Protein AF-A0A9N9BZE2-F1 (afdb_monomer_lite)

Radius of gyration: 28.38 Å; chains: 1; bounding box: 61×84×67 Å

InterPro domains:
  IPR032675 Leucine-rich repeat domain superfamily [G3DSA:3.80.10.10] (138-270)
  IPR036047 F-box-like domain superfamily [SSF81383] (3-42)

Organism: NCBI:txid1213867

Sequence (414 aa):
MLEDIIRIILKYLDVCDIHSVLLVNREWCRAVVPIYWKAPFSFTKKRSVTALKIYEMFLEQGNITSAQGEAQKVLPFFDYPSFIKELNYTSLLACKGTYERIKTVELILQMLTDREIRLETFIMENTGANNERAYGLWTTPCYAPIFSTLIHVEIHTPFPKSNVIKSLAKNCTRLSHLDINLHDTSDERAKESVNYLEELISAQKRLLNLRLVFPNGPGNMLIKAFQSRLESFQRLELVKWNFSGCDWSWLNNCPNLIEFAITTPPPQVSRIFGAGHETYRSKPSKNSKILTEHWHFDKGDEISSMPKFYFHSGKSLMAPHDGESPTVIKQPKVVRYISKEKLRQYQSENFLRTYSKMINRLAREEAEEAEEERRRRRRQRKRDGYDYDSDDFDFEDYFGMTEEQWYNCYDPSD

pLDDT: mean 76.99, std 19.46, range [25.5, 97.62]

Secondary structure (DSSP, 8-state):
-HHHHHHHHHTTS-HHHHHHHTTS-HHHHHHHHHHHTTSTTSS-HHHHHHHHHHHHHHHHHHT-TTS---------SS-GGGG--EEEHHHHHTTS-TTTHHHHHHHHHHHHHHTT---SEEEE---S---HHHHHGGGSGGGHHHHTT--EEEE-S--SSTHHHHHHHHH-S--SEEEEE---SSHHHHHHHHHHHHHHHHH--S-EEEEEE-TT-BHHHHHHHHHTTGGGEEEEEEES-B-TT---GGGGG-TT--EEEESS--HHHHHHH-S--EEEEEEEETTEEEEEEEEE--SSSS-----S-GGGSTT------S--PPP--------PPPPHHHHHHHHHHHHHHHHHHHHHHHHHHHHHHHHHHHHHHHHHHHHTT---------HHHHHSS-HHHHHHT--TT-

Structure (mmCIF, N/CA/C/O backbone):
data_AF-A0A9N9BZE2-F1
#
_entry.id   AF-A0A9N9BZE2-F1
#
loop_
_atom_site.group_PDB
_atom_site.id
_atom_site.type_symbol
_atom_site.label_atom_id
_atom_site.label_alt_id
_atom_site.label_comp_id
_atom_site.label_asym_id
_atom_site.label_entity_id
_atom_site.label_seq_id
_atom_site.pdbx_PDB_ins_code
_atom_site.Cartn_x
_atom_site.Cartn_y
_atom_site.Cartn_z
_atom_site.occupancy
_atom_site.B_iso_or_equiv
_atom_site.auth_seq_id
_atom_site.auth_comp_id
_atom_site.auth_asym_id
_atom_site.auth_atom_id
_atom_site.pdbx_PDB_model_num
ATOM 1 N N . MET A 1 1 ? -17.590 -24.097 19.153 1.00 62.47 1 MET A N 1
ATOM 2 C CA . MET A 1 1 ? -18.568 -24.810 18.296 1.00 62.47 1 MET A CA 1
ATOM 3 C C . MET A 1 1 ? -19.579 -23.859 17.652 1.00 62.47 1 MET A C 1
ATOM 5 O O . MET A 1 1 ? -19.521 -23.708 16.444 1.00 62.47 1 MET A O 1
ATOM 9 N N . LEU A 1 2 ? -20.468 -23.174 18.396 1.00 67.88 2 LEU A N 1
ATOM 10 C CA . LEU A 1 2 ? -21.426 -22.222 17.788 1.00 67.88 2 LEU A CA 1
ATOM 11 C C . LEU A 1 2 ? -20.736 -20.993 17.168 1.00 67.88 2 LEU A C 1
ATOM 13 O O . LEU A 1 2 ? -21.081 -20.583 16.064 1.00 67.88 2 LEU A O 1
ATOM 17 N N . GLU A 1 3 ? -19.728 -20.441 17.848 1.00 68.12 3 GLU A N 1
ATOM 18 C CA . GLU A 1 3 ? -18.946 -19.306 17.339 1.00 68.12 3 GLU A CA 1
ATOM 19 C C . GLU A 1 3 ? -18.197 -19.656 16.039 1.00 68.12 3 GLU A C 1
ATOM 21 O O . GLU A 1 3 ? -18.123 -18.841 15.121 1.00 68.12 3 GLU A O 1
ATOM 26 N N . ASP A 1 4 ? -17.721 -20.898 15.917 1.00 74.94 4 ASP A N 1
ATOM 27 C CA . ASP A 1 4 ? -17.035 -21.397 14.721 1.00 74.94 4 ASP A CA 1
ATOM 28 C C . ASP A 1 4 ? -17.997 -21.538 13.535 1.00 74.94 4 ASP A C 1
ATOM 30 O O . ASP A 1 4 ? -17.662 -21.148 12.418 1.00 74.94 4 ASP A O 1
ATOM 34 N N . ILE A 1 5 ? -19.221 -22.020 13.781 1.00 81.12 5 ILE A N 1
ATOM 35 C CA . ILE A 1 5 ? -20.270 -22.119 12.755 1.00 81.12 5 ILE A CA 1
ATOM 36 C C . ILE A 1 5 ? -20.671 -20.726 12.264 1.00 81.12 5 ILE A C 1
ATOM 38 O O . ILE A 1 5 ? -20.747 -20.506 11.056 1.00 81.12 5 ILE A O 1
ATOM 42 N N . ILE A 1 6 ? -20.867 -19.765 13.176 1.00 82.06 6 ILE A N 1
ATOM 43 C CA . ILE A 1 6 ? -21.169 -18.377 12.802 1.00 82.06 6 ILE A CA 1
ATOM 44 C C . ILE A 1 6 ? -20.041 -17.821 11.927 1.00 82.06 6 ILE A C 1
ATOM 46 O O . ILE A 1 6 ? -20.311 -17.299 10.850 1.00 82.06 6 ILE A O 1
ATOM 50 N N . ARG A 1 7 ? -18.773 -17.997 12.321 1.00 79.12 7 ARG A N 1
ATOM 51 C CA . ARG A 1 7 ? -17.620 -17.544 11.522 1.00 79.12 7 ARG A CA 1
ATOM 52 C C . ARG A 1 7 ? -17.570 -18.181 10.135 1.00 79.12 7 ARG A C 1
ATOM 54 O O . ARG A 1 7 ? -17.187 -17.495 9.192 1.00 79.12 7 ARG A O 1
ATOM 61 N N . ILE A 1 8 ? -17.951 -19.452 9.993 1.00 81.94 8 ILE A N 1
ATOM 62 C CA . ILE A 1 8 ? -18.045 -20.118 8.686 1.00 81.94 8 ILE A CA 1
ATOM 63 C C . ILE A 1 8 ? -19.141 -19.470 7.837 1.00 81.94 8 ILE A C 1
ATOM 65 O O . ILE A 1 8 ? -18.864 -19.104 6.701 1.00 81.94 8 ILE A O 1
ATOM 69 N N . ILE A 1 9 ? -20.340 -19.251 8.385 1.00 82.56 9 ILE A N 1
ATOM 70 C CA . ILE A 1 9 ? -21.447 -18.604 7.658 1.00 82.56 9 ILE A CA 1
ATOM 71 C C . ILE A 1 9 ? -21.050 -17.194 7.206 1.00 82.56 9 ILE A C 1
ATOM 73 O O . ILE A 1 9 ? -21.288 -16.823 6.059 1.00 82.56 9 ILE A O 1
ATOM 77 N N . LEU A 1 10 ? -20.386 -16.427 8.077 1.00 82.06 10 LEU A N 1
ATOM 78 C CA . LEU A 1 10 ? -19.945 -15.063 7.775 1.00 82.06 10 LEU A CA 1
ATOM 79 C C . LEU A 1 10 ? -18.958 -14.984 6.602 1.00 82.06 10 LEU A C 1
ATOM 81 O O . LEU A 1 10 ? -18.894 -13.940 5.962 1.00 82.06 10 LEU A O 1
ATOM 85 N N . LYS A 1 11 ? -18.226 -16.062 6.280 1.00 77.69 11 LYS A N 1
ATOM 86 C CA . LYS A 1 11 ? -17.350 -16.099 5.094 1.00 77.69 11 LYS A CA 1
ATOM 87 C C . LYS A 1 11 ? -18.119 -16.042 3.774 1.00 77.69 11 LYS A C 1
ATOM 89 O O . LYS A 1 11 ? -17.531 -15.665 2.768 1.00 77.69 11 LYS A O 1
ATOM 94 N N . TYR A 1 12 ? -19.397 -16.417 3.772 1.00 79.12 12 TYR A N 1
ATOM 95 C CA . TYR A 1 12 ? -20.230 -16.463 2.569 1.00 79.12 12 TYR A CA 1
ATOM 96 C C . TYR A 1 12 ? -21.114 -15.221 2.393 1.00 79.12 12 TYR A C 1
ATOM 98 O O . TYR A 1 12 ? -21.874 -15.154 1.430 1.00 79.12 12 TYR A O 1
ATOM 106 N N . LEU A 1 13 ? -21.044 -14.252 3.312 1.00 77.88 13 LEU A N 1
ATOM 107 C CA . LEU A 1 13 ? -21.857 -13.036 3.271 1.00 77.88 13 LEU A CA 1
ATOM 108 C C . LEU A 1 13 ? -21.069 -11.853 2.716 1.00 77.88 13 LEU A C 1
ATOM 110 O O . LEU A 1 13 ? -19.876 -11.702 2.989 1.00 77.88 13 LEU A O 1
ATOM 114 N N . ASP A 1 14 ? -21.754 -10.979 1.979 1.00 70.62 14 ASP A N 1
ATOM 115 C CA . ASP A 1 14 ? -21.156 -9.732 1.522 1.00 70.62 14 ASP A CA 1
ATOM 116 C C . ASP A 1 14 ? -21.094 -8.680 2.653 1.00 70.62 14 ASP A C 1
ATOM 118 O O . ASP A 1 14 ? -21.721 -8.792 3.710 1.00 70.62 14 ASP A O 1
ATOM 122 N N . VAL A 1 15 ? -20.322 -7.610 2.444 1.00 66.31 15 VAL A N 1
ATOM 123 C CA . VAL A 1 15 ? -20.155 -6.539 3.446 1.00 66.31 15 VAL A CA 1
ATOM 124 C C . VAL A 1 15 ? -21.473 -5.815 3.764 1.00 66.31 15 VAL A C 1
ATOM 126 O O . VAL A 1 15 ? -21.635 -5.283 4.868 1.00 66.31 15 VAL A O 1
ATOM 129 N N . CYS A 1 16 ? -22.418 -5.778 2.823 1.00 66.19 16 CYS A N 1
ATOM 130 C CA . CYS A 1 16 ? -23.739 -5.189 3.019 1.00 66.19 16 CYS A CA 1
ATOM 131 C C . CYS A 1 16 ? -24.631 -6.081 3.901 1.00 66.19 16 CYS A C 1
ATOM 133 O O . CYS A 1 16 ? -25.331 -5.561 4.775 1.00 66.19 16 CYS A O 1
ATOM 135 N N . ASP A 1 17 ? -24.543 -7.396 3.743 1.00 72.81 17 ASP A N 1
ATOM 136 C CA . ASP A 1 17 ? -25.261 -8.409 4.507 1.00 72.81 17 ASP A CA 1
ATOM 137 C C . ASP A 1 17 ? -24.737 -8.489 5.940 1.00 72.81 17 ASP A C 1
ATOM 139 O O . ASP A 1 17 ? -25.529 -8.589 6.881 1.00 72.81 17 ASP A O 1
ATOM 143 N N . ILE A 1 18 ? -23.423 -8.324 6.136 1.00 75.88 18 ILE A N 1
ATOM 144 C CA . ILE A 1 18 ? -22.778 -8.320 7.459 1.00 75.88 18 ILE A CA 1
ATOM 145 C C . ILE A 1 18 ? -23.410 -7.279 8.404 1.00 75.88 18 ILE A C 1
ATOM 147 O O . ILE A 1 18 ? -23.548 -7.540 9.602 1.00 75.88 18 ILE A O 1
ATOM 151 N N . HIS A 1 19 ? -23.859 -6.124 7.895 1.00 74.44 19 HIS A N 1
ATOM 152 C CA . HIS A 1 19 ? -24.540 -5.125 8.729 1.00 74.44 19 HIS A CA 1
ATOM 153 C C . HIS A 1 19 ? -25.883 -5.635 9.273 1.00 74.44 19 HIS A C 1
ATOM 155 O O . HIS A 1 19 ? -26.250 -5.324 10.405 1.00 74.44 19 HIS A O 1
ATOM 161 N N . SER A 1 20 ? -26.628 -6.416 8.492 1.00 80.94 20 SER A N 1
ATOM 162 C CA . SER A 1 20 ? -27.900 -6.999 8.936 1.00 80.94 20 SER A CA 1
ATOM 163 C C . SER A 1 20 ? -27.678 -8.060 10.013 1.00 80.94 20 SER A C 1
ATOM 165 O O . SER A 1 20 ? -28.463 -8.164 10.955 1.00 80.94 20 SER A O 1
ATOM 167 N N . VAL A 1 21 ? -26.566 -8.794 9.928 1.00 83.81 21 VAL A N 1
ATOM 168 C CA . VAL A 1 21 ? -26.227 -9.850 10.889 1.00 83.81 21 VAL A CA 1
ATOM 169 C C . VAL A 1 21 ? -25.925 -9.306 12.290 1.00 83.81 21 VAL A C 1
ATOM 171 O O . VAL A 1 21 ? -26.231 -9.965 13.285 1.00 83.81 21 VAL A O 1
ATOM 174 N N . LEU A 1 22 ? -25.418 -8.071 12.399 1.00 82.81 22 LEU A N 1
ATOM 175 C CA . LEU A 1 22 ? -25.222 -7.390 13.689 1.00 82.81 22 LEU A CA 1
ATOM 176 C C . LEU A 1 22 ? -26.510 -7.300 14.525 1.00 82.81 22 LEU A C 1
ATOM 178 O O . LEU A 1 22 ? -26.434 -7.184 15.747 1.00 82.81 22 LEU A O 1
ATOM 182 N N . LEU A 1 23 ? -27.679 -7.337 13.878 1.00 84.31 23 LEU A N 1
ATOM 183 C CA . LEU A 1 23 ? -28.983 -7.128 14.506 1.00 84.31 23 LEU A CA 1
ATOM 184 C C . LEU A 1 23 ? -29.695 -8.431 14.903 1.00 84.31 23 LEU A C 1
ATOM 186 O O . LEU A 1 23 ? -30.775 -8.363 15.480 1.00 84.31 23 LEU A O 1
ATOM 190 N N . VAL A 1 24 ? -29.119 -9.604 14.609 1.00 87.75 24 VAL A N 1
ATOM 191 C CA . VAL A 1 24 ? -29.778 -10.902 14.846 1.00 87.75 24 VAL A CA 1
ATOM 192 C C . VAL A 1 24 ? -29.920 -11.189 16.340 1.00 87.75 24 VAL A C 1
ATOM 194 O O . VAL A 1 24 ? -31.029 -11.354 16.840 1.00 87.75 24 VAL A O 1
ATOM 197 N N . ASN A 1 25 ? -28.800 -11.267 17.062 1.00 88.50 25 ASN A N 1
ATOM 198 C CA . ASN A 1 25 ? -28.753 -11.369 18.520 1.00 88.50 25 ASN A CA 1
ATOM 199 C C . ASN A 1 25 ? -27.335 -11.047 19.037 1.00 88.50 25 ASN A C 1
ATOM 201 O O . ASN A 1 25 ? -26.419 -10.758 18.262 1.00 88.50 25 ASN A O 1
ATOM 205 N N . ARG A 1 26 ? -27.143 -11.120 20.361 1.00 88.38 26 ARG A N 1
ATOM 206 C CA . ARG A 1 26 ? -25.870 -10.799 21.028 1.00 88.38 26 ARG A CA 1
ATOM 207 C C . ARG A 1 26 ? -24.688 -11.650 20.551 1.00 88.38 26 ARG A C 1
ATOM 209 O O . ARG A 1 26 ? -23.588 -11.117 20.440 1.00 88.38 26 ARG A O 1
ATOM 216 N N . GLU A 1 27 ? -24.898 -12.933 20.270 1.00 88.81 27 GLU A N 1
ATOM 217 C CA . GLU A 1 27 ? -23.821 -13.849 19.869 1.00 88.81 27 GLU A CA 1
ATOM 218 C C . GLU A 1 27 ? -23.361 -13.587 18.433 1.00 88.81 27 GLU A C 1
ATOM 220 O O . GLU A 1 27 ? -22.163 -13.472 18.175 1.00 88.81 27 GLU A O 1
ATOM 225 N N . TRP A 1 28 ? -24.302 -13.364 17.513 1.00 89.19 28 TRP A N 1
ATOM 226 C CA . TRP A 1 28 ? -23.974 -12.929 16.153 1.00 89.19 28 TRP A CA 1
ATOM 227 C C . TRP A 1 28 ? -23.274 -11.569 16.150 1.00 89.19 28 TRP A C 1
ATOM 229 O O . TRP A 1 28 ? -22.264 -11.404 15.473 1.00 89.19 28 TRP A O 1
ATOM 239 N N . CYS A 1 29 ? -23.742 -10.616 16.963 1.00 88.56 29 CYS A N 1
ATOM 240 C CA . CYS A 1 29 ? -23.094 -9.313 17.106 1.00 88.56 29 CYS A CA 1
ATOM 241 C C . CYS A 1 29 ? -21.636 -9.448 17.581 1.00 88.56 29 CYS A C 1
ATOM 243 O O . CYS A 1 29 ? -20.735 -8.882 16.961 1.00 88.56 29 CYS A O 1
ATOM 245 N N . ARG A 1 30 ? -21.376 -10.259 18.616 1.00 89.69 30 ARG A N 1
ATOM 246 C CA . ARG A 1 30 ? -20.018 -10.521 19.128 1.00 89.69 30 ARG A CA 1
ATOM 247 C C . ARG A 1 30 ? -19.087 -11.125 18.079 1.00 89.69 30 ARG A C 1
ATOM 249 O O . ARG A 1 30 ? -17.935 -10.711 18.005 1.00 89.69 30 ARG A O 1
ATOM 256 N N . ALA A 1 31 ? -19.575 -12.061 17.268 1.00 87.94 31 ALA A N 1
ATOM 257 C CA . ALA A 1 31 ? -18.777 -12.688 16.216 1.00 87.94 31 ALA A CA 1
ATOM 258 C C . ALA A 1 31 ? -18.534 -11.750 15.019 1.00 87.94 31 ALA A C 1
ATOM 260 O O . ALA A 1 31 ? -17.451 -11.749 14.432 1.00 87.94 31 ALA A O 1
ATOM 261 N N . VAL A 1 32 ? -19.531 -10.938 14.659 1.00 89.06 32 VAL A N 1
ATOM 262 C CA . VAL A 1 32 ? -19.473 -10.055 13.489 1.00 89.06 32 VAL A CA 1
ATOM 263 C C . VAL A 1 32 ? -18.644 -8.807 13.741 1.00 89.06 32 VAL A C 1
ATOM 265 O O . VAL A 1 32 ? -17.927 -8.381 12.838 1.00 89.06 32 VAL A O 1
ATOM 268 N N . VAL A 1 33 ? -18.729 -8.198 14.926 1.00 90.75 33 VAL A N 1
ATOM 269 C CA . VAL A 1 33 ? -18.079 -6.906 15.194 1.00 90.75 33 VAL A CA 1
ATOM 270 C C . VAL A 1 33 ? -16.581 -6.921 14.863 1.00 90.75 33 VAL A C 1
ATOM 272 O O . VAL A 1 33 ? -16.177 -6.046 14.099 1.00 90.75 33 VAL A O 1
ATOM 275 N N . PRO A 1 34 ? -15.763 -7.898 15.301 1.00 90.44 34 PRO A N 1
ATOM 276 C CA . PRO A 1 34 ? -14.345 -7.946 14.939 1.00 90.44 34 PRO A CA 1
ATOM 277 C C . PRO A 1 34 ? -14.096 -8.046 13.426 1.00 90.44 34 PRO A C 1
ATOM 279 O O . PRO A 1 34 ? -13.160 -7.440 12.910 1.00 90.44 34 PRO A O 1
ATOM 282 N N . ILE A 1 35 ? -14.950 -8.771 12.696 1.00 87.75 35 ILE A N 1
ATOM 283 C CA . ILE A 1 35 ? -14.843 -8.933 11.237 1.00 87.75 35 ILE A CA 1
ATOM 284 C C . ILE A 1 35 ? -15.224 -7.630 10.538 1.00 87.75 35 ILE A C 1
ATOM 286 O O . ILE A 1 35 ? -14.482 -7.115 9.702 1.00 87.75 35 ILE A O 1
ATOM 290 N N . TYR A 1 36 ? -16.363 -7.058 10.921 1.00 86.50 36 TYR A N 1
ATOM 291 C CA . TYR A 1 36 ? -16.854 -5.805 10.372 1.00 86.50 36 TYR A CA 1
ATOM 292 C C . TYR A 1 36 ? -15.890 -4.656 10.671 1.00 86.50 36 TYR A C 1
ATOM 294 O O . TYR A 1 36 ? -15.700 -3.800 9.816 1.00 86.50 36 TYR A O 1
ATOM 302 N N . TRP A 1 37 ? -15.245 -4.634 11.838 1.00 92.38 37 TRP A N 1
ATOM 303 C CA . TRP A 1 37 ? -14.291 -3.597 12.246 1.00 92.38 37 TRP A CA 1
ATOM 304 C C . TRP A 1 37 ? -12.845 -3.853 11.823 1.00 92.38 37 TRP A C 1
ATOM 306 O O . TRP A 1 37 ? -11.988 -3.016 12.098 1.00 92.38 37 TRP A O 1
ATOM 316 N N . LYS A 1 38 ? -12.578 -4.921 11.060 1.00 94.12 38 LYS A N 1
ATOM 317 C CA . LYS A 1 38 ? -11.263 -5.168 10.454 1.00 94.12 38 LYS A CA 1
ATOM 318 C C . LYS A 1 38 ? -10.795 -3.999 9.572 1.00 94.12 38 LYS A C 1
ATOM 320 O O . LYS A 1 38 ? -9.608 -3.676 9.566 1.00 94.12 38 LYS A O 1
ATOM 325 N N . ALA A 1 39 ? -11.730 -3.360 8.862 1.00 93.94 39 ALA A N 1
A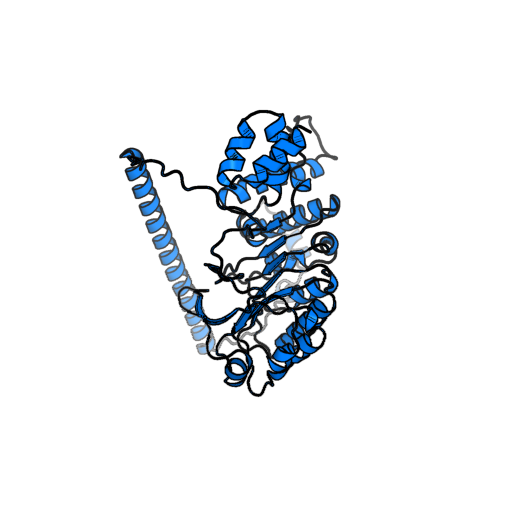TOM 326 C CA . ALA A 1 39 ? -11.488 -2.273 7.906 1.00 93.94 39 ALA A CA 1
ATOM 327 C C . ALA A 1 39 ? -12.452 -1.084 8.147 1.00 93.94 39 ALA A C 1
ATOM 329 O O . ALA A 1 39 ? -13.416 -0.871 7.398 1.00 93.94 39 ALA A O 1
ATOM 330 N N . PRO A 1 40 ? -12.292 -0.317 9.239 1.00 94.19 40 PRO A N 1
ATOM 331 C CA . PRO A 1 40 ? -13.287 0.666 9.674 1.00 94.19 40 PRO A CA 1
ATOM 332 C C . PRO A 1 40 ? -13.338 1.908 8.775 1.00 94.19 40 PRO A C 1
ATOM 334 O O . PRO A 1 40 ? -14.402 2.502 8.605 1.00 94.19 40 PRO A O 1
ATOM 337 N N . PHE A 1 41 ? -12.222 2.250 8.130 1.00 94.75 41 PHE A N 1
ATOM 338 C CA . PHE A 1 41 ? -12.115 3.413 7.246 1.00 94.75 41 PHE A CA 1
ATOM 339 C C . PHE A 1 41 ? -12.333 3.096 5.764 1.00 94.75 41 PHE A C 1
ATOM 341 O O . PHE A 1 41 ? -12.253 4.007 4.946 1.00 94.75 41 PHE A O 1
ATOM 348 N N . SER A 1 42 ? -12.651 1.851 5.414 1.00 88.44 42 SER A N 1
ATOM 349 C CA . SER A 1 42 ? -12.880 1.421 4.029 1.00 88.44 42 SER A CA 1
ATOM 350 C C . SER A 1 42 ? -14.362 1.537 3.618 1.00 88.44 42 SER A C 1
ATOM 352 O O . SER A 1 42 ? -15.232 1.862 4.430 1.00 88.44 42 SER A O 1
ATOM 354 N N . PHE A 1 43 ? -14.668 1.263 2.344 1.00 80.50 43 PHE A N 1
ATOM 355 C CA . PHE A 1 43 ? -16.010 1.210 1.726 1.00 80.50 43 PHE A CA 1
ATOM 356 C C . PHE A 1 43 ? -16.702 2.547 1.420 1.00 80.50 43 PHE A C 1
ATOM 358 O O . PHE A 1 43 ? -16.942 2.853 0.253 1.00 80.50 43 PHE A O 1
ATOM 365 N N . THR A 1 44 ? -17.095 3.330 2.432 1.00 86.00 44 THR A N 1
ATOM 366 C CA . THR A 1 44 ? -17.877 4.564 2.214 1.00 86.00 44 THR A CA 1
ATOM 367 C C . THR A 1 44 ? -17.470 5.685 3.157 1.00 86.00 44 THR A C 1
ATOM 369 O O . THR A 1 44 ? -17.224 5.458 4.337 1.00 86.00 44 THR A O 1
ATOM 372 N N . LYS A 1 45 ? -17.535 6.934 2.674 1.00 87.25 45 LYS A N 1
ATOM 373 C CA . LYS A 1 45 ? -17.258 8.122 3.498 1.00 87.25 45 LYS A CA 1
ATOM 374 C C . LYS A 1 45 ? -18.115 8.174 4.769 1.00 87.25 45 LYS A C 1
ATOM 376 O O . LYS A 1 45 ? -17.618 8.542 5.827 1.00 87.25 45 LYS A O 1
ATOM 381 N N . LYS A 1 46 ? -19.400 7.801 4.681 1.00 88.62 46 LYS A N 1
ATOM 382 C CA . LYS A 1 46 ? -20.311 7.787 5.839 1.00 88.62 46 LYS A CA 1
ATOM 383 C C . LYS A 1 46 ? -19.791 6.851 6.931 1.00 88.62 46 LYS A C 1
ATOM 385 O O . LYS A 1 46 ? -19.769 7.232 8.095 1.00 88.62 46 LYS A O 1
ATOM 390 N N . ARG A 1 47 ? -19.346 5.657 6.540 1.00 88.56 47 ARG A N 1
ATOM 391 C CA . ARG A 1 47 ? -18.771 4.674 7.454 1.00 88.56 47 ARG A CA 1
ATOM 392 C C . ARG A 1 47 ? -17.473 5.179 8.078 1.00 88.56 47 ARG A C 1
ATOM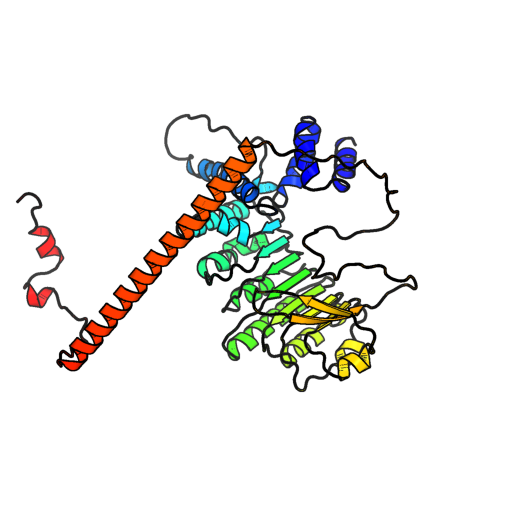 394 O O . ARG A 1 47 ? -17.368 5.134 9.295 1.00 88.56 47 ARG A O 1
ATOM 401 N N . SER A 1 48 ? -16.545 5.715 7.285 1.00 92.38 48 SER A N 1
ATOM 402 C CA . SER A 1 48 ? -15.274 6.246 7.800 1.00 92.38 48 SER A CA 1
ATOM 403 C C . SER A 1 48 ? -15.498 7.378 8.813 1.00 92.38 48 SER A C 1
ATOM 405 O O . SER A 1 48 ? -14.812 7.436 9.829 1.00 92.38 48 SER A O 1
ATOM 407 N N . VAL A 1 49 ? -16.508 8.234 8.596 1.00 93.19 49 VAL A N 1
ATOM 408 C CA . VAL A 1 49 ? -16.906 9.279 9.558 1.00 93.19 49 VAL A CA 1
ATOM 409 C C . VAL A 1 49 ? -17.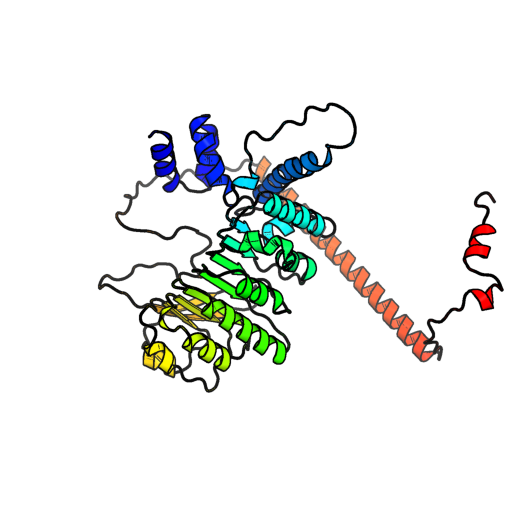512 8.677 10.831 1.00 93.19 49 VAL A C 1
ATOM 411 O O . VAL A 1 49 ? -17.199 9.138 11.925 1.00 93.19 49 VAL A O 1
ATOM 414 N N . THR A 1 50 ? -18.357 7.647 10.728 1.00 92.06 50 THR A N 1
ATOM 415 C CA . THR A 1 50 ? -18.881 6.933 11.909 1.00 92.06 50 THR A CA 1
ATOM 416 C C . THR A 1 50 ? -17.764 6.246 12.694 1.00 92.06 50 THR A C 1
ATOM 418 O O . THR A 1 50 ? -17.740 6.341 13.918 1.00 92.06 50 THR A O 1
ATOM 421 N N . ALA A 1 51 ? -16.825 5.600 12.002 1.00 94.12 51 ALA A N 1
ATOM 422 C CA . ALA A 1 51 ? -15.650 4.996 12.612 1.00 94.12 51 ALA A CA 1
ATOM 423 C C . ALA A 1 51 ? -14.797 6.030 13.340 1.00 94.12 51 ALA A C 1
ATOM 425 O O . ALA A 1 51 ? -14.410 5.800 14.483 1.00 94.12 51 ALA A O 1
ATOM 426 N N . LEU A 1 52 ? -14.580 7.191 12.714 1.00 95.19 52 LEU A N 1
ATOM 427 C CA . LEU A 1 52 ? -13.830 8.271 13.334 1.00 95.19 52 LEU A CA 1
ATOM 428 C C . LEU A 1 52 ? -14.472 8.725 14.648 1.00 95.19 52 LEU A C 1
ATOM 430 O O . LEU A 1 52 ? -13.767 8.814 15.640 1.00 95.19 52 LEU A O 1
ATOM 434 N N . LYS A 1 53 ? -15.794 8.936 14.681 1.00 93.38 53 LYS A N 1
ATOM 435 C CA . LYS A 1 53 ? -16.499 9.329 15.915 1.00 93.38 53 LYS A CA 1
ATOM 436 C C . LYS A 1 53 ? -16.295 8.321 17.042 1.00 93.38 53 LYS A C 1
ATOM 438 O O . LYS A 1 53 ? -16.103 8.705 18.187 1.00 93.38 53 LYS A O 1
ATOM 443 N N . ILE A 1 54 ? -16.324 7.030 16.713 1.00 93.06 54 ILE A N 1
ATOM 444 C CA . ILE A 1 54 ? -16.075 5.966 17.689 1.00 93.06 54 ILE A CA 1
ATOM 445 C C . ILE A 1 54 ? -14.629 6.030 18.188 1.00 93.06 54 ILE A C 1
ATOM 447 O O . ILE A 1 54 ? -14.413 5.950 19.389 1.00 93.06 54 ILE A O 1
ATOM 451 N N . TYR A 1 55 ? -13.651 6.234 17.304 1.00 94.19 55 TYR A N 1
ATOM 452 C CA . TYR A 1 55 ? -12.246 6.403 17.689 1.00 94.19 55 TYR A CA 1
ATOM 453 C C . TYR A 1 55 ? -12.036 7.660 18.551 1.00 94.19 55 TYR A C 1
ATOM 455 O O . TYR A 1 55 ? -11.328 7.592 19.551 1.00 94.19 55 TYR A O 1
ATOM 463 N N . GLU A 1 56 ? -12.694 8.776 18.226 1.00 92.19 56 GLU A N 1
ATOM 464 C CA . GLU A 1 56 ? -12.671 10.013 19.021 1.00 92.19 56 GLU A CA 1
ATOM 465 C C . GLU A 1 56 ? -13.177 9.768 20.453 1.00 92.19 56 GLU A C 1
ATOM 467 O O . GLU A 1 56 ? -12.560 10.258 21.395 1.00 92.19 56 GLU A O 1
ATOM 472 N N . MET A 1 57 ? -14.194 8.916 20.657 1.00 91.25 57 MET A N 1
ATOM 473 C CA . MET A 1 57 ? -14.637 8.543 22.010 1.00 91.25 57 MET A CA 1
ATOM 474 C C . MET A 1 57 ? -13.523 7.888 22.842 1.00 91.25 57 MET A C 1
ATOM 476 O O . MET A 1 57 ? -13.448 8.147 24.041 1.00 91.25 57 MET A O 1
ATOM 480 N N . PHE A 1 58 ? -12.656 7.069 22.232 1.00 90.31 58 PHE A N 1
ATOM 481 C CA . PHE A 1 58 ? -11.510 6.463 22.927 1.00 90.31 58 PHE A CA 1
ATOM 482 C C . PHE A 1 58 ? -10.397 7.479 23.202 1.00 90.31 58 PHE A C 1
ATOM 484 O O . PHE A 1 58 ? -9.781 7.434 24.265 1.00 90.31 58 PHE A O 1
ATOM 491 N N . LEU A 1 59 ? -10.157 8.414 22.279 1.00 89.69 59 LEU A N 1
ATOM 492 C CA . LEU A 1 59 ? -9.159 9.472 22.463 1.00 89.69 59 LEU A CA 1
ATOM 493 C C . LEU A 1 59 ? -9.546 10.425 23.596 1.00 89.69 59 LEU A C 1
ATOM 495 O O . LEU A 1 59 ? -8.716 10.786 24.425 1.00 89.69 59 LEU A O 1
ATOM 499 N N . GLU A 1 60 ? -10.819 10.807 23.667 1.00 84.19 60 GLU A N 1
ATOM 500 C CA . GLU A 1 60 ? -11.296 11.686 24.730 1.00 84.19 60 GLU A CA 1
ATOM 501 C C . GLU A 1 60 ? -11.282 11.018 26.112 1.00 84.19 60 GLU A C 1
ATOM 503 O O . GLU A 1 60 ? -11.273 11.724 27.113 1.00 84.19 60 GLU A O 1
ATOM 508 N N . GLN A 1 61 ? -11.305 9.684 26.192 1.00 71.44 61 GLN A N 1
ATOM 509 C CA . GLN A 1 61 ? -11.221 8.954 27.464 1.00 71.44 61 GLN A CA 1
ATOM 510 C C . GLN A 1 61 ? -9.802 8.969 28.043 1.00 71.44 61 GLN A C 1
ATOM 512 O O . GLN A 1 61 ? -9.650 9.107 29.255 1.00 71.44 61 GLN A O 1
ATOM 517 N N . GLY A 1 62 ? -8.771 8.892 27.194 1.00 59.97 62 GLY A N 1
ATOM 518 C CA . GLY A 1 62 ? -7.369 8.944 27.626 1.00 59.97 62 GLY A CA 1
ATOM 519 C C . GLY A 1 62 ? -6.955 10.279 28.261 1.00 59.97 62 GLY A C 1
ATOM 520 O O . GLY A 1 62 ? -6.004 10.313 29.033 1.00 59.97 62 GLY A O 1
ATOM 521 N N . ASN A 1 63 ? -7.696 11.360 27.990 1.00 54.84 63 ASN A N 1
ATOM 522 C CA . ASN A 1 63 ? -7.390 12.713 28.472 1.00 54.84 63 ASN A CA 1
ATOM 523 C C . ASN A 1 63 ? -8.049 13.083 29.819 1.00 54.84 63 ASN A C 1
ATOM 525 O O . ASN A 1 63 ? -7.783 14.163 30.335 1.00 54.84 63 ASN A O 1
ATOM 529 N N . ILE A 1 64 ? -8.924 12.241 30.388 1.00 54.06 64 ILE A N 1
ATOM 530 C CA . ILE A 1 64 ? -9.759 12.599 31.561 1.00 54.06 64 ILE A CA 1
ATOM 531 C C . ILE A 1 64 ? -9.129 12.172 32.901 1.00 54.06 64 ILE A C 1
ATOM 533 O O . ILE A 1 64 ? -9.665 12.458 33.968 1.00 54.06 64 ILE A O 1
ATOM 537 N N . THR A 1 65 ? -7.942 11.565 32.907 1.00 46.03 65 THR A N 1
ATOM 538 C CA . THR A 1 65 ? -7.278 11.130 34.151 1.00 46.03 65 THR A CA 1
ATOM 539 C C . THR A 1 65 ? -6.787 12.265 35.065 1.00 46.03 65 THR A C 1
ATOM 541 O O . THR A 1 65 ? -6.194 11.965 36.098 1.00 46.03 65 THR A O 1
ATOM 544 N N . SER A 1 66 ? -7.048 13.549 34.773 1.00 45.19 66 SER A N 1
ATOM 545 C CA . SER A 1 66 ? -6.532 14.659 35.595 1.00 45.19 66 SER A CA 1
ATOM 546 C C . SER A 1 66 ? -7.475 15.818 35.950 1.00 45.19 66 SER A C 1
ATOM 548 O O . SER A 1 66 ? -7.038 16.680 36.709 1.00 45.19 66 SER A O 1
ATOM 550 N N . ALA A 1 67 ? -8.747 15.880 35.529 1.00 45.03 67 ALA A N 1
ATOM 551 C CA . ALA A 1 67 ? -9.613 16.977 35.994 1.00 45.03 67 ALA A CA 1
ATOM 552 C C . ALA A 1 67 ? -11.125 16.692 35.929 1.00 45.03 67 ALA A C 1
ATOM 554 O O . ALA A 1 67 ? -11.703 16.609 34.854 1.00 45.03 67 ALA A O 1
ATOM 555 N N . GLN A 1 68 ? -11.728 16.648 37.123 1.00 44.06 68 GLN A N 1
ATOM 556 C CA . GLN A 1 68 ? -13.107 17.018 37.485 1.00 44.06 68 GLN A CA 1
ATOM 557 C C . GLN A 1 68 ? -14.311 16.356 36.779 1.00 44.06 68 GLN A C 1
ATOM 559 O O . GLN A 1 68 ? -14.588 16.573 35.606 1.00 44.06 68 GLN A O 1
ATOM 564 N N . GLY A 1 69 ? -15.159 15.736 37.612 1.00 45.22 69 GLY A N 1
ATOM 565 C CA . GLY A 1 69 ? -16.613 15.691 37.426 1.00 45.22 69 GLY A CA 1
ATOM 566 C C . GLY A 1 69 ? -17.145 14.441 36.728 1.00 45.22 69 GLY A C 1
ATOM 567 O O . GLY A 1 69 ? -16.988 14.264 35.526 1.00 45.22 69 GLY A O 1
ATOM 568 N N . GLU A 1 70 ? -17.831 13.598 37.499 1.00 46.50 70 GLU A N 1
ATOM 569 C CA . GLU A 1 70 ? -18.498 12.357 37.094 1.00 46.50 70 GLU A CA 1
ATOM 570 C C . GLU A 1 70 ? -19.623 12.588 36.062 1.00 46.50 70 GLU A C 1
ATOM 572 O O . GLU A 1 70 ? -20.811 12.513 36.364 1.00 46.50 70 GLU A O 1
ATOM 577 N N . ALA A 1 71 ? -19.270 12.821 34.800 1.00 50.94 71 ALA A N 1
ATOM 578 C CA . ALA A 1 71 ? -20.125 12.425 33.691 1.00 50.94 71 ALA A CA 1
ATOM 579 C C . ALA A 1 71 ? -19.727 10.995 33.324 1.00 50.94 71 ALA A C 1
ATOM 581 O O . ALA A 1 71 ? -18.644 10.767 32.784 1.00 50.94 71 ALA A O 1
ATOM 582 N N . GLN A 1 72 ? -20.580 10.022 33.650 1.00 51.69 72 GLN A N 1
ATOM 583 C CA . GLN A 1 72 ? -20.375 8.609 33.331 1.00 51.69 72 GLN A CA 1
ATOM 584 C C . GLN A 1 72 ? -20.336 8.447 31.801 1.00 51.69 72 GLN A C 1
ATOM 586 O O . GLN A 1 72 ? -21.359 8.243 31.146 1.00 51.69 72 GLN A O 1
ATOM 591 N N . LYS A 1 73 ? -19.154 8.634 31.198 1.00 59.84 73 LYS A N 1
ATOM 592 C CA . LYS A 1 73 ? -18.964 8.523 29.752 1.00 59.84 73 LYS A CA 1
ATOM 593 C C . LYS A 1 73 ? -19.290 7.090 29.358 1.00 59.84 73 LYS A C 1
ATOM 595 O O . LYS A 1 73 ? -18.623 6.153 29.788 1.00 59.84 73 LYS A O 1
ATOM 600 N N . VAL A 1 74 ? -20.345 6.934 28.559 1.00 64.75 74 VAL A N 1
ATOM 601 C CA . VAL A 1 74 ? -20.797 5.637 28.053 1.00 64.75 74 VAL A CA 1
ATOM 602 C C . VAL A 1 74 ? -19.656 5.013 27.258 1.00 64.75 74 VAL A C 1
ATOM 604 O O . VAL A 1 74 ? -19.309 5.478 26.169 1.00 64.75 74 VAL A O 1
ATOM 607 N N . LEU A 1 75 ? -19.053 3.975 27.832 1.00 66.62 75 LEU A N 1
ATOM 608 C CA . LEU A 1 75 ? -17.994 3.223 27.181 1.00 66.62 75 LEU A CA 1
ATOM 609 C C . LEU A 1 75 ? -18.575 2.487 25.967 1.00 66.62 75 LEU A C 1
ATOM 611 O O . LEU A 1 75 ? -19.645 1.875 26.069 1.00 66.62 75 LEU A O 1
ATOM 615 N N . PRO A 1 76 ? -17.888 2.517 24.813 1.00 78.00 76 PRO A N 1
ATOM 616 C CA . PRO A 1 76 ? -18.238 1.650 23.704 1.00 78.00 76 PRO A CA 1
ATOM 617 C C . PRO A 1 76 ? -18.234 0.189 24.169 1.00 78.00 76 PRO A C 1
ATOM 619 O O . PRO A 1 76 ? -17.330 -0.246 24.875 1.00 78.00 76 PRO A O 1
ATOM 622 N N . PHE A 1 77 ? -19.245 -0.580 23.761 1.00 84.06 77 PHE A N 1
ATOM 623 C CA . PHE A 1 77 ? -19.417 -1.971 24.203 1.00 84.06 77 PHE A CA 1
ATOM 624 C C . PHE A 1 77 ? -18.254 -2.894 23.799 1.00 84.06 77 PHE A C 1
ATOM 626 O O . PHE A 1 77 ? -18.028 -3.927 24.423 1.00 84.06 77 PHE A O 1
ATOM 633 N N . PHE A 1 78 ? -17.527 -2.533 22.743 1.00 90.31 78 PHE A N 1
ATOM 634 C CA . PHE A 1 78 ? -16.382 -3.277 22.246 1.00 90.31 78 PHE A CA 1
ATOM 635 C C . PHE A 1 78 ? -15.156 -2.377 22.161 1.00 90.31 78 PHE A C 1
ATOM 637 O O . PHE A 1 78 ? -15.282 -1.185 21.880 1.00 90.31 78 PHE A O 1
ATOM 644 N N . ASP A 1 79 ? -13.973 -2.973 22.296 1.00 91.81 79 ASP A N 1
ATOM 645 C CA . ASP A 1 79 ? -12.703 -2.294 22.055 1.00 91.81 79 ASP A CA 1
ATOM 646 C C . ASP A 1 79 ? -12.414 -2.173 20.549 1.00 91.81 79 ASP A C 1
ATOM 648 O O . ASP A 1 79 ? -11.540 -2.841 19.998 1.00 91.81 79 ASP A O 1
ATOM 652 N N . TYR A 1 80 ? -13.203 -1.350 19.857 1.00 94.38 80 TYR A N 1
ATOM 653 C CA . TYR A 1 80 ? -13.167 -1.220 18.399 1.00 94.38 80 TYR A CA 1
ATOM 654 C C . TYR A 1 80 ? -11.766 -0.977 17.803 1.00 94.38 80 TYR A C 1
ATOM 656 O O . TYR A 1 80 ? -11.468 -1.610 16.786 1.00 94.38 80 TYR A O 1
ATOM 664 N N . PRO A 1 81 ? -10.886 -0.137 18.396 1.00 95.12 81 PRO A N 1
ATOM 665 C CA . PRO A 1 81 ? -9.533 0.060 17.882 1.00 95.12 81 PRO A CA 1
ATOM 666 C C . PRO A 1 81 ? -8.701 -1.222 17.803 1.00 95.12 81 PRO A C 1
ATOM 668 O O . PRO A 1 81 ? -7.852 -1.322 16.923 1.00 95.12 81 PRO A O 1
ATOM 671 N N . SER A 1 82 ? -8.954 -2.212 18.667 1.00 95.56 82 SER A N 1
ATOM 672 C CA . SER A 1 82 ? -8.201 -3.475 18.677 1.00 95.56 82 SER A CA 1
ATOM 673 C C . SER A 1 82 ? -8.457 -4.368 17.459 1.00 95.56 82 SER A C 1
ATOM 675 O O . SER A 1 82 ? -7.641 -5.232 17.131 1.00 95.56 82 SER A O 1
ATOM 677 N N . PHE A 1 83 ? -9.574 -4.159 16.757 1.00 96.19 83 PHE A N 1
ATOM 678 C CA . PHE A 1 83 ? -9.982 -5.020 15.647 1.00 96.19 83 PHE A CA 1
ATOM 679 C C . PHE A 1 83 ? -9.423 -4.591 14.294 1.00 96.19 83 PHE A C 1
ATOM 681 O O . PHE A 1 83 ? -9.489 -5.375 13.346 1.00 96.19 83 PHE A O 1
ATOM 688 N N . ILE A 1 84 ? -8.861 -3.385 14.178 1.00 97.50 84 ILE A N 1
ATOM 689 C CA . ILE A 1 84 ? -8.349 -2.898 12.898 1.00 97.50 84 ILE A CA 1
ATOM 690 C C . ILE A 1 84 ? -7.176 -3.757 12.410 1.00 97.50 84 ILE A C 1
ATOM 692 O O . ILE A 1 84 ? -6.218 -4.035 13.132 1.00 97.50 84 ILE A O 1
ATOM 696 N N . LYS A 1 85 ? -7.250 -4.163 11.143 1.00 97.56 85 LYS A N 1
ATOM 697 C CA . LYS A 1 85 ? -6.152 -4.803 10.400 1.00 97.56 85 LYS A CA 1
ATOM 698 C C . LYS A 1 85 ? -5.907 -4.136 9.053 1.00 97.56 85 LYS A C 1
ATOM 700 O O . LYS A 1 85 ? -4.820 -4.277 8.504 1.00 97.56 85 LYS A O 1
ATOM 705 N N . GLU A 1 86 ? -6.892 -3.410 8.537 1.00 97.56 86 GLU A N 1
ATOM 706 C CA . GLU A 1 86 ? -6.801 -2.647 7.301 1.00 97.56 86 GLU A CA 1
ATOM 707 C C . GLU A 1 86 ? -6.995 -1.158 7.583 1.00 97.56 86 GLU A C 1
ATOM 709 O O . GLU A 1 86 ? -8.008 -0.739 8.154 1.00 97.56 86 GLU A O 1
ATOM 714 N N . LEU A 1 87 ? -6.038 -0.354 7.128 1.00 97.12 87 LEU A N 1
ATOM 715 C CA . LEU A 1 87 ? -6.110 1.096 7.200 1.00 97.12 87 LEU A CA 1
ATOM 716 C C . LEU A 1 87 ? -6.149 1.700 5.797 1.00 97.12 87 LEU A C 1
ATOM 718 O O . LEU A 1 87 ? -5.125 1.813 5.123 1.00 97.12 87 LEU A O 1
ATOM 722 N N . ASN A 1 88 ? -7.335 2.160 5.391 1.00 95.38 88 ASN A N 1
ATOM 723 C CA . ASN A 1 88 ? -7.472 3.094 4.278 1.00 95.38 88 ASN A CA 1
ATOM 724 C C . ASN A 1 88 ? -7.156 4.515 4.769 1.00 95.38 88 ASN A C 1
ATOM 726 O O . ASN A 1 88 ? -8.010 5.228 5.309 1.00 95.38 88 ASN A O 1
ATOM 730 N N . TYR A 1 89 ? -5.895 4.904 4.606 1.00 93.81 89 TYR A N 1
ATOM 731 C CA . TYR A 1 89 ? -5.332 6.138 5.141 1.00 93.81 89 TYR A CA 1
ATOM 732 C C . TYR A 1 89 ? -5.923 7.383 4.478 1.00 93.81 89 TYR A C 1
ATOM 734 O O . TYR A 1 89 ? -6.237 8.368 5.147 1.00 93.81 89 TYR A O 1
ATOM 742 N N . THR A 1 90 ? -6.158 7.315 3.166 1.00 91.00 90 THR A N 1
ATOM 743 C CA . THR A 1 90 ? -6.811 8.392 2.412 1.00 91.00 90 THR A CA 1
ATOM 744 C C . THR A 1 90 ? -8.217 8.671 2.937 1.00 91.00 90 THR A C 1
ATOM 746 O O . THR A 1 90 ? -8.596 9.830 3.118 1.00 91.00 90 THR A O 1
ATOM 749 N N . SER A 1 91 ? -8.987 7.623 3.233 1.00 92.44 91 SER A N 1
ATOM 750 C CA . SER A 1 91 ? -10.340 7.771 3.771 1.00 92.44 91 SER A CA 1
ATOM 751 C C . SER A 1 91 ? -10.336 8.350 5.182 1.00 92.44 91 SER A C 1
ATOM 753 O O . SER A 1 91 ? -11.157 9.219 5.469 1.00 92.44 91 SER A O 1
ATOM 755 N N . LEU A 1 92 ? -9.386 7.941 6.032 1.00 93.88 92 LEU A N 1
ATOM 756 C CA . LEU A 1 92 ? -9.198 8.534 7.358 1.00 93.88 92 LEU A CA 1
ATOM 757 C C . LEU A 1 92 ? -8.889 10.040 7.260 1.00 93.88 92 LEU A C 1
ATOM 759 O O . LEU A 1 92 ? -9.554 10.854 7.902 1.00 93.88 92 LEU A O 1
ATOM 763 N N . LEU A 1 93 ? -7.938 10.426 6.404 1.00 90.44 93 LEU A N 1
ATOM 764 C CA . LEU A 1 93 ? -7.583 11.831 6.166 1.00 90.44 93 LEU A CA 1
ATOM 765 C C . LEU A 1 93 ? -8.760 12.661 5.631 1.00 90.44 93 LEU A C 1
ATOM 767 O O . LEU A 1 93 ? -8.877 13.850 5.937 1.00 90.44 93 LEU A O 1
ATOM 771 N N . ALA A 1 94 ? -9.637 12.045 4.837 1.00 89.69 94 ALA A N 1
ATOM 772 C CA . ALA A 1 94 ? -10.808 12.690 4.249 1.00 89.69 94 ALA A CA 1
ATOM 773 C C . ALA A 1 94 ? -11.984 12.878 5.230 1.00 89.69 94 ALA A C 1
ATOM 775 O O . ALA A 1 94 ? -12.958 13.560 4.884 1.00 89.69 94 ALA A O 1
ATOM 776 N N . CYS A 1 95 ? -11.927 12.297 6.435 1.00 89.56 95 CYS A N 1
ATOM 777 C CA . CYS A 1 95 ? -12.988 12.433 7.439 1.00 89.56 95 CYS A CA 1
ATOM 778 C C . CYS A 1 95 ? -13.057 13.837 8.060 1.00 89.56 95 CYS A C 1
ATOM 780 O O . CYS A 1 95 ? -14.129 14.239 8.513 1.00 89.56 95 CYS A O 1
ATOM 782 N N . LYS A 1 96 ? -11.948 14.589 8.064 1.00 86.50 96 LYS A N 1
ATOM 783 C CA . LYS A 1 96 ? -11.842 15.913 8.696 1.00 86.50 96 LYS A CA 1
ATOM 784 C C . LYS A 1 96 ? -11.371 17.000 7.725 1.00 86.50 96 LYS A C 1
ATOM 786 O O . LYS A 1 96 ? -10.762 16.751 6.676 1.00 86.50 96 LYS A O 1
ATOM 791 N N . GLY A 1 97 ? -11.648 18.248 8.101 1.00 82.75 97 GLY A N 1
ATOM 792 C CA . GLY A 1 97 ? -11.118 19.431 7.423 1.00 82.75 97 GLY A CA 1
ATOM 793 C C . GLY A 1 97 ? -9.585 19.473 7.440 1.00 82.75 97 GLY A C 1
ATOM 794 O O . GLY A 1 97 ? -8.934 18.740 8.181 1.00 82.75 97 GLY A O 1
ATOM 795 N N . THR A 1 98 ? -8.990 20.314 6.593 1.00 76.12 98 THR A N 1
ATOM 796 C CA . THR A 1 98 ? -7.526 20.386 6.414 1.00 76.12 98 THR A CA 1
ATOM 797 C C . THR A 1 98 ? -6.774 20.728 7.700 1.00 76.12 98 THR A C 1
ATOM 799 O O . THR A 1 98 ? -5.686 20.205 7.908 1.00 76.12 98 THR A O 1
ATOM 802 N N . TYR A 1 99 ? -7.364 21.553 8.568 1.00 77.69 99 TYR A N 1
ATOM 803 C CA . TYR A 1 99 ? -6.725 22.022 9.798 1.00 77.69 99 TYR A CA 1
ATOM 804 C C . TYR A 1 99 ? -6.650 20.937 10.886 1.00 77.69 99 TYR A C 1
ATOM 806 O O . TYR A 1 99 ? -5.611 20.742 11.505 1.00 77.69 99 TYR A O 1
ATOM 814 N N . GLU A 1 100 ? -7.727 20.168 11.073 1.00 84.44 100 GLU A N 1
ATOM 815 C CA . GLU A 1 100 ? -7.810 19.157 12.139 1.00 84.44 100 GLU A CA 1
ATOM 816 C C . GLU A 1 100 ? -7.225 17.797 11.739 1.00 84.44 100 GLU A C 1
ATOM 818 O O . GLU A 1 100 ? -6.773 17.046 12.603 1.00 84.44 100 GLU A O 1
ATOM 823 N N . ARG A 1 101 ? -7.206 17.458 10.439 1.00 87.88 101 ARG A N 1
ATOM 824 C CA . ARG A 1 101 ? -6.912 16.081 10.001 1.00 87.88 101 ARG A CA 1
ATOM 825 C C . ARG A 1 101 ? -5.549 15.554 10.449 1.00 87.88 101 ARG A C 1
ATOM 827 O O . ARG A 1 101 ? -5.459 14.372 10.745 1.00 87.88 101 ARG A O 1
ATOM 834 N N . ILE A 1 102 ? -4.509 16.394 10.497 1.00 89.88 102 ILE A N 1
ATOM 835 C CA . ILE A 1 102 ? -3.154 15.949 10.871 1.00 89.88 102 ILE A CA 1
ATOM 836 C C . ILE A 1 102 ? -3.151 15.525 12.338 1.00 89.88 102 ILE A C 1
ATOM 838 O O . ILE A 1 102 ? -2.808 14.386 12.632 1.00 89.88 102 ILE A O 1
ATOM 842 N N . LYS A 1 103 ? -3.629 16.403 13.229 1.00 91.44 103 LYS A N 1
ATOM 843 C CA . LYS A 1 103 ? -3.721 16.131 14.667 1.00 91.44 103 LYS A CA 1
ATOM 844 C C . LYS A 1 103 ? -4.598 14.911 14.952 1.00 91.44 103 LYS A C 1
ATOM 846 O O . LYS A 1 103 ? -4.230 14.057 15.747 1.00 91.44 103 LYS A O 1
ATOM 851 N N . THR A 1 104 ? -5.745 14.795 14.280 1.00 92.19 104 THR A N 1
ATOM 852 C CA . THR A 1 104 ? -6.632 13.634 14.443 1.00 92.19 104 THR A CA 1
ATOM 853 C C . THR A 1 104 ? -5.947 12.328 14.039 1.00 92.19 104 THR A C 1
ATOM 855 O O . THR A 1 104 ? -6.044 11.339 14.760 1.00 92.19 104 THR A O 1
ATOM 858 N N . VAL A 1 105 ? -5.252 12.305 12.900 1.00 94.06 105 VAL A N 1
ATOM 859 C CA . VAL A 1 105 ? -4.548 11.103 12.430 1.00 94.06 105 VAL A CA 1
ATOM 860 C C . VAL A 1 105 ? -3.377 10.760 13.343 1.00 94.06 105 VAL A C 1
ATOM 862 O O . VAL A 1 105 ? -3.187 9.589 13.643 1.00 94.06 105 VAL A O 1
ATOM 865 N N . GLU A 1 106 ? -2.631 11.760 13.805 1.00 94.94 106 GLU A N 1
ATOM 866 C CA . GLU A 1 106 ? -1.527 11.594 14.753 1.00 94.94 106 GLU A CA 1
ATOM 867 C C . GLU A 1 106 ? -1.997 10.928 16.048 1.00 94.94 106 GLU A C 1
ATOM 869 O O . GLU A 1 106 ? -1.446 9.906 16.447 1.00 94.94 106 GLU A O 1
ATOM 874 N N . LEU A 1 107 ? -3.085 11.430 16.640 1.00 95.25 107 LEU A N 1
ATOM 875 C CA . LEU A 1 107 ? -3.686 10.846 17.842 1.00 95.25 107 LEU A CA 1
ATOM 876 C C . LEU A 1 107 ? -4.165 9.407 17.615 1.00 95.25 107 LEU A C 1
ATOM 878 O O . LEU A 1 107 ? -4.001 8.555 18.484 1.00 95.25 107 LEU A O 1
ATOM 882 N N . ILE A 1 108 ? -4.738 9.115 16.445 1.00 96.12 108 ILE A N 1
ATOM 883 C CA . ILE A 1 108 ? -5.166 7.753 16.107 1.00 96.12 108 ILE A CA 1
ATOM 884 C C . ILE A 1 108 ? -3.961 6.830 15.947 1.00 96.12 108 ILE A C 1
ATOM 886 O O . ILE A 1 108 ? -3.978 5.740 16.506 1.00 96.12 108 ILE A O 1
ATOM 890 N N . LEU A 1 109 ? -2.924 7.240 15.214 1.00 96.69 109 LEU A N 1
ATOM 891 C CA . LEU A 1 109 ? -1.709 6.439 15.061 1.00 96.69 109 LEU A CA 1
ATOM 892 C C . LEU A 1 109 ? -1.037 6.203 16.414 1.00 96.69 109 LEU A C 1
ATOM 894 O O . LEU A 1 109 ? -0.669 5.070 16.698 1.00 96.69 109 LEU A O 1
ATOM 898 N N . GLN A 1 110 ? -0.969 7.222 17.274 1.00 96.38 110 GLN A N 1
ATOM 899 C CA . GLN A 1 110 ? -0.453 7.076 18.633 1.00 96.38 110 GLN A CA 1
ATOM 900 C C . GLN A 1 110 ? -1.259 6.046 19.429 1.00 96.38 110 GLN A C 1
ATOM 902 O O . GLN A 1 110 ? -0.687 5.087 19.931 1.00 96.38 110 GLN A O 1
ATOM 907 N N . MET A 1 111 ? -2.591 6.163 19.448 1.00 96.00 111 MET A N 1
ATOM 908 C CA . MET A 1 111 ? -3.459 5.196 20.126 1.00 96.00 111 MET A CA 1
ATOM 909 C C . MET A 1 111 ? -3.269 3.766 19.594 1.00 96.00 111 MET A C 1
ATOM 911 O O . MET A 1 111 ? -3.311 2.808 20.364 1.00 96.00 111 MET A O 1
ATOM 915 N N . LEU A 1 112 ? -3.098 3.596 18.280 1.00 96.94 112 LEU A N 1
ATOM 916 C CA . LEU A 1 112 ? -2.842 2.283 17.685 1.00 96.94 112 LEU A CA 1
ATOM 917 C C . LEU A 1 112 ? -1.459 1.743 18.076 1.00 96.94 112 LEU A C 1
ATOM 919 O O . LEU A 1 112 ? -1.344 0.546 18.331 1.00 96.94 112 LEU A O 1
ATOM 923 N N . THR A 1 113 ? -0.440 2.602 18.169 1.00 96.50 113 THR A N 1
ATOM 924 C CA . THR A 1 113 ? 0.889 2.233 18.680 1.00 96.50 113 THR A CA 1
ATOM 925 C C . THR A 1 113 ? 0.811 1.807 20.143 1.00 96.50 113 THR A C 1
ATOM 927 O O . THR A 1 113 ? 1.313 0.739 20.476 1.00 96.50 113 THR A O 1
ATOM 930 N N . ASP A 1 114 ? 0.140 2.586 20.995 1.00 94.56 114 ASP A N 1
ATOM 931 C CA . ASP A 1 114 ? 0.017 2.319 22.437 1.00 94.56 114 ASP A CA 1
ATOM 932 C C . ASP A 1 114 ? -0.719 1.001 22.719 1.00 94.56 114 ASP A C 1
ATOM 934 O O . ASP A 1 114 ? -0.491 0.343 23.730 1.00 94.56 114 ASP A O 1
ATOM 938 N N . ARG A 1 115 ? -1.600 0.597 21.800 1.00 95.00 115 ARG A N 1
ATOM 939 C CA . ARG A 1 115 ? -2.336 -0.676 21.835 1.00 95.00 115 ARG A CA 1
ATOM 940 C C . ARG A 1 115 ? -1.611 -1.819 21.120 1.00 95.00 115 ARG A C 1
ATOM 942 O O . ARG A 1 115 ? -2.210 -2.872 20.913 1.00 95.00 115 ARG A O 1
ATOM 949 N N . GLU A 1 116 ? -0.368 -1.600 20.696 1.00 96.75 116 GLU A N 1
ATOM 950 C CA . GLU A 1 116 ? 0.473 -2.561 19.971 1.00 96.75 116 GLU A CA 1
ATOM 951 C C . GLU A 1 116 ? -0.207 -3.155 18.725 1.00 96.75 116 GLU A C 1
ATOM 953 O O . GLU A 1 116 ? -0.010 -4.319 18.351 1.00 96.75 116 GLU A O 1
ATOM 958 N N . ILE A 1 117 ? -1.035 -2.347 18.059 1.00 97.44 117 ILE A N 1
ATOM 959 C CA . ILE A 1 117 ? -1.777 -2.781 16.882 1.00 97.44 117 ILE A CA 1
ATOM 960 C C . ILE A 1 117 ? -0.819 -3.033 15.731 1.00 97.44 117 ILE A C 1
ATOM 962 O O . ILE A 1 117 ? 0.123 -2.288 15.490 1.00 97.44 117 ILE A O 1
ATOM 966 N N . ARG A 1 118 ? -1.110 -4.096 14.985 1.00 96.69 118 ARG A N 1
ATOM 967 C CA . ARG A 1 118 ? -0.346 -4.554 13.830 1.00 96.69 118 ARG A CA 1
ATOM 968 C C . ARG A 1 118 ? -1.278 -4.697 12.636 1.00 96.69 118 ARG A C 1
ATOM 970 O O . ARG A 1 118 ? -2.224 -5.491 12.683 1.00 96.69 118 ARG A O 1
ATOM 977 N N . LEU A 1 119 ? -1.026 -3.906 11.597 1.00 97.62 119 LEU A N 1
ATOM 978 C CA . LEU A 1 119 ? -1.815 -3.894 10.369 1.00 97.62 119 LEU A CA 1
ATOM 979 C C . LEU A 1 119 ? -1.348 -4.982 9.397 1.00 97.62 119 LEU A C 1
ATOM 981 O O . LEU A 1 119 ? -0.169 -5.330 9.319 1.00 97.62 119 LEU A O 1
ATOM 985 N N . GLU A 1 120 ? -2.300 -5.497 8.630 1.00 97.50 120 GLU A N 1
ATOM 986 C CA . GLU A 1 120 ? -2.091 -6.436 7.525 1.00 97.50 120 GLU A CA 1
ATOM 987 C C . GLU A 1 120 ? -2.185 -5.720 6.174 1.00 97.50 120 GLU A C 1
ATOM 989 O O . GLU A 1 120 ? -1.490 -6.092 5.225 1.00 97.50 120 GLU A O 1
ATOM 994 N N . THR A 1 121 ? -3.025 -4.685 6.095 1.00 97.19 121 THR A N 1
ATOM 995 C CA . THR A 1 121 ? -3.343 -3.985 4.851 1.00 97.19 121 THR A CA 1
ATOM 996 C C . THR A 1 121 ? -3.249 -2.476 5.032 1.00 97.19 121 THR A C 1
ATOM 998 O O . THR A 1 121 ? -3.811 -1.909 5.973 1.00 97.19 121 THR A O 1
ATOM 1001 N N . PHE A 1 122 ? -2.558 -1.814 4.108 1.00 96.56 122 PHE A N 1
ATOM 1002 C CA . PHE A 1 122 ? -2.420 -0.363 4.082 1.00 96.56 122 PHE A CA 1
ATOM 1003 C C . PHE A 1 122 ? -2.754 0.173 2.695 1.00 96.56 122 PHE A C 1
ATOM 1005 O O . PHE A 1 122 ? -2.174 -0.264 1.703 1.00 96.56 122 PHE A O 1
ATOM 1012 N N . ILE A 1 123 ? -3.706 1.105 2.633 1.00 94.31 123 ILE A N 1
ATOM 1013 C CA . ILE A 1 123 ? -4.227 1.644 1.375 1.00 94.31 123 ILE A CA 1
ATOM 1014 C C . ILE A 1 123 ? -4.157 3.166 1.405 1.00 94.31 123 ILE A C 1
ATOM 1016 O O . ILE A 1 123 ? -4.653 3.815 2.331 1.00 94.31 123 ILE A O 1
ATOM 1020 N N . MET A 1 124 ? -3.604 3.739 0.345 1.00 91.38 124 MET A N 1
ATOM 1021 C CA . MET A 1 124 ? -3.520 5.170 0.123 1.00 91.38 124 MET A CA 1
ATOM 1022 C C . MET A 1 124 ? -3.889 5.512 -1.324 1.00 91.38 124 MET A C 1
ATOM 1024 O O . MET A 1 124 ? -3.065 5.487 -2.234 1.00 91.38 124 MET A O 1
ATOM 1028 N N . GLU A 1 125 ? -5.160 5.847 -1.538 1.00 88.12 125 GLU A N 1
ATOM 1029 C CA . GLU A 1 125 ? -5.698 6.207 -2.853 1.00 88.12 125 GLU A CA 1
ATOM 1030 C C . GLU A 1 125 ? -5.217 7.592 -3.324 1.00 88.12 125 GLU A C 1
ATOM 1032 O O . GLU A 1 125 ? -5.059 8.518 -2.522 1.00 88.12 125 GLU A O 1
ATOM 1037 N N . ASN A 1 126 ? -5.084 7.769 -4.643 1.00 81.81 126 ASN A N 1
ATOM 1038 C CA . ASN A 1 126 ? -4.716 9.045 -5.254 1.00 81.81 126 ASN A CA 1
ATOM 1039 C C . ASN A 1 126 ? -5.819 10.099 -5.073 1.00 81.81 126 ASN A C 1
ATOM 1041 O O . ASN A 1 126 ? -6.909 9.979 -5.632 1.00 81.81 126 ASN A O 1
ATOM 1045 N N . THR A 1 127 ? -5.512 11.181 -4.361 1.00 72.38 127 THR A N 1
ATOM 1046 C CA . THR A 1 127 ? -6.441 12.308 -4.175 1.00 72.38 127 THR A CA 1
ATOM 1047 C C . THR A 1 127 ? -6.146 13.511 -5.063 1.00 72.38 127 THR A C 1
ATOM 1049 O O . THR A 1 127 ? -6.895 14.486 -5.031 1.00 72.38 127 THR A O 1
ATOM 1052 N N . GLY A 1 128 ? -5.057 13.478 -5.838 1.00 67.25 128 GLY A N 1
ATOM 1053 C CA . GLY A 1 128 ? -4.566 14.620 -6.614 1.00 67.25 128 GLY A CA 1
ATOM 1054 C C . GLY A 1 128 ? -4.074 15.800 -5.765 1.00 67.25 128 GLY A C 1
ATOM 1055 O O . GLY A 1 128 ? -3.676 16.817 -6.325 1.00 67.25 128 GLY A O 1
ATOM 1056 N N . ALA A 1 129 ? -4.097 15.687 -4.433 1.00 65.50 129 ALA A N 1
ATOM 1057 C CA . ALA A 1 129 ? -3.644 16.723 -3.518 1.00 65.50 129 ALA A CA 1
ATOM 1058 C C . ALA A 1 129 ? -2.204 16.444 -3.075 1.00 65.50 129 ALA A C 1
ATOM 1060 O O . ALA A 1 129 ? -1.920 15.398 -2.491 1.00 65.50 129 ALA A O 1
ATOM 1061 N N . ASN A 1 130 ? -1.307 17.404 -3.301 1.00 64.81 130 ASN A N 1
ATOM 1062 C CA . ASN A 1 130 ? 0.053 17.349 -2.779 1.00 64.81 130 ASN A CA 1
ATOM 1063 C C . ASN A 1 130 ? 0.054 17.800 -1.307 1.00 64.81 130 ASN A C 1
ATOM 1065 O O . ASN A 1 130 ? 0.194 18.984 -1.012 1.00 64.81 130 ASN A O 1
ATOM 1069 N N . ASN A 1 131 ? -0.188 16.869 -0.382 1.00 74.44 131 ASN A N 1
ATOM 1070 C CA . ASN A 1 131 ? -0.096 17.122 1.059 1.00 74.44 131 ASN A CA 1
ATOM 1071 C C . ASN A 1 131 ? 0.865 16.125 1.708 1.00 74.44 131 ASN A C 1
ATOM 1073 O O . ASN A 1 131 ? 0.472 15.279 2.512 1.00 74.44 131 ASN A O 1
ATOM 1077 N N . GLU A 1 132 ? 2.133 16.222 1.320 1.00 76.88 132 GLU A N 1
ATOM 1078 C CA . GLU A 1 132 ? 3.195 15.335 1.790 1.00 76.88 132 GLU A CA 1
ATOM 1079 C C . GLU A 1 132 ? 3.268 15.257 3.321 1.00 76.88 132 GLU A C 1
ATOM 1081 O O . GLU A 1 132 ? 3.481 14.178 3.863 1.00 76.88 132 GLU A O 1
ATOM 1086 N N . ARG A 1 133 ? 3.014 16.364 4.034 1.00 82.31 133 ARG A N 1
ATOM 1087 C CA . ARG A 1 133 ? 3.015 16.371 5.503 1.00 82.31 133 ARG A CA 1
ATOM 1088 C C . ARG A 1 133 ? 1.966 15.419 6.077 1.00 82.31 133 ARG A C 1
ATOM 1090 O O . ARG A 1 133 ? 2.284 14.606 6.936 1.00 82.31 133 ARG A O 1
ATOM 1097 N N . ALA A 1 134 ? 0.722 15.512 5.608 1.00 82.56 134 ALA A N 1
ATOM 1098 C CA . ALA A 1 134 ? -0.352 14.662 6.110 1.00 82.56 134 ALA A CA 1
ATOM 1099 C C . ALA A 1 134 ? -0.209 13.212 5.625 1.00 82.56 134 ALA A C 1
ATOM 1101 O O . ALA A 1 134 ? -0.425 12.285 6.396 1.00 82.56 134 ALA A O 1
ATOM 1102 N N . TYR A 1 135 ? 0.188 13.011 4.365 1.00 83.56 135 TYR A N 1
ATOM 1103 C CA . TYR A 1 135 ? 0.348 11.676 3.784 1.00 83.56 135 TYR A CA 1
ATOM 1104 C C . TYR A 1 135 ? 1.627 10.956 4.226 1.00 83.56 135 TYR A C 1
ATOM 1106 O O . TYR A 1 135 ? 1.688 9.736 4.136 1.00 83.56 135 TYR A O 1
ATOM 1114 N N . GLY A 1 136 ? 2.636 11.685 4.703 1.00 87.69 136 GLY A N 1
ATOM 1115 C CA . GLY A 1 136 ? 3.907 11.146 5.181 1.00 87.69 136 GLY A CA 1
ATOM 1116 C C . GLY A 1 136 ? 3.950 10.883 6.686 1.00 87.69 136 GLY A C 1
ATOM 1117 O O . GLY A 1 136 ? 4.902 10.264 7.149 1.00 87.69 136 GLY A O 1
ATOM 1118 N N . LEU A 1 137 ? 2.945 11.301 7.463 1.00 90.06 137 LEU A N 1
ATOM 1119 C CA . LEU A 1 137 ? 2.969 11.210 8.931 1.00 90.06 137 LEU A CA 1
ATOM 1120 C C . LEU A 1 137 ? 3.196 9.775 9.441 1.00 90.06 137 LEU A C 1
ATOM 1122 O O . LEU A 1 137 ? 3.950 9.565 10.387 1.00 90.06 137 LEU A O 1
ATOM 1126 N N . TRP A 1 138 ? 2.620 8.774 8.773 1.00 91.75 138 TRP A N 1
ATOM 1127 C CA . TRP A 1 138 ? 2.803 7.358 9.118 1.00 91.75 138 TRP A CA 1
ATOM 1128 C C . TRP A 1 138 ? 4.251 6.854 8.973 1.00 91.75 138 TRP A C 1
ATOM 1130 O O . TRP A 1 138 ? 4.593 5.825 9.544 1.00 91.75 138 TRP A O 1
ATOM 1140 N N . THR A 1 139 ? 5.109 7.569 8.234 1.00 92.25 139 THR A N 1
ATOM 1141 C CA . THR A 1 139 ? 6.529 7.214 8.071 1.00 92.25 139 THR A CA 1
ATOM 1142 C C . THR A 1 139 ? 7.383 7.574 9.288 1.00 92.25 139 THR A C 1
ATOM 1144 O O . THR A 1 139 ? 8.557 7.206 9.335 1.00 92.25 139 THR A O 1
ATOM 1147 N N . THR A 1 140 ? 6.808 8.271 10.274 1.00 92.62 140 THR A N 1
ATOM 1148 C CA . THR A 1 140 ? 7.485 8.624 11.526 1.00 92.62 140 THR A CA 1
ATOM 1149 C C . THR A 1 140 ? 7.906 7.353 12.281 1.00 92.62 140 THR A C 1
ATOM 1151 O O . THR A 1 140 ? 7.083 6.446 12.433 1.00 92.62 140 THR A O 1
ATOM 1154 N N . PRO A 1 141 ? 9.152 7.260 12.793 1.00 93.25 141 PRO A N 1
ATOM 1155 C CA . PRO A 1 141 ? 9.676 6.031 13.397 1.00 93.25 141 PRO A CA 1
ATOM 1156 C C . PRO A 1 141 ? 8.836 5.441 14.538 1.00 93.25 141 PRO A C 1
ATOM 1158 O O . PRO A 1 141 ? 8.759 4.221 14.656 1.00 93.25 141 PRO A O 1
ATOM 1161 N N . CYS A 1 142 ? 8.165 6.269 15.347 1.00 94.38 142 CYS A N 1
ATOM 1162 C CA . CYS A 1 142 ? 7.315 5.794 16.448 1.00 94.38 142 CYS A CA 1
ATOM 1163 C C . CYS A 1 142 ? 6.091 4.982 15.981 1.00 94.38 142 CYS A C 1
ATOM 1165 O O . CYS A 1 142 ? 5.556 4.187 16.750 1.00 94.38 142 CYS A O 1
ATOM 1167 N N . TYR A 1 143 ? 5.669 5.129 14.721 1.00 95.19 143 TYR A N 1
ATOM 1168 C CA . TYR A 1 143 ? 4.548 4.380 14.143 1.00 95.19 143 TYR A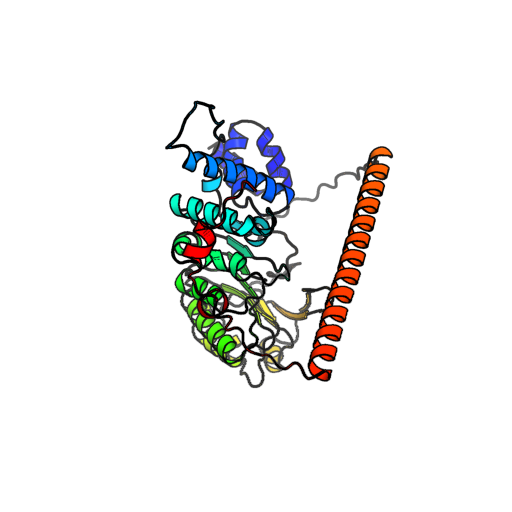 CA 1
ATOM 1169 C C . TYR A 1 143 ? 4.995 3.146 13.354 1.00 95.19 143 TYR A C 1
ATOM 1171 O O . TYR A 1 143 ? 4.157 2.331 12.968 1.00 95.19 143 TYR A O 1
ATOM 1179 N N . ALA A 1 144 ? 6.302 2.959 13.143 1.00 94.56 144 ALA A N 1
ATOM 1180 C CA . ALA A 1 144 ? 6.848 1.825 12.399 1.00 94.56 144 ALA A CA 1
ATOM 1181 C C . ALA A 1 144 ? 6.346 0.444 12.879 1.00 94.56 144 ALA A C 1
ATOM 1183 O O . ALA A 1 144 ? 6.033 -0.388 12.019 1.00 94.56 144 ALA A O 1
ATOM 1184 N N . PRO A 1 145 ? 6.183 0.176 14.197 1.00 95.50 145 PRO A N 1
ATOM 1185 C CA . PRO A 1 145 ? 5.675 -1.113 14.668 1.00 95.50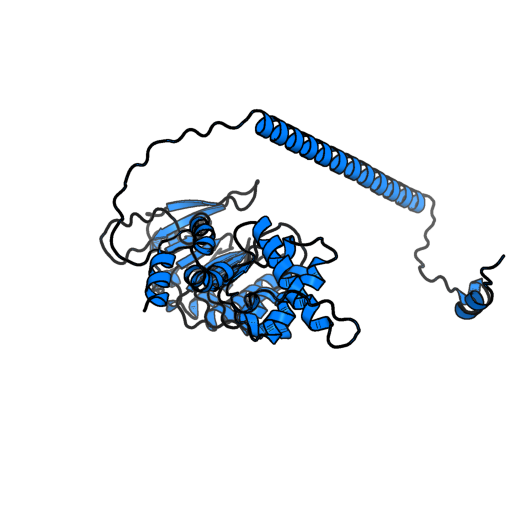 145 PRO A CA 1
ATOM 1186 C C . PRO A 1 145 ? 4.304 -1.490 14.089 1.00 95.50 145 PRO A C 1
ATOM 1188 O O . PRO A 1 145 ? 4.100 -2.664 13.762 1.00 95.50 145 PRO A O 1
ATOM 1191 N N . ILE A 1 146 ? 3.417 -0.508 13.872 1.00 96.56 146 ILE A N 1
ATOM 1192 C CA . ILE A 1 146 ? 2.068 -0.718 13.318 1.00 96.56 146 ILE A CA 1
ATOM 1193 C C . ILE A 1 146 ? 2.131 -1.362 11.932 1.00 96.56 146 ILE A C 1
ATOM 1195 O O . ILE A 1 146 ? 1.328 -2.236 11.598 1.00 96.56 146 ILE A O 1
ATOM 1199 N N . PHE A 1 147 ? 3.108 -0.950 11.128 1.00 95.12 147 PHE A N 1
ATOM 1200 C CA . PHE A 1 147 ? 3.247 -1.337 9.725 1.00 95.12 147 PHE A CA 1
ATOM 1201 C C . PHE A 1 147 ? 4.200 -2.527 9.517 1.00 95.12 147 PHE A C 1
ATOM 1203 O O . PHE A 1 147 ? 4.343 -3.025 8.404 1.00 95.12 147 PHE A O 1
ATOM 1210 N N . SER A 1 148 ? 4.826 -3.038 10.580 1.00 93.94 148 SER A N 1
ATOM 1211 C CA . SER A 1 148 ? 5.839 -4.105 10.488 1.00 93.94 148 SER A CA 1
ATOM 1212 C C . SER A 1 148 ? 5.316 -5.454 9.967 1.00 93.94 148 SER A C 1
ATOM 1214 O O . SER A 1 148 ? 6.083 -6.309 9.521 1.00 93.94 148 SER A O 1
ATOM 1216 N N . THR A 1 149 ? 4.001 -5.675 10.026 1.00 95.38 149 THR A N 1
ATOM 1217 C CA . THR A 1 149 ? 3.351 -6.931 9.617 1.00 95.38 149 THR A CA 1
ATOM 1218 C C . THR A 1 149 ? 2.545 -6.823 8.336 1.00 95.38 149 THR A C 1
ATOM 1220 O O . THR A 1 149 ? 1.778 -7.743 8.046 1.00 95.38 149 THR A O 1
ATOM 1223 N N . LEU A 1 150 ? 2.702 -5.733 7.582 1.00 96.44 150 LEU A N 1
ATOM 1224 C CA . LEU A 1 150 ? 1.971 -5.546 6.338 1.00 96.44 150 LEU A CA 1
ATOM 1225 C C . LEU A 1 150 ? 2.203 -6.716 5.376 1.00 96.44 150 LEU A C 1
ATOM 1227 O O . LEU A 1 150 ? 3.311 -7.236 5.222 1.00 96.44 150 LEU A O 1
ATOM 1231 N N . ILE A 1 151 ? 1.110 -7.116 4.737 1.00 96.31 151 ILE A N 1
ATOM 1232 C CA . ILE A 1 151 ? 1.036 -8.166 3.720 1.00 96.31 151 ILE A CA 1
ATOM 1233 C C . ILE A 1 151 ? 0.593 -7.548 2.389 1.00 96.31 151 ILE A C 1
ATOM 1235 O O . ILE A 1 151 ? 1.078 -7.951 1.330 1.00 96.31 151 ILE A O 1
ATOM 1239 N N . HIS A 1 152 ? -0.299 -6.556 2.456 1.00 96.44 152 HIS A N 1
ATOM 1240 C CA . HIS A 1 152 ? -0.918 -5.905 1.306 1.00 96.44 152 HIS A CA 1
ATOM 1241 C C . HIS A 1 152 ? -0.757 -4.390 1.389 1.00 96.44 152 HIS A C 1
ATOM 1243 O O . HIS A 1 152 ? -1.198 -3.769 2.359 1.00 96.44 152 HIS A O 1
ATOM 1249 N N . VAL A 1 153 ? -0.142 -3.793 0.371 1.00 95.81 153 VAL A N 1
ATOM 1250 C CA . VAL A 1 153 ? 0.085 -2.347 0.296 1.00 95.81 153 VAL A CA 1
ATOM 1251 C C . VAL A 1 153 ? -0.370 -1.809 -1.052 1.00 95.81 153 VAL A C 1
ATOM 1253 O O . VAL A 1 153 ? 0.082 -2.281 -2.090 1.00 95.81 153 VAL A O 1
ATOM 1256 N N . GLU A 1 154 ? -1.218 -0.784 -1.016 1.00 94.25 154 GLU A N 1
ATOM 1257 C CA . GLU A 1 154 ? -1.622 0.001 -2.185 1.00 94.25 154 GLU A CA 1
ATOM 1258 C C . GLU A 1 154 ? -1.328 1.478 -1.927 1.00 94.25 154 GLU A C 1
ATOM 1260 O O . GLU A 1 154 ? -1.861 2.068 -0.986 1.00 94.25 154 GLU A O 1
ATOM 1265 N N . ILE A 1 155 ? -0.484 2.099 -2.746 1.00 91.44 155 ILE A N 1
ATOM 1266 C CA . ILE A 1 155 ? -0.128 3.513 -2.619 1.00 91.44 155 ILE A CA 1
ATOM 1267 C C . ILE A 1 155 ? -0.177 4.160 -3.997 1.00 91.44 155 ILE A C 1
ATOM 1269 O O . ILE A 1 155 ? 0.736 4.033 -4.805 1.00 91.44 155 ILE A O 1
ATOM 1273 N N . HIS A 1 156 ? -1.248 4.897 -4.274 1.00 88.06 156 HIS A N 1
ATOM 1274 C CA . HIS A 1 156 ? -1.473 5.532 -5.573 1.00 88.06 156 HIS A CA 1
ATOM 1275 C C . HIS A 1 156 ? -1.216 7.040 -5.575 1.00 88.06 156 HIS A C 1
ATOM 1277 O O . HIS A 1 156 ? -1.272 7.671 -6.636 1.00 88.06 156 HIS A O 1
ATOM 1283 N N . THR A 1 157 ? -0.964 7.634 -4.411 1.00 76.88 157 THR A N 1
ATOM 1284 C CA . THR A 1 157 ? -0.642 9.056 -4.256 1.00 76.88 157 THR A CA 1
ATOM 1285 C C . THR A 1 157 ? 0.762 9.374 -4.768 1.00 76.88 157 THR A C 1
ATOM 1287 O O . THR A 1 157 ? 1.701 8.656 -4.430 1.00 76.88 157 THR A O 1
ATOM 1290 N N . PRO A 1 158 ? 0.947 10.470 -5.526 1.00 68.12 158 PRO A N 1
ATOM 1291 C CA . PRO A 1 158 ? 2.274 10.895 -5.945 1.00 68.12 158 PRO A CA 1
ATOM 1292 C C . PRO A 1 158 ? 3.055 11.426 -4.737 1.00 68.12 158 PRO A C 1
ATOM 1294 O O . PRO A 1 158 ? 2.655 12.415 -4.123 1.00 68.12 158 PRO A O 1
ATOM 1297 N N . PHE A 1 159 ? 4.172 10.780 -4.412 1.00 68.31 159 PHE A N 1
ATOM 1298 C CA . PHE A 1 159 ? 5.108 11.250 -3.395 1.00 68.31 159 PHE A CA 1
ATOM 1299 C C . PHE A 1 159 ? 6.387 11.742 -4.058 1.00 68.31 159 PHE A C 1
ATOM 1301 O O . PHE A 1 159 ? 7.112 10.916 -4.599 1.00 68.31 159 PHE A O 1
ATOM 1308 N N . PRO A 1 160 ? 6.699 13.048 -3.994 1.00 61.03 160 PRO A N 1
ATOM 1309 C CA . PRO A 1 160 ? 7.939 13.572 -4.558 1.00 61.03 160 PRO A CA 1
ATOM 1310 C C . PRO A 1 160 ? 9.187 13.156 -3.763 1.00 61.03 160 PRO A C 1
ATOM 1312 O O . PRO A 1 160 ? 10.296 13.420 -4.214 1.00 61.03 160 PRO A O 1
ATOM 1315 N N . LYS A 1 161 ? 9.027 12.558 -2.573 1.00 70.88 161 LYS A N 1
ATOM 1316 C CA . LYS A 1 161 ? 10.130 12.002 -1.786 1.00 70.88 161 LYS A CA 1
ATOM 1317 C C . LYS A 1 161 ? 10.012 10.491 -1.660 1.00 70.88 161 LYS A C 1
ATOM 1319 O O . LYS A 1 161 ? 8.941 9.940 -1.406 1.00 70.88 161 LYS A O 1
ATOM 1324 N N . SER A 1 162 ? 11.173 9.854 -1.690 1.00 76.69 162 SER A N 1
ATOM 1325 C CA . SER A 1 162 ? 11.400 8.417 -1.530 1.00 76.69 162 SER A CA 1
ATOM 1326 C C . SER A 1 162 ? 11.136 7.887 -0.105 1.00 76.69 162 SER A C 1
ATOM 1328 O O . SER A 1 162 ? 11.255 6.689 0.143 1.00 76.69 162 SER A O 1
ATOM 1330 N N . ASN A 1 163 ? 10.716 8.740 0.842 1.00 82.69 163 ASN A N 1
ATOM 1331 C CA . ASN A 1 163 ? 10.492 8.371 2.247 1.00 82.69 163 ASN A CA 1
ATOM 1332 C C . ASN A 1 163 ? 9.493 7.224 2.424 1.00 82.69 163 ASN A C 1
ATOM 1334 O O . ASN A 1 163 ? 9.663 6.392 3.307 1.00 82.69 163 ASN A O 1
ATOM 1338 N N . VAL A 1 164 ? 8.464 7.163 1.580 1.00 86.81 164 VAL A N 1
ATOM 1339 C CA . VAL A 1 164 ? 7.455 6.101 1.645 1.00 86.81 164 VAL A CA 1
ATOM 1340 C C . VAL A 1 164 ? 8.071 4.743 1.347 1.00 86.81 164 VAL A C 1
ATOM 1342 O O . VAL A 1 164 ? 7.938 3.822 2.150 1.00 86.81 164 VAL A O 1
ATOM 1345 N N . ILE A 1 165 ? 8.787 4.626 0.228 1.00 88.94 165 ILE A N 1
ATOM 1346 C CA . ILE A 1 165 ? 9.397 3.355 -0.157 1.00 88.94 165 ILE A CA 1
ATOM 1347 C C . ILE A 1 165 ? 10.544 2.979 0.782 1.00 88.94 165 ILE A C 1
ATOM 1349 O O . ILE A 1 165 ? 10.648 1.824 1.178 1.00 88.94 165 ILE A O 1
ATOM 1353 N N . LYS A 1 166 ? 11.307 3.969 1.256 1.00 91.44 166 LYS A N 1
ATOM 1354 C CA . LYS A 1 166 ? 12.321 3.802 2.301 1.00 91.44 166 LYS A CA 1
ATOM 1355 C C . LYS A 1 166 ? 11.726 3.246 3.595 1.00 91.44 166 LYS A C 1
ATOM 1357 O O . LYS A 1 166 ? 12.284 2.326 4.188 1.00 91.44 166 LYS A O 1
ATOM 1362 N N . SER A 1 167 ? 10.593 3.782 4.045 1.00 91.50 167 SER A N 1
ATOM 1363 C CA . SER A 1 167 ? 9.924 3.301 5.257 1.00 91.50 167 SER A CA 1
ATOM 1364 C C . SER A 1 167 ? 9.323 1.912 5.074 1.00 91.50 167 SER A C 1
ATOM 1366 O O . SER A 1 167 ? 9.372 1.118 6.012 1.00 91.50 167 SER A O 1
ATOM 1368 N N . LEU A 1 168 ? 8.812 1.577 3.886 1.00 92.81 168 LEU A N 1
ATOM 1369 C CA . LEU A 1 168 ? 8.404 0.203 3.587 1.00 92.81 168 LEU A CA 1
ATOM 1370 C C . LEU A 1 168 ? 9.610 -0.743 3.620 1.00 92.81 168 LEU A C 1
ATOM 1372 O O . LEU A 1 168 ? 9.543 -1.754 4.312 1.00 92.81 168 LEU A O 1
ATOM 1376 N N . ALA A 1 169 ? 10.713 -0.396 2.949 1.00 93.25 169 ALA A N 1
ATOM 1377 C CA . ALA A 1 169 ? 11.920 -1.223 2.867 1.00 93.25 169 ALA A CA 1
ATOM 1378 C C . ALA A 1 169 ? 12.489 -1.554 4.252 1.00 93.25 169 ALA A C 1
ATOM 1380 O O . ALA A 1 169 ? 12.830 -2.699 4.536 1.00 93.25 169 ALA A O 1
ATOM 1381 N N . LYS A 1 170 ? 12.516 -0.562 5.148 1.00 92.50 170 LYS A N 1
ATOM 1382 C CA . LYS A 1 170 ? 13.040 -0.728 6.510 1.00 92.50 170 LYS A CA 1
ATOM 1383 C C . LYS A 1 170 ? 12.165 -1.584 7.419 1.00 92.50 170 LYS A C 1
ATOM 1385 O O . LYS A 1 170 ? 12.692 -2.231 8.318 1.00 92.50 170 LYS A O 1
ATOM 1390 N N . ASN A 1 171 ? 10.845 -1.543 7.238 1.00 91.31 171 ASN A N 1
ATOM 1391 C CA . ASN A 1 171 ? 9.911 -2.069 8.236 1.00 91.31 171 ASN A CA 1
ATOM 1392 C C . ASN A 1 171 ? 9.140 -3.310 7.769 1.00 91.31 171 ASN A C 1
ATOM 1394 O O . ASN A 1 171 ? 8.655 -4.067 8.607 1.00 91.31 171 ASN A O 1
ATOM 1398 N N . CYS A 1 172 ? 9.014 -3.540 6.460 1.00 92.50 172 CYS A N 1
ATOM 1399 C CA . CYS A 1 172 ? 8.153 -4.582 5.902 1.00 92.50 172 CYS A CA 1
ATOM 1400 C C . CYS A 1 172 ? 8.978 -5.734 5.320 1.00 92.50 172 CYS A C 1
ATOM 1402 O O . CYS A 1 172 ? 9.770 -5.537 4.405 1.00 92.50 172 CYS A O 1
ATOM 1404 N N . THR A 1 173 ? 8.738 -6.960 5.791 1.00 92.38 173 THR A N 1
ATOM 1405 C CA . THR A 1 173 ? 9.437 -8.185 5.322 1.00 92.38 173 THR A CA 1
ATOM 1406 C C . THR A 1 173 ? 8.483 -9.310 4.892 1.00 92.38 173 THR A C 1
ATOM 1408 O O . THR A 1 173 ? 8.900 -10.423 4.553 1.00 92.38 173 THR A O 1
ATOM 1411 N N . ARG A 1 174 ? 7.170 -9.046 4.948 1.00 93.56 174 ARG A N 1
ATOM 1412 C CA . ARG A 1 174 ? 6.093 -10.035 4.777 1.00 93.56 174 ARG A CA 1
ATOM 1413 C C . ARG A 1 174 ? 5.117 -9.687 3.652 1.00 93.56 174 ARG A C 1
ATOM 1415 O O . ARG A 1 174 ? 4.064 -10.331 3.570 1.00 93.56 174 ARG A O 1
ATOM 1422 N N . LEU A 1 175 ? 5.459 -8.713 2.809 1.00 94.50 175 LEU A N 1
ATOM 1423 C CA . LEU A 1 175 ? 4.610 -8.301 1.700 1.00 94.50 175 LEU A CA 1
ATOM 1424 C C . LEU A 1 175 ? 4.417 -9.466 0.730 1.00 94.50 175 LEU A C 1
ATOM 1426 O O . LEU A 1 175 ? 5.351 -10.206 0.425 1.00 94.50 175 LEU A O 1
ATOM 1430 N N . SER A 1 176 ? 3.183 -9.616 0.265 1.00 94.06 176 SER A N 1
ATOM 1431 C CA . SER A 1 176 ? 2.816 -10.483 -0.858 1.00 94.06 176 SER A CA 1
ATOM 1432 C C . SER A 1 176 ? 2.073 -9.724 -1.954 1.00 94.06 176 SER A C 1
ATOM 1434 O O . SER A 1 176 ? 1.943 -10.226 -3.068 1.00 94.06 176 SER A O 1
ATOM 1436 N N . HIS A 1 177 ? 1.570 -8.528 -1.647 1.00 95.69 177 HIS A N 1
ATOM 1437 C CA . HIS A 1 177 ? 0.925 -7.632 -2.594 1.00 95.69 177 HIS A CA 1
ATOM 1438 C C . HIS A 1 177 ? 1.468 -6.214 -2.406 1.00 95.69 177 HIS A C 1
ATOM 1440 O O . HIS A 1 177 ? 1.398 -5.665 -1.302 1.00 95.69 177 HIS A O 1
ATOM 1446 N N . LEU A 1 178 ? 1.988 -5.630 -3.482 1.00 95.06 178 LEU A N 1
ATOM 1447 C CA . LEU A 1 178 ? 2.440 -4.245 -3.529 1.00 95.06 178 LEU A CA 1
ATOM 1448 C C . LEU A 1 178 ? 2.001 -3.611 -4.850 1.00 95.06 178 LEU A C 1
ATOM 1450 O O . LEU A 1 178 ? 2.493 -3.983 -5.912 1.00 95.06 178 LEU A O 1
ATOM 1454 N N . ASP A 1 179 ? 1.119 -2.623 -4.764 1.00 93.88 179 ASP A N 1
ATOM 1455 C CA . ASP A 1 179 ? 0.751 -1.739 -5.868 1.00 93.88 179 ASP A CA 1
ATOM 1456 C C . ASP A 1 179 ? 1.158 -0.309 -5.510 1.00 93.88 179 ASP A C 1
ATOM 1458 O O . ASP A 1 179 ? 0.608 0.290 -4.584 1.00 93.88 179 ASP A O 1
ATOM 1462 N N . ILE A 1 180 ? 2.157 0.237 -6.201 1.00 91.62 180 ILE A N 1
ATOM 1463 C CA . ILE A 1 180 ? 2.697 1.559 -5.883 1.00 91.62 180 ILE A CA 1
ATOM 1464 C C . ILE A 1 180 ? 2.887 2.430 -7.123 1.00 91.62 180 ILE A C 1
ATOM 1466 O O . ILE A 1 180 ? 3.470 2.031 -8.135 1.00 91.62 180 ILE A O 1
ATOM 1470 N N . ASN A 1 181 ? 2.425 3.673 -7.003 1.00 89.00 181 ASN A N 1
ATOM 1471 C CA . ASN A 1 181 ? 2.717 4.753 -7.927 1.00 89.00 181 ASN A CA 1
ATOM 1472 C C . ASN A 1 181 ? 3.922 5.539 -7.411 1.00 89.00 181 ASN A C 1
ATOM 1474 O O . ASN A 1 181 ? 3.827 6.310 -6.456 1.00 89.00 181 ASN A O 1
ATOM 1478 N N . LEU A 1 182 ? 5.046 5.366 -8.088 1.00 85.62 182 LEU A N 1
ATOM 1479 C CA . LEU A 1 182 ? 6.243 6.164 -7.913 1.00 85.62 182 LEU A CA 1
ATOM 1480 C C . LEU A 1 182 ? 6.143 7.418 -8.784 1.00 85.62 182 LEU A C 1
ATOM 1482 O O . LEU A 1 182 ? 5.663 7.390 -9.922 1.00 85.62 182 LEU A O 1
ATOM 1486 N N . HIS A 1 183 ? 6.581 8.540 -8.229 1.00 79.25 183 HIS A N 1
ATOM 1487 C CA . HIS A 1 183 ? 6.601 9.806 -8.937 1.00 79.25 183 HIS A CA 1
ATOM 1488 C C . HIS A 1 183 ? 7.789 10.626 -8.465 1.00 79.25 183 HIS A C 1
ATOM 1490 O O . HIS A 1 183 ? 7.778 11.137 -7.350 1.00 79.25 183 HIS A O 1
ATOM 1496 N N . ASP A 1 184 ? 8.752 10.853 -9.348 1.00 77.25 184 ASP A N 1
ATOM 1497 C CA . ASP A 1 184 ? 9.807 11.819 -9.089 1.00 77.25 184 ASP A CA 1
ATOM 1498 C C . ASP A 1 184 ? 10.024 12.737 -10.283 1.00 77.25 184 ASP A C 1
ATOM 1500 O O . ASP A 1 184 ? 9.777 12.370 -11.430 1.00 77.25 184 ASP A O 1
ATOM 1504 N N . THR A 1 185 ? 10.459 13.955 -9.984 1.00 71.06 185 THR A N 1
ATOM 1505 C CA . THR A 1 185 ? 10.783 14.981 -10.974 1.00 71.06 185 THR A CA 1
ATOM 1506 C C . THR A 1 185 ? 12.285 15.132 -11.186 1.00 71.06 185 THR A C 1
ATOM 1508 O O . THR A 1 185 ? 12.672 15.917 -12.046 1.00 71.06 185 THR A O 1
ATOM 1511 N N . SER A 1 186 ? 13.133 14.461 -10.395 1.00 84.12 186 SER A N 1
ATOM 1512 C CA . SER A 1 186 ? 14.586 14.471 -10.593 1.00 84.12 186 SER A CA 1
ATOM 1513 C C . SER A 1 186 ? 15.144 13.067 -10.801 1.00 84.12 186 SER A C 1
ATOM 1515 O O . SER A 1 186 ? 14.722 12.109 -10.150 1.00 84.12 186 SER A O 1
ATOM 1517 N N . ASP A 1 187 ? 16.143 12.966 -11.677 1.00 83.94 187 ASP A N 1
ATOM 1518 C CA . ASP A 1 187 ? 16.799 11.696 -11.993 1.00 83.94 187 ASP A CA 1
ATOM 1519 C C . ASP A 1 187 ? 17.464 11.076 -10.760 1.00 83.94 187 ASP A C 1
ATOM 1521 O O . ASP A 1 187 ? 17.349 9.876 -10.530 1.00 83.94 187 ASP A O 1
ATOM 1525 N N . GLU A 1 188 ? 18.119 11.884 -9.921 1.00 85.88 188 GLU A N 1
ATOM 1526 C CA . GLU A 1 188 ? 18.807 11.382 -8.725 1.00 85.88 188 GLU A CA 1
ATOM 1527 C C . GLU A 1 188 ? 17.849 10.758 -7.706 1.00 85.88 188 GLU A C 1
ATOM 1529 O O . GLU A 1 188 ? 18.114 9.675 -7.184 1.00 85.88 188 GLU A O 1
ATOM 1534 N N . ARG A 1 189 ? 16.689 11.374 -7.459 1.00 84.75 189 ARG A N 1
ATOM 1535 C CA . ARG A 1 189 ? 15.704 10.794 -6.537 1.00 84.75 189 ARG A CA 1
ATOM 1536 C C . ARG A 1 189 ? 14.920 9.641 -7.166 1.00 84.75 189 ARG A C 1
ATOM 1538 O O . ARG A 1 189 ? 14.502 8.723 -6.457 1.00 84.75 189 ARG A O 1
ATOM 1545 N N . ALA A 1 190 ? 14.780 9.624 -8.494 1.00 87.69 190 ALA A N 1
ATOM 1546 C CA . ALA A 1 190 ? 14.271 8.455 -9.203 1.00 87.69 190 ALA A CA 1
ATOM 1547 C C . ALA A 1 190 ? 15.191 7.239 -9.004 1.00 87.69 190 ALA A C 1
ATOM 1549 O O . ALA A 1 190 ? 14.698 6.160 -8.676 1.00 87.69 190 ALA A O 1
ATOM 1550 N N . LYS A 1 191 ? 16.516 7.419 -9.117 1.00 89.75 191 LYS A N 1
ATOM 1551 C CA . LYS A 1 191 ? 17.507 6.372 -8.805 1.00 89.75 191 LYS A CA 1
ATOM 1552 C C . LYS A 1 191 ? 17.413 5.934 -7.344 1.00 89.75 191 LYS A C 1
ATOM 1554 O O . LYS A 1 191 ? 17.348 4.739 -7.073 1.00 89.75 191 LYS A O 1
ATOM 1559 N N . GLU A 1 192 ? 17.338 6.887 -6.415 1.00 90.50 192 GLU A N 1
ATOM 1560 C CA . GLU A 1 192 ? 17.197 6.595 -4.983 1.00 90.50 192 GLU A CA 1
ATOM 1561 C C . GLU A 1 192 ? 15.937 5.760 -4.689 1.00 90.50 192 GLU A C 1
ATOM 1563 O O . GLU A 1 192 ? 15.989 4.776 -3.953 1.00 90.50 192 GLU A O 1
ATOM 1568 N N . SER A 1 193 ? 14.810 6.102 -5.318 1.00 89.56 193 SER A N 1
ATOM 1569 C CA . SER A 1 193 ? 13.553 5.359 -5.180 1.00 89.56 193 SER A CA 1
ATOM 1570 C C . SER A 1 193 ? 13.670 3.917 -5.676 1.00 89.56 193 SER A C 1
ATOM 1572 O O . SER A 1 193 ? 13.086 3.018 -5.071 1.00 89.56 193 SER A O 1
ATOM 1574 N N . VAL A 1 194 ? 14.434 3.680 -6.748 1.00 91.81 194 VAL A N 1
ATOM 1575 C CA . VAL A 1 194 ? 14.703 2.323 -7.247 1.00 91.81 194 VAL A CA 1
ATOM 1576 C C . VAL A 1 194 ? 15.632 1.553 -6.307 1.00 91.81 194 VAL A C 1
ATOM 1578 O O . VAL A 1 194 ? 15.376 0.377 -6.073 1.00 91.81 194 VAL A O 1
ATOM 1581 N N . ASN A 1 195 ? 16.625 2.199 -5.691 1.00 92.88 195 ASN A N 1
ATOM 1582 C CA . ASN A 1 195 ? 17.484 1.542 -4.697 1.00 92.88 195 ASN A CA 1
ATOM 1583 C C . ASN A 1 195 ? 16.674 1.076 -3.474 1.00 92.88 195 ASN A C 1
ATOM 1585 O O . ASN A 1 195 ? 16.794 -0.067 -3.044 1.00 92.88 195 ASN A O 1
ATOM 1589 N N . TYR A 1 196 ? 15.771 1.911 -2.948 1.00 93.50 196 TYR A N 1
ATOM 1590 C CA . TYR A 1 196 ? 14.887 1.473 -1.860 1.00 93.50 196 TYR A CA 1
ATOM 1591 C C . TYR A 1 196 ? 13.896 0.392 -2.300 1.00 93.50 196 TYR A C 1
ATOM 1593 O O . TYR A 1 196 ? 13.502 -0.445 -1.490 1.00 93.50 196 TYR A O 1
ATOM 1601 N N . LEU A 1 197 ? 13.467 0.395 -3.566 1.00 92.69 197 LEU A N 1
ATOM 1602 C CA . LEU A 1 197 ? 12.641 -0.682 -4.105 1.00 92.69 197 LEU A CA 1
ATOM 1603 C C . LEU A 1 197 ? 13.421 -2.004 -4.163 1.00 92.69 197 LEU A C 1
ATOM 1605 O O . LEU A 1 197 ? 12.863 -3.045 -3.828 1.00 92.69 197 LEU A O 1
ATOM 1609 N N . GLU A 1 198 ? 14.695 -1.966 -4.549 1.00 93.94 198 GLU A N 1
ATOM 1610 C CA . GLU A 1 198 ? 15.593 -3.123 -4.513 1.00 93.94 198 GLU A CA 1
ATOM 1611 C C . GLU A 1 198 ? 15.750 -3.662 -3.089 1.00 93.94 198 GLU A C 1
ATOM 1613 O O . GLU A 1 198 ? 15.549 -4.858 -2.865 1.00 93.94 198 GLU A O 1
ATOM 1618 N N . GLU A 1 199 ? 16.020 -2.785 -2.115 1.00 94.31 199 GLU A N 1
ATOM 1619 C CA . GLU A 1 199 ? 16.072 -3.144 -0.692 1.00 94.31 199 GLU A CA 1
ATOM 1620 C C . GLU A 1 199 ? 14.755 -3.786 -0.235 1.00 94.31 199 GLU A C 1
ATOM 1622 O O . GLU A 1 199 ? 14.756 -4.844 0.401 1.00 94.31 199 GLU A O 1
ATOM 1627 N N . LEU A 1 200 ? 13.620 -3.182 -0.606 1.00 93.50 200 LEU A N 1
ATOM 1628 C CA . LEU A 1 200 ? 12.297 -3.689 -0.265 1.00 93.50 200 LEU A CA 1
ATOM 1629 C C . LEU A 1 200 ? 12.078 -5.088 -0.840 1.00 93.50 200 LEU A C 1
ATOM 1631 O O . LEU A 1 200 ? 11.711 -5.987 -0.090 1.00 93.50 200 LEU A O 1
ATOM 1635 N N . ILE A 1 201 ? 12.303 -5.295 -2.138 1.00 92.56 201 ILE A N 1
ATOM 1636 C CA . ILE A 1 201 ? 12.111 -6.595 -2.801 1.00 92.56 201 ILE A CA 1
ATOM 1637 C C . ILE A 1 201 ? 13.037 -7.651 -2.188 1.00 92.56 201 ILE A C 1
ATOM 1639 O O . ILE A 1 201 ? 12.597 -8.771 -1.899 1.00 92.56 201 ILE A O 1
ATOM 1643 N N . SER A 1 202 ? 14.289 -7.276 -1.924 1.00 91.44 202 SER A N 1
ATOM 1644 C CA . SER A 1 202 ? 15.304 -8.144 -1.323 1.00 91.44 202 SER A CA 1
ATOM 1645 C C . SER A 1 202 ? 14.910 -8.624 0.074 1.00 91.44 202 SER A C 1
ATOM 1647 O O . SER A 1 202 ? 15.162 -9.774 0.431 1.00 91.44 202 SER A O 1
ATOM 1649 N N . ALA A 1 203 ? 14.230 -7.779 0.851 1.00 91.31 203 ALA A N 1
ATOM 1650 C CA . ALA A 1 203 ? 13.813 -8.090 2.215 1.00 91.31 203 ALA A CA 1
ATOM 1651 C C . ALA A 1 203 ? 12.604 -9.044 2.315 1.00 91.31 203 ALA A C 1
ATOM 1653 O O . ALA A 1 203 ? 12.324 -9.571 3.398 1.00 91.31 203 ALA A O 1
ATOM 1654 N N . GLN A 1 204 ? 11.856 -9.273 1.228 1.00 90.75 204 GLN A N 1
ATOM 1655 C CA . GLN A 1 204 ? 10.632 -10.082 1.296 1.00 90.75 204 GLN A CA 1
ATOM 1656 C C . GLN A 1 204 ? 10.947 -11.579 1.330 1.00 90.75 204 GLN A C 1
ATOM 1658 O O . GLN A 1 204 ? 11.850 -12.048 0.657 1.00 90.75 204 GLN A O 1
ATOM 1663 N N . LYS A 1 205 ? 10.169 -12.390 2.048 1.00 85.56 205 LYS A N 1
ATOM 1664 C CA . LYS A 1 205 ? 10.348 -13.865 2.036 1.00 85.56 205 LYS A CA 1
ATOM 1665 C C . LYS A 1 205 ? 9.263 -14.621 1.273 1.00 85.56 205 LYS A C 1
ATOM 1667 O O . LYS A 1 205 ? 9.331 -15.838 1.151 1.00 85.56 205 LYS A O 1
ATOM 1672 N N . ARG A 1 206 ? 8.236 -13.914 0.808 1.00 88.31 206 ARG A N 1
ATOM 1673 C CA . ARG A 1 206 ? 7.044 -14.485 0.172 1.00 88.31 206 ARG A CA 1
ATOM 1674 C C . ARG A 1 206 ? 7.044 -14.202 -1.324 1.00 88.31 206 ARG A C 1
ATOM 1676 O O . ARG A 1 206 ? 7.782 -13.336 -1.785 1.00 88.31 206 ARG A O 1
ATOM 1683 N N . LEU A 1 207 ? 6.194 -14.930 -2.046 1.00 84.38 207 LEU A N 1
ATOM 1684 C CA . LEU A 1 207 ? 5.885 -14.601 -3.431 1.00 84.38 207 LEU A CA 1
ATOM 1685 C C . LEU A 1 207 ? 5.206 -13.230 -3.507 1.00 84.38 207 LEU A C 1
ATOM 1687 O O . LEU A 1 207 ? 4.365 -12.894 -2.667 1.00 84.38 207 LEU A O 1
ATOM 1691 N N . LEU A 1 208 ? 5.581 -12.457 -4.518 1.00 90.88 208 LEU A N 1
ATOM 1692 C CA . LEU A 1 208 ? 5.189 -11.077 -4.718 1.00 90.88 208 LEU A CA 1
ATOM 1693 C C . LEU A 1 208 ? 4.264 -10.944 -5.922 1.00 90.88 208 LEU A C 1
ATOM 1695 O O . LEU A 1 208 ? 4.567 -11.378 -7.036 1.00 90.88 208 LEU A O 1
ATOM 1699 N N . ASN A 1 209 ? 3.144 -10.278 -5.672 1.00 95.06 209 ASN A N 1
ATOM 1700 C CA . ASN A 1 209 ? 2.318 -9.658 -6.687 1.00 95.06 209 ASN A CA 1
ATOM 1701 C C . ASN A 1 209 ? 2.686 -8.174 -6.690 1.00 95.06 209 ASN A C 1
ATOM 1703 O O . ASN A 1 209 ? 2.386 -7.465 -5.727 1.00 95.06 209 ASN A O 1
ATOM 1707 N N . LEU A 1 210 ? 3.364 -7.726 -7.743 1.00 95.25 210 LEU A N 1
ATOM 1708 C CA . LEU A 1 210 ? 3.862 -6.364 -7.875 1.00 95.25 210 LEU A CA 1
ATOM 1709 C C . LEU A 1 210 ? 3.165 -5.632 -9.009 1.00 95.25 210 LEU A C 1
ATOM 1711 O O . LEU A 1 210 ? 3.157 -6.097 -10.146 1.00 95.25 210 LEU A O 1
ATOM 1715 N N . ARG A 1 211 ? 2.680 -4.435 -8.709 1.00 94.56 211 ARG A N 1
ATOM 1716 C CA . ARG A 1 211 ? 2.322 -3.438 -9.704 1.00 94.56 211 ARG A CA 1
ATOM 1717 C C . ARG A 1 211 ? 3.094 -2.163 -9.424 1.00 94.56 211 ARG A C 1
ATOM 1719 O O . ARG A 1 211 ? 2.973 -1.562 -8.360 1.00 94.56 211 ARG A O 1
ATOM 1726 N N . LEU A 1 212 ? 3.909 -1.757 -10.387 1.00 94.00 212 LEU A N 1
ATOM 1727 C CA . LEU A 1 212 ? 4.781 -0.601 -10.255 1.00 94.00 212 LEU A CA 1
ATOM 1728 C C . LEU A 1 212 ? 4.475 0.398 -11.359 1.00 94.00 212 LEU A C 1
ATOM 1730 O O . LEU A 1 212 ? 4.708 0.127 -12.539 1.00 94.00 212 LEU A O 1
ATOM 1734 N N . VAL A 1 213 ? 4.014 1.583 -10.979 1.00 91.62 213 VAL A N 1
ATOM 1735 C CA . VAL A 1 213 ? 3.797 2.690 -11.912 1.00 91.62 213 VAL A CA 1
ATOM 1736 C C . VAL A 1 213 ? 4.875 3.735 -11.694 1.00 91.62 213 VAL A C 1
ATOM 1738 O O . VAL A 1 213 ? 4.910 4.341 -10.633 1.00 91.62 213 VAL A O 1
ATOM 1741 N N . PHE A 1 214 ? 5.722 3.989 -12.689 1.00 90.56 214 PHE A N 1
ATOM 1742 C CA . PHE A 1 214 ? 6.707 5.069 -12.613 1.00 90.56 214 PHE A CA 1
ATOM 1743 C C . PHE A 1 214 ? 6.869 5.729 -13.984 1.00 90.56 214 PHE A C 1
ATOM 1745 O O . PHE A 1 214 ? 7.628 5.230 -14.815 1.00 90.56 214 PHE A O 1
ATOM 1752 N N . PRO A 1 215 ? 6.176 6.855 -14.245 1.00 88.38 215 PRO A N 1
ATOM 1753 C CA . PRO A 1 215 ? 6.336 7.601 -15.486 1.00 88.38 215 PRO A CA 1
ATOM 1754 C C . PRO A 1 215 ? 7.798 7.985 -15.730 1.00 88.38 215 PRO A C 1
ATOM 1756 O O . PRO A 1 215 ? 8.357 8.780 -14.983 1.00 88.38 215 PRO A O 1
ATOM 1759 N N . ASN A 1 216 ? 8.389 7.426 -16.787 1.00 84.75 216 ASN A N 1
ATOM 1760 C CA . ASN A 1 216 ? 9.784 7.618 -17.187 1.00 84.75 216 ASN A CA 1
ATOM 1761 C C . ASN A 1 216 ? 10.830 7.164 -16.148 1.00 84.75 216 ASN A C 1
ATOM 1763 O O . ASN A 1 216 ? 11.978 7.597 -16.222 1.00 84.75 216 ASN A O 1
ATOM 1767 N N . GLY A 1 217 ? 10.473 6.275 -15.212 1.00 88.38 217 GLY A N 1
ATOM 1768 C CA . GLY A 1 217 ? 11.432 5.704 -14.261 1.00 88.38 217 GLY A CA 1
ATOM 1769 C C . GLY A 1 217 ? 12.538 4.886 -14.957 1.00 88.38 217 GLY A C 1
ATOM 1770 O O . GLY A 1 217 ? 12.281 4.318 -16.028 1.00 88.38 217 GLY A O 1
ATOM 1771 N N . PRO A 1 218 ? 13.754 4.794 -14.378 1.00 92.56 218 PRO A N 1
ATOM 1772 C CA . PRO A 1 218 ? 14.896 4.114 -14.992 1.00 92.56 218 PRO A CA 1
ATOM 1773 C C . PRO A 1 218 ? 14.712 2.587 -14.964 1.00 92.56 218 PRO A C 1
ATOM 1775 O O . PRO A 1 218 ? 15.075 1.902 -14.005 1.00 92.56 218 PRO A O 1
ATOM 1778 N N . GLY A 1 219 ? 14.132 2.036 -16.032 1.00 92.38 219 GLY A N 1
ATOM 1779 C CA . GLY A 1 219 ? 13.767 0.622 -16.121 1.00 92.38 219 GLY A CA 1
ATOM 1780 C C . GLY A 1 219 ? 14.963 -0.332 -16.122 1.00 92.38 219 GLY A C 1
ATOM 1781 O O . GLY A 1 219 ? 14.853 -1.452 -15.632 1.00 92.38 219 GLY A O 1
ATOM 1782 N N . ASN A 1 220 ? 16.131 0.115 -16.587 1.00 92.88 220 ASN A N 1
ATOM 1783 C CA . ASN A 1 220 ? 17.367 -0.668 -16.526 1.00 92.88 220 ASN A CA 1
ATOM 1784 C C . ASN A 1 220 ? 17.811 -0.954 -15.081 1.00 92.88 220 ASN A C 1
ATOM 1786 O O . ASN A 1 220 ? 18.283 -2.051 -14.793 1.00 92.88 220 ASN A O 1
ATOM 1790 N N . MET A 1 221 ? 17.654 0.011 -14.171 1.00 93.44 221 MET A N 1
ATOM 1791 C CA . MET A 1 221 ? 17.939 -0.180 -12.748 1.00 93.44 221 MET A CA 1
ATOM 1792 C C . MET A 1 221 ? 16.895 -1.084 -12.100 1.00 93.44 221 MET A C 1
ATOM 1794 O O . MET A 1 221 ? 17.254 -1.958 -11.320 1.00 93.44 221 MET A O 1
ATOM 1798 N N . LEU A 1 222 ? 15.623 -0.931 -12.480 1.00 93.94 222 LEU A N 1
ATOM 1799 C CA . LEU A 1 222 ? 14.560 -1.806 -11.992 1.00 93.94 222 LEU A CA 1
ATOM 1800 C C . LEU A 1 222 ? 14.817 -3.276 -12.351 1.00 93.94 222 LEU A C 1
ATOM 1802 O O . LEU A 1 222 ? 14.671 -4.151 -11.504 1.00 93.94 222 LEU A O 1
ATOM 1806 N N . ILE A 1 223 ? 15.233 -3.554 -13.589 1.00 93.50 223 ILE A N 1
ATOM 1807 C CA . ILE A 1 223 ? 15.550 -4.922 -14.017 1.00 93.50 223 ILE A CA 1
ATOM 1808 C C . ILE A 1 223 ? 16.709 -5.496 -13.196 1.00 93.50 223 ILE A C 1
ATOM 1810 O O . ILE A 1 223 ? 16.624 -6.640 -12.759 1.00 93.50 223 ILE A O 1
ATOM 1814 N N . LYS A 1 224 ? 17.758 -4.707 -12.924 1.00 92.00 224 LYS A N 1
ATOM 1815 C CA . LYS A 1 224 ? 18.854 -5.143 -12.040 1.00 92.00 224 LYS A CA 1
ATOM 1816 C C . LYS A 1 224 ? 18.346 -5.485 -10.639 1.00 92.00 224 LYS A C 1
ATOM 1818 O O . LYS A 1 224 ? 18.705 -6.532 -10.111 1.00 92.00 224 LYS A O 1
ATOM 1823 N N . ALA A 1 225 ? 17.454 -4.661 -10.089 1.00 92.00 225 ALA A N 1
ATOM 1824 C CA . ALA A 1 225 ? 16.835 -4.930 -8.796 1.00 92.00 225 ALA A CA 1
ATOM 1825 C C . ALA A 1 225 ? 16.047 -6.254 -8.799 1.00 92.00 225 ALA A C 1
ATOM 1827 O O . ALA A 1 225 ? 16.134 -7.028 -7.848 1.00 92.00 225 ALA A O 1
ATOM 1828 N N . PHE A 1 226 ? 15.322 -6.563 -9.880 1.00 92.31 226 PHE A N 1
ATOM 1829 C CA . PHE A 1 226 ? 14.579 -7.823 -10.014 1.00 92.31 226 PHE A CA 1
ATOM 1830 C C . PHE A 1 226 ? 15.471 -9.056 -10.134 1.00 92.31 226 PHE A C 1
ATOM 1832 O O . PHE A 1 226 ? 15.120 -10.110 -9.606 1.00 92.31 226 PHE A O 1
ATOM 1839 N N . GLN A 1 227 ? 16.626 -8.933 -10.790 1.00 88.00 227 GLN A N 1
ATOM 1840 C CA . GLN A 1 227 ? 17.559 -10.048 -10.987 1.00 88.00 227 GLN A CA 1
ATOM 1841 C C . GLN A 1 227 ? 18.071 -10.648 -9.675 1.00 88.00 227 GLN A C 1
ATOM 1843 O O . GLN A 1 227 ? 18.450 -11.816 -9.659 1.00 88.00 227 GLN A O 1
ATOM 1848 N N . SER A 1 228 ? 18.028 -9.895 -8.573 1.00 83.75 228 SER A N 1
ATOM 1849 C CA . SER A 1 228 ? 18.379 -10.410 -7.249 1.00 83.75 228 SER A CA 1
ATOM 1850 C C . SER A 1 228 ? 17.435 -11.516 -6.753 1.00 83.75 228 SER A C 1
ATOM 1852 O O . SER A 1 228 ? 17.860 -12.331 -5.936 1.00 83.75 228 SER A O 1
ATOM 1854 N N . ARG A 1 229 ? 16.169 -11.547 -7.214 1.00 87.31 229 ARG A N 1
ATOM 1855 C CA . ARG A 1 229 ? 15.083 -12.369 -6.636 1.00 87.31 229 ARG A CA 1
ATOM 1856 C C . ARG A 1 229 ? 14.025 -12.815 -7.648 1.00 87.31 229 ARG A C 1
ATOM 1858 O O . ARG A 1 229 ? 12.820 -12.627 -7.447 1.00 87.31 229 ARG A O 1
ATOM 1865 N N . LEU A 1 230 ? 14.463 -13.421 -8.742 1.00 88.12 230 LEU A N 1
ATOM 1866 C CA . LEU A 1 230 ? 13.608 -13.824 -9.867 1.00 88.12 230 LEU A CA 1
ATOM 1867 C C . LEU A 1 230 ? 12.521 -14.843 -9.486 1.00 88.12 230 LEU A C 1
ATOM 1869 O O . LEU A 1 230 ? 11.420 -14.821 -10.037 1.00 88.12 230 LEU A O 1
ATOM 1873 N N . GLU A 1 231 ? 12.802 -15.705 -8.512 1.00 88.69 231 GLU A N 1
ATOM 1874 C CA . GLU A 1 231 ? 11.893 -16.723 -7.987 1.00 88.69 231 GLU A CA 1
ATOM 1875 C C . GLU A 1 231 ? 10.757 -16.147 -7.134 1.00 88.69 231 GLU A C 1
ATOM 1877 O O . GLU A 1 231 ? 9.776 -16.842 -6.865 1.00 88.69 231 GLU A O 1
ATOM 1882 N N . SER A 1 232 ? 10.874 -14.886 -6.708 1.00 88.62 232 SER A N 1
ATOM 1883 C CA . SER A 1 232 ? 9.885 -14.250 -5.840 1.00 88.62 232 SER A CA 1
ATOM 1884 C C . SER A 1 232 ? 8.646 -13.764 -6.592 1.00 88.62 232 SER A C 1
ATOM 1886 O O . SER A 1 232 ? 7.603 -13.594 -5.970 1.00 88.62 232 SER A O 1
ATOM 1888 N N . PHE A 1 233 ? 8.705 -13.553 -7.909 1.00 91.00 233 PHE A N 1
ATOM 1889 C CA . PHE A 1 233 ? 7.609 -12.915 -8.640 1.00 91.00 233 PHE A CA 1
ATOM 1890 C C . PHE A 1 233 ? 6.543 -13.919 -9.076 1.00 91.00 233 PHE A C 1
ATOM 1892 O O . PHE A 1 233 ? 6.827 -14.882 -9.785 1.00 91.00 233 PHE A O 1
ATOM 1899 N N . GLN A 1 234 ? 5.300 -13.658 -8.668 1.00 92.19 234 GLN A N 1
ATOM 1900 C CA . GLN A 1 234 ? 4.123 -14.405 -9.106 1.00 92.19 234 GLN A CA 1
ATOM 1901 C C . GLN A 1 234 ? 3.319 -13.613 -10.139 1.00 92.19 234 GLN A C 1
ATOM 1903 O O . GLN A 1 234 ? 2.939 -14.150 -11.175 1.00 92.19 234 GLN A O 1
ATOM 1908 N N . ARG A 1 235 ? 3.070 -12.328 -9.873 1.00 93.50 235 ARG A N 1
ATOM 1909 C CA . ARG A 1 235 ? 2.389 -11.420 -10.804 1.00 93.50 235 ARG A CA 1
ATOM 1910 C C . ARG A 1 235 ? 3.163 -10.121 -10.889 1.00 93.50 235 ARG A C 1
ATOM 1912 O O . ARG A 1 235 ? 3.535 -9.582 -9.847 1.00 93.50 235 ARG A O 1
ATOM 1919 N N . LEU A 1 236 ? 3.402 -9.626 -12.096 1.00 94.81 236 LEU A N 1
ATOM 1920 C CA . LEU A 1 236 ? 4.219 -8.436 -12.305 1.00 94.81 236 LEU A CA 1
ATOM 1921 C C . LEU A 1 236 ? 3.597 -7.514 -13.353 1.00 94.81 236 LEU A C 1
ATOM 1923 O O . LEU A 1 236 ? 3.543 -7.863 -14.525 1.00 94.81 236 LEU A O 1
ATOM 1927 N N . GLU A 1 237 ? 3.185 -6.318 -12.941 1.00 94.75 237 GLU A N 1
ATOM 1928 C CA . GLU A 1 237 ? 2.694 -5.260 -13.824 1.00 94.75 237 GLU A CA 1
ATOM 1929 C C . GLU A 1 237 ? 3.621 -4.032 -13.781 1.00 94.75 237 GLU A C 1
ATOM 1931 O O . GLU A 1 237 ? 3.799 -3.395 -12.739 1.00 94.75 237 GLU A O 1
ATOM 1936 N N . LEU A 1 238 ? 4.189 -3.666 -14.932 1.00 94.94 238 LEU A N 1
ATOM 1937 C CA . LEU A 1 238 ? 5.141 -2.564 -15.095 1.00 94.94 238 LEU A CA 1
ATOM 1938 C C . LEU A 1 238 ? 4.539 -1.447 -15.948 1.00 94.94 238 LEU A C 1
ATOM 1940 O O . LEU A 1 238 ? 4.339 -1.584 -17.154 1.00 94.94 238 LEU A O 1
ATOM 1944 N N . VAL A 1 239 ? 4.268 -0.294 -15.340 1.00 92.94 239 VAL A N 1
ATOM 1945 C CA . VAL A 1 239 ? 3.498 0.775 -15.986 1.00 92.94 239 VAL A CA 1
ATOM 1946 C C . VAL A 1 239 ? 4.309 2.061 -16.139 1.00 92.94 239 VAL A C 1
ATOM 1948 O O . VAL A 1 239 ? 4.737 2.667 -15.161 1.00 92.94 239 VAL A O 1
ATOM 1951 N N . LYS A 1 240 ? 4.435 2.528 -17.385 1.00 91.12 240 LYS A N 1
ATOM 1952 C CA . LYS A 1 240 ? 5.075 3.781 -17.832 1.00 91.12 240 LYS A CA 1
ATOM 1953 C C . LYS A 1 240 ? 6.579 3.923 -17.560 1.00 91.12 240 LYS A C 1
ATOM 1955 O O . LYS A 1 240 ? 7.097 5.033 -17.637 1.00 91.12 240 LYS A O 1
ATOM 1960 N N . TRP A 1 241 ? 7.272 2.826 -17.292 1.00 92.62 241 TRP A N 1
ATOM 1961 C CA . TRP A 1 241 ? 8.725 2.806 -17.116 1.00 92.62 241 TRP A CA 1
ATOM 1962 C C . TRP A 1 241 ? 9.477 2.984 -18.443 1.00 92.62 241 TRP A C 1
ATOM 1964 O O . TRP A 1 241 ? 8.976 2.603 -19.503 1.00 92.62 241 TRP A O 1
ATOM 1974 N N . ASN A 1 242 ? 10.700 3.519 -18.385 1.00 91.94 242 ASN A N 1
ATOM 1975 C CA . ASN A 1 242 ? 11.593 3.603 -19.539 1.00 91.94 242 ASN A CA 1
ATOM 1976 C C . ASN A 1 242 ? 12.536 2.391 -19.584 1.00 91.94 242 ASN A C 1
ATOM 1978 O O . ASN A 1 242 ? 13.511 2.330 -18.836 1.00 91.94 242 ASN A O 1
ATOM 1982 N N . PHE A 1 243 ? 12.265 1.454 -20.493 1.00 92.94 243 PHE A N 1
ATOM 1983 C CA . PHE A 1 243 ? 13.076 0.247 -20.705 1.00 92.94 243 PHE A CA 1
ATOM 1984 C C . PHE A 1 243 ? 13.933 0.291 -21.978 1.00 92.94 243 PHE A C 1
ATOM 1986 O O . PHE A 1 243 ? 14.293 -0.754 -22.527 1.00 92.94 243 PHE A O 1
ATOM 1993 N N . SER A 1 244 ? 14.250 1.485 -22.485 1.00 90.31 244 SER A N 1
ATOM 1994 C CA . SER A 1 244 ? 15.109 1.615 -23.664 1.00 90.31 244 SER A CA 1
ATOM 1995 C C . SER A 1 244 ? 16.452 0.907 -23.443 1.00 90.31 244 SER A C 1
ATOM 1997 O O . SER A 1 244 ? 17.106 1.106 -22.419 1.00 90.31 244 SER A O 1
ATOM 1999 N N . GLY A 1 245 ? 16.842 0.048 -24.389 1.00 88.38 245 GLY A N 1
ATOM 2000 C CA . GLY A 1 245 ? 18.105 -0.697 -24.341 1.00 88.38 245 GLY A CA 1
ATOM 2001 C C . GLY A 1 245 ? 18.189 -1.795 -23.273 1.00 88.38 245 GLY A C 1
ATOM 2002 O O . GLY A 1 245 ? 19.279 -2.302 -23.027 1.00 88.38 245 GLY A O 1
ATOM 2003 N N . CYS A 1 246 ? 17.080 -2.164 -22.627 1.00 93.12 246 CYS A N 1
ATOM 2004 C CA . CYS A 1 246 ? 17.071 -3.239 -21.636 1.00 93.12 246 CYS A CA 1
ATOM 2005 C C . CYS A 1 246 ? 17.015 -4.628 -22.285 1.00 93.12 246 CYS A C 1
ATOM 2007 O O . CYS A 1 246 ? 16.316 -4.825 -23.281 1.00 93.12 246 CYS A O 1
ATOM 2009 N N . ASP A 1 247 ? 17.706 -5.590 -21.673 1.00 92.50 247 ASP A N 1
ATOM 2010 C CA . ASP A 1 247 ? 17.574 -7.012 -21.989 1.00 92.50 247 ASP A CA 1
ATOM 2011 C C . ASP A 1 247 ? 16.418 -7.624 -21.187 1.00 92.50 247 ASP A C 1
ATOM 2013 O O . ASP A 1 247 ? 16.328 -7.440 -19.971 1.00 92.50 247 ASP A O 1
ATOM 2017 N N . TRP A 1 248 ? 15.539 -8.348 -21.875 1.00 93.56 248 TRP A N 1
ATOM 2018 C CA . TRP A 1 248 ? 14.361 -9.002 -21.301 1.00 93.56 248 TRP A CA 1
ATOM 2019 C C . TRP A 1 248 ? 14.539 -10.503 -21.086 1.00 93.56 248 TRP A C 1
ATOM 2021 O O . TRP A 1 248 ? 13.627 -11.154 -20.579 1.00 93.56 248 TRP A O 1
ATOM 2031 N N . SER A 1 249 ? 15.710 -11.056 -21.417 1.00 91.06 249 SER A N 1
ATOM 2032 C CA . SER A 1 249 ? 16.018 -12.484 -21.269 1.00 91.06 249 SER A CA 1
ATOM 2033 C C . SER A 1 249 ? 15.808 -13.021 -19.846 1.00 91.06 249 SER A C 1
ATOM 2035 O O . SER A 1 249 ? 15.491 -14.200 -19.684 1.00 91.06 249 SER A O 1
ATOM 2037 N N . TRP A 1 250 ? 15.906 -12.158 -18.826 1.00 92.12 250 TRP A N 1
ATOM 2038 C CA . TRP A 1 250 ? 15.687 -12.500 -17.417 1.00 92.12 250 TRP A CA 1
ATOM 2039 C C . TRP A 1 250 ? 14.284 -13.043 -17.126 1.00 92.12 250 TRP A C 1
ATOM 2041 O O . TRP A 1 250 ? 14.132 -13.817 -16.185 1.00 92.12 250 TRP A O 1
ATOM 2051 N N . LEU A 1 251 ? 13.276 -12.697 -17.936 1.00 91.31 251 LEU A N 1
ATOM 2052 C CA . LEU A 1 251 ? 11.913 -13.212 -17.779 1.00 91.31 251 LEU A CA 1
ATOM 2053 C C . LEU A 1 251 ? 11.839 -14.738 -17.942 1.00 91.31 251 LEU A C 1
ATOM 2055 O O . LEU A 1 251 ? 11.003 -15.373 -17.305 1.00 91.31 251 LEU A O 1
ATOM 2059 N N . ASN A 1 252 ? 12.750 -15.341 -18.716 1.00 88.81 252 ASN A N 1
ATOM 2060 C CA . ASN A 1 252 ? 12.846 -16.802 -18.841 1.00 88.81 252 ASN A CA 1
ATOM 2061 C C . ASN A 1 252 ? 13.232 -17.488 -17.521 1.00 88.81 252 ASN A C 1
ATOM 2063 O O . ASN A 1 252 ? 13.026 -18.686 -17.359 1.00 88.81 252 ASN A O 1
ATOM 2067 N N . ASN A 1 253 ? 13.793 -16.729 -16.578 1.00 90.88 253 ASN A N 1
ATOM 2068 C CA . ASN A 1 253 ? 14.311 -17.227 -15.310 1.00 90.88 253 ASN A CA 1
ATOM 2069 C C . ASN A 1 253 ? 13.353 -16.951 -14.135 1.00 90.88 253 ASN A C 1
ATOM 2071 O O . ASN A 1 253 ? 13.768 -17.036 -12.981 1.00 90.88 253 ASN A O 1
ATOM 2075 N N . CYS A 1 254 ? 12.083 -16.623 -14.402 1.00 90.69 254 CYS A N 1
ATOM 2076 C CA . CYS A 1 254 ? 11.048 -16.401 -13.386 1.00 90.69 254 CYS A CA 1
ATOM 2077 C C . CYS A 1 254 ? 10.096 -17.614 -13.282 1.00 90.69 254 CYS A C 1
ATOM 2079 O O . CYS A 1 254 ? 9.009 -17.589 -13.860 1.00 90.69 254 CYS A O 1
ATOM 2081 N N . PRO A 1 255 ? 10.439 -18.676 -12.524 1.00 89.69 255 PRO A N 1
ATOM 2082 C CA . PRO A 1 255 ? 9.707 -19.953 -12.542 1.00 89.69 255 PRO A CA 1
ATOM 2083 C C . PRO A 1 255 ? 8.293 -19.892 -11.940 1.00 89.69 255 PRO A C 1
ATOM 2085 O O . PRO A 1 255 ? 7.486 -20.801 -12.137 1.00 89.69 255 PRO A O 1
ATOM 2088 N N . ASN A 1 256 ? 7.995 -18.849 -11.163 1.00 90.94 256 ASN A N 1
ATOM 2089 C CA . ASN A 1 256 ? 6.724 -18.691 -10.456 1.00 90.94 256 ASN A CA 1
ATOM 2090 C C . ASN A 1 256 ? 5.785 -17.666 -11.102 1.00 90.94 256 ASN A C 1
ATOM 2092 O O . ASN A 1 256 ? 4.671 -17.488 -10.603 1.00 90.94 256 ASN A O 1
ATOM 2096 N N . LEU A 1 257 ? 6.212 -17.019 -12.190 1.00 91.25 257 LEU A N 1
ATOM 2097 C CA . LEU A 1 257 ? 5.447 -15.979 -12.865 1.00 91.25 257 LEU A CA 1
ATOM 2098 C C . LEU A 1 257 ? 4.228 -16.596 -13.562 1.00 91.25 257 LEU A C 1
ATOM 2100 O O . LEU A 1 257 ? 4.368 -17.480 -14.400 1.00 91.25 257 LEU A O 1
ATOM 2104 N N . ILE A 1 258 ? 3.036 -16.126 -13.200 1.00 90.88 258 ILE A N 1
ATOM 2105 C CA . ILE A 1 258 ? 1.748 -16.562 -13.772 1.00 90.88 258 ILE A CA 1
ATOM 2106 C C . ILE A 1 258 ? 1.012 -15.432 -14.496 1.00 90.88 258 ILE A C 1
ATOM 2108 O O . ILE A 1 258 ? 0.109 -15.693 -15.284 1.00 90.88 258 ILE A O 1
ATOM 2112 N N . GLU A 1 259 ? 1.388 -14.180 -14.236 1.00 91.06 259 GLU A N 1
ATOM 2113 C CA . GLU A 1 259 ? 0.825 -13.005 -14.900 1.00 91.06 259 GLU A CA 1
ATOM 2114 C C . GLU A 1 259 ? 1.925 -11.962 -15.098 1.00 91.06 259 GLU A C 1
ATOM 2116 O O . GLU A 1 259 ? 2.611 -11.582 -14.142 1.00 91.06 259 GLU A O 1
ATOM 2121 N N . PHE A 1 260 ? 2.086 -11.490 -16.330 1.00 92.88 260 PHE A N 1
ATOM 2122 C CA . PHE A 1 260 ? 2.979 -10.385 -16.658 1.00 92.88 260 PHE A CA 1
ATOM 2123 C C . PHE A 1 260 ? 2.219 -9.321 -17.430 1.00 92.88 260 PHE A C 1
ATOM 2125 O O . PHE A 1 260 ? 1.486 -9.635 -18.364 1.00 92.88 260 PHE A O 1
ATOM 2132 N N . ALA A 1 261 ? 2.425 -8.060 -17.077 1.00 92.19 261 ALA A N 1
ATOM 2133 C CA . ALA A 1 261 ? 1.826 -6.949 -17.780 1.00 92.19 261 ALA A CA 1
ATOM 2134 C C . ALA A 1 261 ? 2.787 -5.772 -17.906 1.00 92.19 261 ALA A C 1
ATOM 2136 O O . ALA A 1 261 ? 3.555 -5.464 -16.994 1.00 92.19 261 ALA A O 1
ATOM 2137 N N . ILE A 1 262 ? 2.737 -5.076 -19.039 1.00 93.69 262 ILE A N 1
ATOM 2138 C CA . ILE A 1 262 ? 3.599 -3.918 -19.283 1.00 93.69 262 ILE A CA 1
ATOM 2139 C C . ILE A 1 262 ? 2.936 -2.881 -20.191 1.00 93.69 262 ILE A C 1
ATOM 2141 O O . ILE A 1 262 ? 2.123 -3.202 -21.057 1.00 93.69 262 ILE A O 1
ATOM 2145 N N . THR A 1 263 ? 3.283 -1.608 -20.007 1.00 91.06 263 THR A N 1
ATOM 2146 C CA . THR A 1 263 ? 2.982 -0.560 -20.995 1.00 91.06 263 THR A CA 1
ATOM 2147 C C . THR A 1 263 ? 4.008 -0.554 -22.117 1.00 91.06 263 THR A C 1
ATOM 2149 O O . THR A 1 263 ? 5.196 -0.403 -21.838 1.00 91.06 263 THR A O 1
ATOM 2152 N N . THR A 1 264 ? 3.548 -0.576 -23.367 1.00 86.31 264 THR A N 1
ATOM 2153 C CA . THR A 1 264 ? 4.417 -0.458 -24.552 1.00 86.31 264 THR A CA 1
ATOM 2154 C C . THR A 1 264 ? 5.509 -1.543 -24.570 1.00 86.31 264 THR A C 1
ATOM 2156 O O . THR A 1 264 ? 6.695 -1.234 -24.429 1.00 86.31 264 THR A O 1
ATOM 2159 N N . PRO A 1 265 ? 5.127 -2.826 -24.683 1.00 86.44 265 PRO A N 1
ATOM 2160 C CA . PRO A 1 265 ? 6.073 -3.930 -24.620 1.00 86.44 265 PRO A CA 1
ATOM 2161 C C . PRO A 1 265 ? 7.108 -3.844 -25.747 1.00 86.44 265 PRO A C 1
ATOM 2163 O O . PRO A 1 265 ? 6.755 -3.623 -26.909 1.00 86.44 265 PRO A O 1
ATOM 2166 N N . PRO A 1 266 ? 8.397 -4.046 -25.440 1.00 88.50 266 PRO A N 1
ATOM 2167 C CA . PRO A 1 266 ? 9.415 -4.149 -26.468 1.00 88.50 266 PRO A CA 1
ATOM 2168 C C . PRO A 1 266 ? 9.287 -5.479 -27.228 1.00 88.50 266 PRO A C 1
ATOM 2170 O O . PRO A 1 266 ? 8.856 -6.477 -26.647 1.00 88.50 266 PRO A O 1
ATOM 2173 N N . PRO A 1 267 ? 9.756 -5.558 -28.491 1.00 88.50 267 PRO A N 1
ATOM 2174 C CA . PRO A 1 267 ? 9.614 -6.760 -29.319 1.00 88.50 267 PRO A CA 1
ATOM 2175 C C . PRO A 1 267 ? 10.180 -8.041 -28.693 1.00 88.50 267 PRO A C 1
ATOM 2177 O O . PRO A 1 267 ? 9.730 -9.136 -29.017 1.00 88.50 267 PRO A O 1
ATOM 2180 N N . GLN A 1 268 ? 11.178 -7.922 -27.809 1.00 91.19 268 GLN A N 1
ATOM 2181 C CA . GLN A 1 268 ? 11.740 -9.064 -27.085 1.00 91.19 268 GLN A CA 1
ATOM 2182 C C . GLN A 1 268 ? 10.711 -9.738 -26.168 1.00 91.19 268 GLN A C 1
ATOM 2184 O O . GLN A 1 268 ? 10.675 -10.962 -26.125 1.00 91.19 268 GLN A O 1
ATOM 2189 N N . VAL A 1 269 ? 9.838 -8.976 -25.499 1.00 88.50 269 VAL A N 1
ATOM 2190 C CA . VAL A 1 269 ? 8.795 -9.531 -24.617 1.00 88.50 269 VAL A CA 1
ATOM 2191 C C . VAL A 1 269 ? 7.820 -10.390 -25.422 1.00 88.50 269 VAL A C 1
ATOM 2193 O O . VAL A 1 269 ? 7.566 -11.533 -25.054 1.00 88.50 269 VAL A O 1
ATOM 2196 N N . SER A 1 270 ? 7.364 -9.901 -26.580 1.00 86.44 270 SER A N 1
ATOM 2197 C CA . SER A 1 270 ? 6.490 -10.670 -27.479 1.00 86.44 270 SER A CA 1
ATOM 2198 C C . SER A 1 270 ? 7.176 -11.910 -28.066 1.00 86.44 270 SER A C 1
ATOM 2200 O O . SER A 1 270 ? 6.501 -12.872 -28.412 1.00 86.44 270 SER A O 1
ATOM 2202 N N . ARG A 1 271 ? 8.513 -11.922 -28.186 1.00 87.50 271 ARG A N 1
ATOM 2203 C CA . ARG A 1 271 ? 9.266 -13.127 -28.586 1.00 87.50 271 ARG A CA 1
ATOM 2204 C C . ARG A 1 271 ? 9.365 -14.156 -27.461 1.00 87.50 271 ARG A C 1
ATOM 2206 O O . ARG A 1 271 ? 9.395 -15.341 -27.761 1.00 87.50 271 ARG A O 1
ATOM 2213 N N . ILE A 1 272 ? 9.436 -13.708 -26.206 1.00 88.00 272 ILE A N 1
ATOM 2214 C CA . ILE A 1 272 ? 9.543 -14.580 -25.028 1.00 88.00 272 ILE A CA 1
ATOM 2215 C C . ILE A 1 272 ? 8.193 -15.233 -24.720 1.00 88.00 272 ILE A C 1
ATOM 2217 O O . ILE A 1 272 ? 8.119 -16.448 -24.583 1.00 88.00 272 ILE A O 1
ATOM 2221 N N . PHE A 1 273 ? 7.122 -14.440 -24.644 1.00 86.06 273 PHE A N 1
ATOM 2222 C CA . PHE A 1 273 ? 5.800 -14.929 -24.234 1.00 86.06 273 PHE A CA 1
ATOM 2223 C C . PHE A 1 273 ? 4.843 -15.215 -25.398 1.00 86.06 273 PHE A C 1
ATOM 2225 O O . PHE A 1 273 ? 3.757 -15.749 -25.190 1.00 86.06 273 PHE A O 1
ATOM 2232 N N . GLY A 1 274 ? 5.225 -14.868 -26.627 1.00 82.44 274 GLY A N 1
ATOM 2233 C CA . GLY A 1 274 ? 4.362 -14.973 -27.800 1.00 82.44 274 GLY A CA 1
ATOM 2234 C C . GLY A 1 274 ? 3.406 -13.785 -27.967 1.00 82.44 274 GLY A C 1
ATOM 2235 O O . GLY A 1 274 ? 3.370 -12.841 -27.173 1.00 82.44 274 GLY A O 1
ATOM 2236 N N . ALA A 1 275 ? 2.621 -13.837 -29.047 1.00 72.75 275 ALA A N 1
ATOM 2237 C CA . ALA A 1 275 ? 1.665 -12.792 -29.431 1.00 72.75 275 ALA A CA 1
ATOM 2238 C C . ALA A 1 275 ? 0.275 -12.939 -28.775 1.00 72.75 275 ALA A C 1
ATOM 2240 O O . ALA A 1 275 ? -0.592 -12.093 -28.979 1.00 72.75 275 ALA A O 1
ATOM 2241 N N . GLY A 1 276 ? 0.042 -14.017 -28.018 1.00 70.31 276 GLY A N 1
ATOM 2242 C CA . GLY A 1 276 ? -1.201 -14.238 -27.280 1.00 70.31 276 GLY A CA 1
ATOM 2243 C C . GLY A 1 276 ? -1.234 -13.394 -26.009 1.00 70.31 276 GLY A C 1
ATOM 2244 O O . GLY A 1 276 ? -0.867 -13.883 -24.947 1.00 70.31 276 GLY A O 1
ATOM 2245 N N . HIS A 1 277 ? -1.640 -12.131 -26.131 1.00 73.44 277 HIS A N 1
ATOM 2246 C CA . HIS A 1 277 ? -1.781 -11.205 -25.009 1.00 73.44 277 HIS A CA 1
ATOM 2247 C C . HIS A 1 277 ? -3.131 -10.485 -25.037 1.00 73.44 277 HIS A C 1
ATOM 2249 O O . HIS A 1 277 ? -3.707 -10.226 -26.100 1.00 73.44 277 HIS A O 1
ATOM 2255 N N . GLU A 1 278 ? -3.605 -10.065 -23.872 1.00 75.94 278 GLU A N 1
ATOM 2256 C CA . GLU A 1 278 ? -4.796 -9.232 -23.747 1.00 75.94 278 GLU A CA 1
ATOM 2257 C C . GLU A 1 278 ? -4.420 -7.763 -23.570 1.00 75.94 278 GLU A C 1
ATOM 2259 O O . GLU A 1 278 ? -3.477 -7.410 -22.863 1.00 75.94 278 GLU A O 1
ATOM 2264 N N . THR A 1 279 ? -5.170 -6.866 -24.209 1.00 73.56 279 THR A N 1
ATOM 2265 C CA . THR A 1 279 ? -4.969 -5.425 -24.030 1.00 73.56 279 THR A CA 1
ATOM 2266 C C . THR A 1 279 ? -5.957 -4.881 -23.012 1.00 73.56 279 THR A C 1
ATOM 2268 O O . THR A 1 279 ? -7.168 -4.893 -23.253 1.00 73.56 279 THR A O 1
ATOM 2271 N N . TYR A 1 280 ? -5.458 -4.304 -21.925 1.00 71.94 280 TYR A N 1
ATOM 2272 C CA . TYR A 1 280 ? -6.281 -3.627 -20.934 1.00 71.94 280 TYR A CA 1
ATOM 2273 C C . TYR A 1 280 ? -6.114 -2.110 -21.016 1.00 71.94 280 TYR A C 1
ATOM 2275 O O . TYR A 1 280 ? -5.011 -1.574 -21.136 1.00 71.94 280 TYR A O 1
ATOM 2283 N N . ARG A 1 281 ? -7.234 -1.386 -20.922 1.00 65.44 281 ARG A N 1
ATOM 2284 C CA . ARG A 1 281 ? -7.240 0.081 -20.853 1.00 65.44 281 ARG A CA 1
ATOM 2285 C C . ARG A 1 281 ? -7.663 0.534 -19.467 1.00 65.44 281 ARG A C 1
ATOM 2287 O O . ARG A 1 281 ? -8.855 0.555 -19.163 1.00 65.44 281 ARG A O 1
ATOM 2294 N N . SER A 1 282 ? -6.709 1.012 -18.675 1.00 64.25 282 SER A N 1
ATOM 2295 C CA . SER A 1 282 ? -7.013 1.699 -17.419 1.00 64.25 282 SER A CA 1
ATOM 2296 C C . SER A 1 282 ? -7.194 3.206 -17.654 1.00 64.25 282 SER A C 1
ATOM 2298 O O . SER A 1 282 ? -6.500 3.836 -18.461 1.00 64.25 282 SER A O 1
ATOM 2300 N N . LYS A 1 283 ? -8.165 3.806 -16.953 1.00 54.34 283 LYS A N 1
ATOM 2301 C CA . LYS A 1 283 ? -8.376 5.263 -16.895 1.00 54.34 283 LYS A CA 1
ATOM 2302 C C . LYS A 1 283 ? -7.948 5.784 -15.517 1.00 54.34 283 LYS A C 1
ATOM 2304 O O . LYS A 1 283 ? -8.812 6.008 -14.672 1.00 54.34 283 LYS A O 1
ATOM 2309 N N . PRO A 1 284 ? -6.647 5.989 -15.261 1.00 48.75 284 PRO A N 1
ATOM 2310 C CA . PRO A 1 284 ? -6.188 6.533 -13.982 1.00 48.75 284 PRO A CA 1
ATOM 2311 C C . PRO A 1 284 ? -6.574 8.008 -13.786 1.00 48.75 284 PRO A C 1
ATOM 2313 O O . PRO A 1 284 ? -6.568 8.503 -12.665 1.00 48.75 284 PRO A O 1
ATOM 2316 N N . SER A 1 285 ? -6.919 8.736 -14.855 1.00 45.38 285 SER A N 1
ATOM 2317 C CA . SER A 1 285 ? -7.446 10.101 -14.773 1.00 45.38 285 SER A CA 1
ATOM 2318 C C . SER A 1 285 ? -8.410 10.396 -15.926 1.00 45.38 285 SER A C 1
ATOM 2320 O O . SER A 1 285 ? -8.454 9.666 -16.917 1.00 45.38 285 SER A O 1
ATOM 2322 N N . LYS A 1 286 ? -9.177 11.494 -15.827 1.00 44.62 286 LYS A N 1
ATOM 2323 C CA . LYS A 1 286 ? -10.140 11.912 -16.867 1.00 44.62 286 LYS A CA 1
ATOM 2324 C C . LYS A 1 286 ? -9.505 12.105 -18.254 1.00 44.62 286 LYS A C 1
ATOM 2326 O O . LYS A 1 286 ? -10.205 11.940 -19.248 1.00 44.62 286 LYS A O 1
ATOM 2331 N N . ASN A 1 287 ? -8.200 12.389 -18.310 1.00 39.69 287 ASN A N 1
ATOM 2332 C CA . ASN A 1 287 ? -7.505 12.815 -19.528 1.00 39.69 287 ASN A CA 1
ATOM 2333 C C . ASN A 1 287 ? -6.382 11.865 -19.978 1.00 39.69 287 ASN A C 1
ATOM 2335 O O . ASN A 1 287 ? -5.720 12.151 -20.968 1.00 39.69 287 ASN A O 1
ATOM 2339 N N . SER A 1 288 ? -6.145 10.740 -19.291 1.00 52.16 288 SER A N 1
ATOM 2340 C CA . SER A 1 288 ? -5.120 9.775 -19.709 1.00 52.16 288 SER A CA 1
ATOM 2341 C C . SER A 1 288 ? -5.664 8.351 -19.716 1.00 52.16 288 SER A C 1
ATOM 2343 O O . SER A 1 288 ? -6.282 7.897 -18.752 1.00 52.16 288 SER A O 1
ATOM 2345 N N . LYS A 1 289 ? -5.456 7.659 -20.838 1.00 62.47 289 LYS A N 1
ATOM 2346 C CA . LYS A 1 289 ? -5.689 6.220 -20.975 1.00 62.47 289 LYS A CA 1
ATOM 2347 C C . LYS A 1 289 ? -4.321 5.557 -20.929 1.00 62.47 289 LYS A C 1
ATOM 2349 O O . LYS A 1 289 ? -3.456 5.916 -21.723 1.00 62.47 289 LYS A O 1
ATOM 2354 N N . ILE A 1 290 ? -4.124 4.638 -19.995 1.00 74.25 290 ILE A N 1
ATOM 2355 C CA . ILE A 1 290 ? -2.945 3.777 -19.990 1.00 74.25 290 ILE A CA 1
ATOM 2356 C C . ILE A 1 290 ? -3.364 2.463 -20.630 1.00 74.25 290 ILE A C 1
ATOM 2358 O O . ILE A 1 290 ? -4.354 1.861 -20.213 1.00 74.25 290 ILE A O 1
ATOM 2362 N N . LEU A 1 291 ? -2.632 2.069 -21.666 1.00 82.06 291 LEU A N 1
ATOM 2363 C CA . LEU A 1 291 ? -2.763 0.766 -22.297 1.00 82.06 291 LEU A CA 1
ATOM 2364 C C . LEU A 1 291 ? -1.680 -0.142 -21.715 1.00 82.06 291 LEU A C 1
ATOM 2366 O O . LEU A 1 291 ? -0.500 0.198 -21.797 1.00 82.06 291 LEU A O 1
ATOM 2370 N N . THR A 1 292 ? -2.090 -1.250 -21.113 1.00 84.62 292 THR A N 1
ATOM 2371 C CA . THR A 1 292 ? -1.196 -2.329 -20.691 1.00 84.62 292 THR A CA 1
ATOM 2372 C C . THR A 1 292 ? -1.510 -3.579 -21.501 1.00 84.62 292 THR A C 1
ATOM 2374 O O . THR A 1 292 ? -2.673 -3.853 -21.799 1.00 84.62 292 THR A O 1
ATOM 2377 N N . GLU A 1 293 ? -0.468 -4.299 -21.890 1.00 86.31 293 GLU A N 1
ATOM 2378 C CA . GLU A 1 293 ? -0.561 -5.617 -22.522 1.00 86.31 293 GLU A CA 1
ATOM 2379 C C . GLU A 1 293 ? -0.274 -6.677 -21.462 1.00 86.31 293 GLU A C 1
ATOM 2381 O O . GLU A 1 293 ? 0.607 -6.458 -20.629 1.00 86.31 293 GLU A O 1
ATOM 2386 N N . HIS A 1 294 ? -1.050 -7.761 -21.461 1.00 86.62 294 HIS A N 1
ATOM 2387 C CA . HIS A 1 294 ? -1.105 -8.764 -20.394 1.00 86.62 294 HIS A CA 1
ATOM 2388 C C . HIS A 1 294 ? -0.904 -10.168 -20.952 1.00 86.62 294 HIS A C 1
ATOM 2390 O O . HIS A 1 294 ? -1.548 -10.547 -21.929 1.00 86.62 294 HIS A O 1
ATOM 2396 N N . TRP A 1 295 ? -0.066 -10.948 -20.282 1.00 87.31 295 TRP A N 1
ATOM 2397 C CA . TRP A 1 295 ? 0.177 -12.361 -20.542 1.00 87.31 295 TRP A CA 1
ATOM 2398 C C . TRP A 1 295 ? -0.184 -13.170 -19.302 1.00 87.31 295 TRP A C 1
ATOM 2400 O O . TRP A 1 295 ? 0.174 -12.790 -18.183 1.00 87.31 295 TRP A O 1
ATOM 2410 N N . HIS A 1 296 ? -0.848 -14.302 -19.522 1.00 84.44 296 HIS A N 1
ATOM 2411 C CA . HIS A 1 296 ? -1.231 -15.258 -18.490 1.00 84.44 296 HIS A CA 1
ATOM 2412 C C . HIS A 1 296 ? -0.584 -16.608 -18.779 1.00 84.44 296 HIS A C 1
ATOM 2414 O O . HIS A 1 296 ? -0.552 -17.055 -19.926 1.00 84.44 296 HIS A O 1
ATOM 2420 N N . PHE A 1 297 ? -0.079 -17.254 -17.734 1.00 80.81 297 PHE A N 1
ATOM 2421 C CA . PHE A 1 297 ? 0.568 -18.556 -17.825 1.00 80.81 297 PHE A CA 1
ATOM 2422 C C . PHE A 1 297 ? -0.217 -19.539 -16.952 1.00 80.81 297 PHE A C 1
ATOM 2424 O O . PHE A 1 297 ? -0.098 -19.526 -15.723 1.00 80.81 297 PHE A O 1
ATOM 2431 N N . ASP A 1 298 ? -1.071 -20.353 -17.577 1.00 64.94 298 ASP A N 1
ATOM 2432 C CA . ASP A 1 298 ? -1.841 -21.381 -16.874 1.00 64.94 298 ASP A CA 1
ATOM 2433 C C . ASP A 1 298 ? -0.915 -22.507 -16.385 1.00 64.94 298 ASP A C 1
ATOM 2435 O O . ASP A 1 298 ? -0.005 -22.946 -17.088 1.00 64.94 298 ASP A O 1
ATOM 2439 N N . LYS A 1 299 ? -1.153 -22.997 -15.160 1.00 54.00 299 LYS A N 1
ATOM 2440 C CA . LYS A 1 299 ? -0.487 -24.198 -14.614 1.00 54.00 299 LYS A CA 1
ATOM 2441 C C . LYS A 1 299 ? -1.306 -25.488 -14.810 1.00 54.00 299 LYS A C 1
ATOM 2443 O O . LYS A 1 299 ? -0.911 -26.525 -14.285 1.00 54.00 299 LYS A O 1
ATOM 2448 N N . GLY A 1 300 ? -2.412 -25.448 -15.555 1.00 45.62 300 GLY A N 1
ATOM 2449 C CA . GLY A 1 300 ? -3.236 -26.619 -15.868 1.00 45.62 300 GLY A CA 1
ATOM 2450 C C . GLY A 1 300 ? -4.156 -26.369 -17.063 1.00 45.62 300 GLY A C 1
ATOM 2451 O O . GLY A 1 300 ? -4.717 -25.285 -17.179 1.00 45.62 300 GLY A O 1
ATOM 2452 N N . ASP A 1 301 ? -4.277 -27.374 -17.935 1.00 38.56 301 ASP A N 1
ATOM 2453 C CA . ASP A 1 301 ? -5.055 -27.385 -19.184 1.00 38.56 301 ASP A CA 1
ATOM 2454 C C . ASP A 1 301 ? -6.582 -27.356 -18.960 1.00 38.56 301 ASP A C 1
ATOM 2456 O O . ASP A 1 301 ? -7.313 -28.256 -19.371 1.00 38.56 301 ASP A O 1
ATOM 2460 N N . GLU A 1 302 ? -7.098 -26.301 -18.340 1.00 38.31 302 GLU A N 1
ATOM 2461 C CA . GLU A 1 302 ? -8.504 -25.926 -18.463 1.00 38.31 302 GLU A CA 1
ATOM 2462 C C . GLU A 1 302 ? -8.572 -24.437 -18.763 1.00 38.31 302 GLU A C 1
ATOM 2464 O O . GLU A 1 302 ? -7.967 -23.629 -18.067 1.00 38.31 302 GLU A O 1
ATOM 2469 N N . ILE A 1 303 ? -9.305 -24.090 -19.825 1.00 35.62 303 ILE A N 1
ATOM 2470 C CA . ILE A 1 303 ? -9.509 -22.720 -20.302 1.00 35.62 303 ILE A CA 1
ATOM 2471 C C . ILE A 1 303 ? -9.878 -21.839 -19.106 1.00 35.62 303 ILE A C 1
ATOM 2473 O O . ILE A 1 303 ? -11.011 -21.878 -18.613 1.00 35.62 303 ILE A O 1
ATOM 2477 N N . SER A 1 304 ? -8.908 -21.053 -18.640 1.00 38.91 304 SER A N 1
ATOM 2478 C CA . SER A 1 304 ? -9.084 -20.128 -17.535 1.00 38.91 304 SER A CA 1
ATOM 2479 C C . SER A 1 304 ? -10.092 -19.069 -17.953 1.00 38.91 304 SER A C 1
ATOM 2481 O O . SER A 1 304 ? -9.797 -18.084 -18.624 1.00 38.91 304 SER A O 1
ATOM 2483 N N . SER A 1 305 ? -11.334 -19.273 -17.533 1.00 39.53 305 SER A N 1
ATOM 2484 C CA . SER A 1 305 ? -12.382 -18.260 -17.540 1.00 39.53 305 SER A CA 1
ATOM 2485 C C . SER A 1 305 ? -12.140 -17.217 -16.439 1.00 39.53 305 SER A C 1
ATOM 2487 O O . SER A 1 305 ? -13.076 -16.826 -15.748 1.00 39.53 305 SER A O 1
ATOM 2489 N N . MET A 1 306 ? -10.896 -16.760 -16.240 1.00 43.75 306 MET A N 1
ATOM 2490 C CA . MET A 1 306 ? -10.564 -15.649 -15.342 1.00 43.75 306 MET A CA 1
ATOM 2491 C C . MET A 1 306 ? -11.127 -14.354 -15.946 1.00 43.75 306 MET A C 1
ATOM 2493 O O . MET A 1 306 ? -10.533 -13.801 -16.866 1.00 43.75 306 MET A O 1
ATOM 2497 N N . PRO A 1 307 ? -12.258 -13.797 -15.464 1.00 48.38 307 PRO A N 1
ATOM 2498 C CA . PRO A 1 307 ? -12.890 -12.663 -16.134 1.00 48.38 307 PRO A CA 1
ATOM 2499 C C . PRO A 1 307 ? -12.253 -11.321 -15.728 1.00 48.38 307 PRO A C 1
ATOM 2501 O O . PRO A 1 307 ? -12.794 -10.265 -16.066 1.00 48.38 307 PRO A O 1
ATOM 2504 N N . LYS A 1 308 ? -11.195 -11.323 -14.896 1.00 59.97 308 LYS A N 1
ATOM 2505 C CA . LYS A 1 308 ? -10.657 -10.125 -14.227 1.00 59.97 308 LYS A CA 1
ATOM 2506 C C . LYS A 1 308 ? -9.156 -10.254 -13.931 1.00 59.97 308 LYS A C 1
ATOM 2508 O O . LYS A 1 308 ? -8.771 -11.106 -13.138 1.00 59.97 308 LYS A O 1
ATOM 2513 N N . PHE A 1 309 ? -8.347 -9.341 -14.479 1.00 66.44 309 PHE A N 1
ATOM 2514 C CA . PHE A 1 309 ? -6.924 -9.190 -14.136 1.00 66.44 309 PHE A CA 1
ATOM 2515 C C . PHE A 1 309 ? -6.730 -8.907 -12.648 1.00 66.44 309 PHE A C 1
ATOM 2517 O O . PHE A 1 309 ? -7.535 -8.186 -12.047 1.00 66.44 309 PHE A O 1
ATOM 2524 N N . TYR A 1 310 ? -5.634 -9.396 -12.070 1.00 74.25 310 TYR A N 1
ATOM 2525 C CA . TYR A 1 310 ? -5.424 -9.346 -10.624 1.00 74.25 310 TYR A CA 1
ATOM 2526 C C . TYR A 1 310 ? -5.486 -7.913 -10.069 1.00 74.25 310 TYR A C 1
ATOM 2528 O O . TYR A 1 310 ? -6.288 -7.628 -9.177 1.00 74.25 310 TYR A O 1
ATOM 2536 N N . PHE A 1 311 ? -4.733 -6.987 -10.670 1.00 72.69 311 PHE A N 1
ATOM 2537 C CA . PHE A 1 311 ? -4.711 -5.574 -10.267 1.00 72.69 311 PHE A CA 1
ATOM 2538 C C . PHE A 1 311 ? -5.872 -4.735 -10.819 1.00 72.69 311 PHE A C 1
ATOM 2540 O O . PHE A 1 311 ? -6.079 -3.605 -10.379 1.00 72.69 311 PHE A O 1
ATOM 2547 N N . HIS A 1 312 ? -6.653 -5.269 -11.765 1.00 66.38 312 HIS A N 1
ATOM 2548 C CA . HIS A 1 312 ? -7.755 -4.535 -12.409 1.00 66.38 312 HIS A CA 1
ATOM 2549 C C . HIS A 1 312 ? -9.136 -5.121 -12.116 1.00 66.38 312 HIS A C 1
ATOM 2551 O O . HIS A 1 312 ? -10.133 -4.701 -12.710 1.00 66.38 312 HIS A O 1
ATOM 2557 N N . SER A 1 313 ? -9.224 -6.062 -11.175 1.00 52.72 313 SER A N 1
ATOM 2558 C CA . SER A 1 313 ? -10.493 -6.579 -10.685 1.00 52.72 313 SER A CA 1
ATOM 2559 C C . SER A 1 313 ? -11.260 -5.436 -10.007 1.00 52.72 313 SER A C 1
ATOM 2561 O O . SER A 1 313 ? -10.866 -4.898 -8.977 1.00 52.72 313 SER A O 1
ATOM 2563 N N . GLY A 1 314 ? -12.339 -4.963 -10.642 1.00 44.22 314 GLY A N 1
ATOM 2564 C CA . GLY A 1 314 ? -13.085 -3.805 -10.141 1.00 44.22 314 GLY A CA 1
ATOM 2565 C C . GLY A 1 314 ? -13.501 -3.996 -8.680 1.00 44.22 314 GLY A C 1
ATOM 2566 O O . GLY A 1 314 ? -14.263 -4.919 -8.420 1.00 44.22 314 GLY A O 1
ATOM 2567 N N . LYS A 1 315 ? -12.980 -3.146 -7.773 1.00 37.09 315 LYS A N 1
ATOM 2568 C CA . LYS A 1 315 ? -13.256 -3.013 -6.319 1.00 37.09 315 LYS A CA 1
ATOM 2569 C C . LYS A 1 315 ? -14.086 -4.146 -5.688 1.00 37.09 315 LYS A C 1
ATOM 2571 O O . LYS A 1 315 ? -15.130 -3.897 -5.090 1.00 37.09 315 LYS A O 1
ATOM 2576 N N . SER A 1 316 ? -13.609 -5.379 -5.792 1.00 28.84 316 SER A N 1
ATOM 2577 C CA . SER A 1 316 ? -14.195 -6.537 -5.132 1.00 28.84 316 SER A CA 1
ATOM 2578 C C . SER A 1 316 ? -13.047 -7.307 -4.514 1.00 28.84 316 SER A C 1
ATOM 2580 O O . SER A 1 316 ? -12.457 -8.179 -5.143 1.00 28.84 316 SER A O 1
ATOM 2582 N N . LEU A 1 317 ? -12.716 -6.945 -3.277 1.00 33.62 317 LEU A N 1
ATOM 2583 C CA . LEU A 1 317 ? -11.972 -7.826 -2.390 1.00 33.62 317 LEU A CA 1
ATOM 2584 C C . LEU A 1 317 ? -12.753 -9.137 -2.294 1.00 33.62 317 LEU A C 1
ATOM 2586 O O . LEU A 1 317 ? -13.861 -9.132 -1.771 1.00 33.62 317 LEU A O 1
ATOM 2590 N N . MET A 1 318 ? -12.196 -10.196 -2.873 1.00 31.64 318 MET A N 1
ATOM 2591 C CA . MET A 1 318 ? -12.201 -11.599 -2.438 1.00 31.64 318 MET A CA 1
ATOM 2592 C C . MET A 1 318 ? -11.581 -12.402 -3.590 1.00 31.64 318 MET A C 1
ATOM 2594 O O . MET A 1 318 ? -12.141 -12.471 -4.683 1.00 31.64 318 MET A O 1
ATOM 2598 N N . ALA A 1 319 ? -10.404 -12.983 -3.360 1.00 28.56 319 ALA A N 1
ATOM 2599 C CA . ALA A 1 319 ? -9.917 -14.065 -4.208 1.00 28.56 319 ALA A CA 1
ATOM 2600 C C . ALA A 1 319 ? -10.814 -15.300 -3.988 1.00 28.56 319 ALA A C 1
ATOM 2602 O O . ALA A 1 319 ? -11.177 -15.559 -2.837 1.00 28.56 319 ALA A O 1
ATOM 2603 N N . PRO A 1 320 ? -11.158 -16.073 -5.031 1.00 30.06 320 PRO A N 1
ATOM 2604 C CA . PRO A 1 320 ? -11.740 -17.391 -4.842 1.00 30.06 320 PRO A CA 1
ATOM 2605 C C . PRO A 1 320 ? -10.619 -18.381 -4.500 1.00 30.06 320 PRO A C 1
ATOM 2607 O O . PRO A 1 320 ? -9.628 -18.470 -5.222 1.00 30.06 320 PRO A O 1
ATOM 2610 N N . HIS A 1 321 ? -10.782 -19.117 -3.403 1.00 28.59 321 HIS A N 1
ATOM 2611 C CA . HIS A 1 321 ? -10.135 -20.414 -3.228 1.00 28.59 321 HIS A CA 1
ATOM 2612 C C . HIS A 1 321 ? -11.219 -21.483 -3.372 1.00 28.59 321 HIS A C 1
ATOM 2614 O O . HIS A 1 321 ? -12.174 -21.491 -2.601 1.00 28.59 321 HIS A O 1
ATOM 2620 N N . ASP A 1 322 ? -11.025 -22.301 -4.403 1.00 28.05 322 ASP A N 1
ATOM 2621 C CA . ASP A 1 322 ? -11.423 -23.695 -4.605 1.00 28.05 322 ASP A CA 1
ATOM 2622 C C . ASP A 1 322 ? -12.895 -24.107 -4.427 1.00 28.05 322 ASP A C 1
ATOM 2624 O O . ASP A 1 322 ? -13.441 -24.124 -3.330 1.00 28.05 322 ASP A O 1
ATOM 2628 N N . GLY A 1 323 ? -13.456 -24.604 -5.538 1.00 33.25 323 GLY A N 1
ATOM 2629 C CA . GLY A 1 323 ? -14.405 -25.720 -5.543 1.00 33.25 323 GLY A CA 1
ATOM 2630 C C . GLY A 1 323 ? -15.884 -25.379 -5.367 1.00 33.25 323 GLY A C 1
ATOM 2631 O O . GLY A 1 323 ? -16.338 -25.082 -4.273 1.00 33.25 323 GLY A O 1
ATOM 2632 N N . GLU A 1 324 ? -16.629 -25.581 -6.456 1.00 27.50 324 GLU A N 1
ATOM 2633 C CA . GLU A 1 324 ? -18.095 -25.662 -6.563 1.00 27.50 324 GLU A CA 1
ATOM 2634 C C . GLU A 1 324 ? -18.887 -24.342 -6.630 1.00 27.50 324 GLU A C 1
ATOM 2636 O O . GLU A 1 324 ? -18.972 -23.523 -5.718 1.00 27.50 324 GLU A O 1
ATOM 2641 N N . SER A 1 325 ? -19.517 -24.158 -7.791 1.00 28.20 325 SER A N 1
ATOM 2642 C CA . SER A 1 325 ? -20.418 -23.057 -8.120 1.00 28.20 325 SER A CA 1
ATOM 2643 C C . SER A 1 325 ? -21.742 -23.171 -7.348 1.00 28.20 325 SER A C 1
ATOM 2645 O O . SER A 1 325 ? -22.355 -24.238 -7.386 1.00 28.20 325 SER A O 1
ATOM 2647 N N . PRO A 1 326 ? -22.293 -22.091 -6.759 1.00 26.88 326 PRO A N 1
ATOM 2648 C CA . PRO A 1 326 ? -23.677 -22.110 -6.315 1.00 26.88 326 PRO A CA 1
ATOM 2649 C C . PRO A 1 326 ? -24.608 -21.887 -7.508 1.00 26.88 326 PRO A C 1
ATOM 2651 O O . PRO A 1 326 ? -24.525 -20.894 -8.235 1.00 26.88 326 PRO A O 1
ATOM 2654 N N . THR A 1 327 ? -25.524 -22.829 -7.682 1.00 27.66 327 THR A N 1
ATOM 2655 C CA . THR A 1 327 ? -26.628 -22.827 -8.638 1.00 27.66 327 THR A CA 1
ATOM 2656 C C . THR A 1 327 ? -27.414 -21.510 -8.614 1.00 27.66 327 THR A C 1
ATOM 2658 O O . THR A 1 327 ? -27.889 -21.057 -7.573 1.00 27.66 327 THR A O 1
ATOM 2661 N N . VAL A 1 328 ? -27.595 -20.908 -9.793 1.00 26.45 328 VAL A N 1
ATOM 2662 C CA . VAL A 1 328 ? -28.375 -19.681 -10.004 1.00 26.45 328 VAL A CA 1
ATOM 2663 C C . VAL A 1 328 ? -29.857 -19.929 -9.698 1.00 26.45 328 VAL A C 1
ATOM 2665 O O . VAL A 1 328 ? -30.576 -20.507 -10.513 1.00 26.45 328 VAL A O 1
ATOM 2668 N N . ILE A 1 329 ? -30.351 -19.422 -8.566 1.00 25.50 329 ILE A N 1
ATOM 2669 C CA . ILE A 1 329 ? -31.790 -19.222 -8.347 1.00 25.50 329 ILE A CA 1
ATOM 2670 C C . ILE A 1 329 ? -32.152 -17.830 -8.877 1.00 25.50 329 ILE A C 1
ATOM 2672 O O . ILE A 1 329 ? -31.773 -16.806 -8.309 1.00 25.50 329 ILE A O 1
ATOM 2676 N N . LYS A 1 330 ? -32.891 -17.778 -9.991 1.00 29.02 330 LYS A N 1
ATOM 2677 C CA . LYS A 1 330 ? -33.439 -16.529 -10.543 1.00 29.02 330 LYS A CA 1
ATOM 2678 C C . LYS A 1 330 ? -34.504 -15.968 -9.590 1.00 29.02 330 LYS A C 1
ATOM 2680 O O . LYS A 1 330 ? -35.593 -16.528 -9.503 1.00 29.02 330 LYS A O 1
ATOM 2685 N N . GLN A 1 331 ? -34.222 -14.850 -8.919 1.00 27.12 331 GLN A N 1
ATOM 2686 C CA . GLN A 1 331 ? -35.250 -14.076 -8.211 1.00 27.12 331 GLN A CA 1
ATOM 2687 C C . GLN A 1 331 ? -36.017 -13.138 -9.171 1.00 27.12 331 GLN A C 1
ATOM 2689 O O . GLN A 1 331 ? -35.436 -12.657 -10.151 1.00 27.12 331 GLN A O 1
ATOM 2694 N N . PRO A 1 332 ? -37.309 -12.843 -8.919 1.00 26.14 332 PRO A N 1
ATOM 2695 C CA . PRO A 1 332 ? -38.111 -11.988 -9.787 1.00 26.14 332 PRO A CA 1
ATOM 2696 C C . PRO A 1 332 ? -37.753 -10.501 -9.633 1.00 26.14 332 PRO A C 1
ATOM 2698 O O . PRO A 1 332 ? -37.461 -10.012 -8.543 1.00 26.14 332 PRO A O 1
ATOM 2701 N N . LYS A 1 333 ? -37.824 -9.758 -10.746 1.00 28.36 333 LYS A N 1
ATOM 2702 C CA . LYS A 1 333 ? -37.596 -8.306 -10.803 1.00 28.36 333 LYS A CA 1
ATOM 2703 C C . LYS A 1 333 ? -38.631 -7.552 -9.957 1.00 28.36 333 LYS A C 1
ATOM 2705 O O . LYS A 1 333 ? -39.787 -7.440 -10.353 1.00 28.36 333 LYS A O 1
ATOM 2710 N N . VAL A 1 334 ? -38.193 -6.958 -8.847 1.00 25.75 334 VAL A N 1
ATOM 2711 C CA . VAL A 1 334 ? -38.976 -5.977 -8.081 1.00 25.75 334 VAL A CA 1
ATOM 2712 C C . VAL A 1 334 ? -38.665 -4.573 -8.604 1.00 25.75 334 VAL A C 1
ATOM 2714 O O . VAL A 1 334 ? -37.574 -4.042 -8.396 1.00 25.75 334 VAL A O 1
ATOM 2717 N N . VAL A 1 335 ? -39.631 -3.954 -9.283 1.00 29.92 335 VAL A N 1
ATOM 2718 C CA . VAL A 1 335 ? -39.576 -2.536 -9.669 1.00 29.92 335 VAL A CA 1
ATOM 2719 C C . VAL A 1 335 ? -39.889 -1.692 -8.430 1.00 29.92 335 VAL A C 1
ATOM 2721 O O . VAL A 1 335 ? -41.008 -1.717 -7.924 1.00 29.92 335 VAL A O 1
ATOM 2724 N N . ARG A 1 336 ? -38.904 -0.949 -7.910 1.00 31.73 336 ARG A N 1
ATOM 2725 C CA . ARG A 1 336 ? -39.111 -0.010 -6.792 1.00 31.73 336 ARG A CA 1
ATOM 2726 C C . ARG A 1 336 ? -39.597 1.343 -7.316 1.00 31.73 336 ARG A C 1
ATOM 2728 O O . ARG A 1 336 ? -38.876 2.022 -8.041 1.00 31.73 336 ARG A O 1
ATOM 2735 N N . TYR A 1 337 ? -40.796 1.750 -6.904 1.00 31.50 337 TYR A N 1
ATOM 2736 C CA . TYR A 1 337 ? -41.359 3.076 -7.175 1.00 31.50 337 TYR A CA 1
ATOM 2737 C C . TYR A 1 337 ? -40.739 4.113 -6.218 1.00 31.50 337 TYR A C 1
ATOM 2739 O O . TYR A 1 337 ? -40.799 3.952 -4.998 1.00 31.50 337 TYR A O 1
ATOM 2747 N N . ILE A 1 338 ? -40.122 5.173 -6.751 1.00 44.41 338 ILE A N 1
ATOM 2748 C CA . ILE A 1 338 ? -39.597 6.296 -5.954 1.00 44.41 338 ILE A CA 1
ATOM 2749 C C . ILE A 1 338 ? -40.731 7.307 -5.749 1.00 44.41 338 ILE A C 1
ATOM 2751 O O . ILE A 1 338 ? -41.371 7.732 -6.709 1.00 44.41 338 ILE A O 1
ATOM 2755 N N . SER A 1 339 ? -40.998 7.697 -4.499 1.00 54.09 339 SER A N 1
ATOM 2756 C CA . SER A 1 339 ? -42.039 8.682 -4.186 1.00 54.09 339 SER A CA 1
ATOM 2757 C C . SER A 1 339 ? -41.686 10.073 -4.733 1.00 54.09 339 SER A C 1
ATOM 2759 O O . SER A 1 339 ? -40.521 10.479 -4.740 1.00 54.09 339 SER A O 1
ATOM 2761 N N . LYS A 1 340 ? -42.703 10.839 -5.159 1.00 51.72 340 LYS A N 1
ATOM 2762 C CA . LYS A 1 340 ? -42.542 12.214 -5.679 1.00 51.72 340 LYS A CA 1
ATOM 2763 C C . LYS A 1 340 ? -41.821 13.144 -4.687 1.00 51.72 340 LYS A C 1
ATOM 2765 O O . LYS A 1 340 ? -41.107 14.042 -5.117 1.00 51.72 340 LYS A O 1
ATOM 2770 N N . GLU A 1 341 ? -41.943 12.887 -3.382 1.00 56.75 341 GLU A N 1
ATOM 2771 C CA . GLU A 1 341 ? -41.211 13.579 -2.309 1.00 56.75 341 GLU A CA 1
ATOM 2772 C C . GLU A 1 341 ? -39.688 13.438 -2.459 1.00 56.75 341 GLU A C 1
ATOM 2774 O O . GLU A 1 341 ? -38.967 14.434 -2.487 1.00 56.75 341 GLU A O 1
ATOM 2779 N N . LYS A 1 342 ? -39.198 12.200 -2.635 1.00 52.41 342 LYS A N 1
ATOM 2780 C CA . LYS A 1 342 ? -37.764 11.906 -2.783 1.00 52.41 342 LYS A CA 1
ATOM 2781 C C . LYS A 1 342 ? -37.194 12.474 -4.076 1.00 52.41 342 LYS A C 1
ATOM 2783 O O . LYS A 1 342 ? -36.040 12.891 -4.102 1.00 52.41 342 LYS A O 1
ATOM 2788 N N . LEU A 1 343 ? -38.003 12.523 -5.136 1.00 46.91 343 LEU A N 1
ATOM 2789 C CA . LEU A 1 343 ? -37.598 13.134 -6.399 1.00 46.91 343 LEU A CA 1
ATOM 2790 C C . LEU A 1 343 ? -37.427 14.656 -6.261 1.00 46.91 343 LEU A C 1
ATOM 2792 O O . LEU A 1 343 ? -36.443 15.199 -6.759 1.00 46.91 343 LEU A O 1
ATOM 2796 N N . ARG A 1 344 ? -38.325 15.332 -5.529 1.00 52.53 344 ARG A N 1
ATOM 2797 C CA . ARG A 1 344 ? -38.201 16.770 -5.226 1.00 52.53 344 ARG A CA 1
ATOM 2798 C C . ARG A 1 344 ? -36.979 17.076 -4.358 1.00 52.53 344 ARG A C 1
ATOM 2800 O O . ARG A 1 344 ? -36.268 18.035 -4.635 1.00 52.53 344 ARG A O 1
ATOM 2807 N N . GLN A 1 345 ? -36.703 16.233 -3.363 1.00 63.78 345 GLN A N 1
ATOM 2808 C CA . GLN A 1 345 ? -35.532 16.368 -2.488 1.00 63.78 345 GLN A CA 1
ATOM 2809 C C . GLN A 1 345 ? -34.214 16.177 -3.259 1.00 63.78 345 GLN A C 1
ATOM 2811 O O . GLN A 1 345 ? -33.267 16.938 -3.093 1.00 63.78 345 GLN A O 1
ATOM 2816 N N . TYR A 1 346 ? -34.178 15.212 -4.180 1.00 53.44 346 TYR A N 1
ATOM 2817 C CA . TYR A 1 346 ? -33.024 15.000 -5.052 1.00 53.44 346 TYR A CA 1
ATOM 2818 C C . TYR A 1 346 ? -32.786 16.184 -6.004 1.00 53.44 346 TYR A C 1
ATOM 2820 O O . TYR A 1 346 ? -31.648 16.589 -6.239 1.00 53.44 346 TYR A O 1
ATOM 2828 N N . GLN A 1 347 ? -33.859 16.770 -6.540 1.00 51.59 347 GLN A N 1
ATOM 2829 C CA . GLN A 1 347 ? -33.771 17.940 -7.417 1.00 51.59 347 GLN A CA 1
ATOM 2830 C C . GLN A 1 347 ? -33.301 19.196 -6.667 1.00 51.59 347 GLN A C 1
ATOM 2832 O O . GLN A 1 347 ? -32.472 19.935 -7.204 1.00 51.59 347 GLN A O 1
ATOM 2837 N N . SER A 1 348 ? -33.749 19.415 -5.424 1.00 64.06 348 SER A N 1
ATOM 2838 C CA . SER A 1 348 ? -33.304 20.556 -4.611 1.00 64.06 348 SER A CA 1
ATOM 2839 C C . SER A 1 348 ? -31.839 20.434 -4.179 1.00 64.06 348 SER A C 1
ATOM 2841 O O . SER A 1 348 ? -31.091 21.408 -4.276 1.00 64.06 348 SER A O 1
ATOM 2843 N N . GLU A 1 349 ? -31.377 19.237 -3.803 1.00 67.81 349 GLU A N 1
ATOM 2844 C CA . GLU A 1 349 ? -29.964 18.991 -3.485 1.00 67.81 349 GLU A CA 1
ATOM 2845 C C . GLU A 1 349 ? -29.055 19.222 -4.699 1.00 67.81 349 GLU A C 1
ATOM 2847 O O . GLU A 1 349 ? -27.974 19.806 -4.576 1.00 67.81 349 GLU A O 1
ATOM 2852 N N . ASN A 1 350 ? -29.494 18.815 -5.892 1.00 62.44 350 ASN A N 1
ATOM 2853 C CA . ASN A 1 350 ? -28.715 19.007 -7.113 1.00 62.44 350 ASN A CA 1
ATOM 2854 C C . ASN A 1 350 ? -28.668 20.488 -7.541 1.00 62.44 350 ASN A C 1
ATOM 2856 O O . ASN A 1 350 ? -27.634 20.962 -8.028 1.00 62.44 350 ASN A O 1
ATOM 2860 N N . PHE A 1 351 ? -29.747 21.241 -7.295 1.00 65.38 351 PHE A N 1
ATOM 2861 C CA . PHE A 1 351 ? -29.790 22.693 -7.488 1.00 65.38 351 PHE A CA 1
ATOM 2862 C C . PHE A 1 351 ? -28.821 23.417 -6.539 1.00 65.38 351 PHE A C 1
ATOM 2864 O O . PHE A 1 351 ? -27.954 24.159 -7.002 1.00 65.38 351 PHE A O 1
ATOM 2871 N N . LEU A 1 352 ? -28.865 23.114 -5.235 1.00 59.19 352 LEU A N 1
ATOM 2872 C CA . LEU A 1 352 ? -27.948 23.687 -4.236 1.00 59.19 352 LEU A CA 1
ATOM 2873 C C . LEU A 1 352 ? -26.479 23.362 -4.542 1.00 59.19 352 LEU A C 1
ATOM 2875 O O . LEU A 1 352 ? -25.595 24.212 -4.403 1.00 59.19 352 LEU A O 1
ATOM 2879 N N . ARG A 1 353 ? -26.205 22.149 -5.034 1.00 67.44 353 ARG A N 1
ATOM 2880 C CA . ARG A 1 353 ? -24.856 21.728 -5.436 1.00 67.44 353 ARG A CA 1
ATOM 2881 C C . ARG A 1 353 ? -24.349 22.476 -6.669 1.00 67.44 353 ARG A C 1
ATOM 2883 O O . ARG A 1 353 ? -23.146 22.708 -6.788 1.00 67.44 353 ARG A O 1
ATOM 2890 N N . THR A 1 354 ? -25.244 22.838 -7.583 1.00 65.00 354 THR A N 1
ATOM 2891 C CA . THR A 1 354 ? -24.913 23.634 -8.773 1.00 65.00 354 THR A CA 1
ATOM 2892 C C . THR A 1 354 ? -24.664 25.091 -8.390 1.00 65.00 354 THR A C 1
ATOM 2894 O O . THR A 1 354 ? -23.652 25.661 -8.793 1.00 65.00 354 THR A O 1
ATOM 2897 N N . TYR A 1 355 ? -25.498 25.649 -7.512 1.00 59.56 355 TYR A N 1
ATOM 2898 C CA . TYR A 1 355 ? -25.348 27.009 -6.998 1.00 59.56 355 TYR A CA 1
ATOM 2899 C C . TYR A 1 355 ? -24.042 27.198 -6.204 1.00 59.56 355 TYR A C 1
ATOM 2901 O O . TYR A 1 355 ? -23.279 28.128 -6.457 1.00 59.56 355 TYR A O 1
ATOM 2909 N N . SER A 1 356 ? -23.694 26.244 -5.333 1.00 66.94 356 SER A N 1
ATOM 2910 C CA . SER A 1 356 ? -22.424 26.262 -4.591 1.00 66.94 356 SER A CA 1
ATOM 2911 C C . SER A 1 356 ? -21.195 26.218 -5.513 1.00 66.94 356 SER A C 1
ATOM 2913 O O . SER A 1 356 ? -20.185 26.868 -5.243 1.00 66.94 356 SER A O 1
ATOM 2915 N N . LYS A 1 357 ? -21.260 25.498 -6.643 1.00 71.75 357 LYS A N 1
ATOM 2916 C CA . LYS A 1 357 ? -20.176 25.506 -7.643 1.00 71.75 357 LYS A CA 1
ATOM 2917 C C . LYS A 1 357 ? -20.029 26.860 -8.335 1.00 71.75 357 LYS A C 1
ATOM 2919 O O . LYS A 1 357 ? -18.907 27.225 -8.669 1.00 71.75 357 LYS A O 1
ATOM 2924 N N . MET A 1 358 ? -21.135 27.572 -8.547 1.00 71.12 358 MET A N 1
ATOM 2925 C CA . MET A 1 358 ? -21.142 28.888 -9.184 1.00 71.12 358 MET A CA 1
ATOM 2926 C C . MET A 1 358 ? -20.541 29.954 -8.259 1.00 71.12 358 MET A C 1
ATOM 2928 O O . MET A 1 358 ? -19.652 30.680 -8.688 1.00 71.12 358 MET A O 1
ATOM 2932 N N . ILE A 1 359 ? -20.897 29.951 -6.968 1.00 72.06 359 ILE A N 1
ATOM 2933 C CA . ILE A 1 359 ? -20.277 30.840 -5.964 1.00 72.06 359 ILE A CA 1
ATOM 2934 C C . ILE A 1 359 ? -18.765 30.591 -5.860 1.00 72.06 359 ILE A C 1
ATOM 2936 O O . ILE A 1 359 ? -17.973 31.524 -5.911 1.00 72.06 359 ILE A O 1
ATOM 2940 N N . ASN A 1 360 ? -18.339 29.324 -5.804 1.00 74.19 360 ASN A N 1
ATOM 2941 C CA . ASN A 1 360 ? -16.912 28.970 -5.753 1.00 74.19 360 ASN A CA 1
ATOM 2942 C C . ASN A 1 360 ? -16.137 29.302 -7.041 1.00 74.19 360 ASN A C 1
ATOM 2944 O O . ASN A 1 360 ? -14.908 29.195 -7.068 1.00 74.19 360 ASN A O 1
ATOM 2948 N N . ARG A 1 361 ? -16.838 29.588 -8.142 1.00 80.81 361 ARG A N 1
ATOM 2949 C CA . ARG A 1 361 ? -16.229 30.054 -9.387 1.00 80.81 361 ARG A CA 1
ATOM 2950 C C . ARG A 1 361 ? -16.061 31.571 -9.351 1.00 80.81 361 ARG A C 1
ATOM 2952 O O . ARG A 1 361 ? -14.951 32.024 -9.585 1.00 80.81 361 ARG A O 1
ATOM 2959 N N . LEU A 1 362 ? -17.102 32.302 -8.953 1.00 77.00 362 LEU A N 1
ATOM 2960 C CA . LEU A 1 362 ? -17.047 33.757 -8.774 1.00 77.00 362 LEU A CA 1
ATOM 2961 C C . LEU A 1 362 ? -15.953 34.162 -7.776 1.00 77.00 362 LEU A C 1
ATOM 2963 O O . LEU A 1 362 ? -15.111 34.987 -8.097 1.00 77.00 362 LEU A O 1
ATOM 2967 N N . ALA A 1 363 ? -15.859 33.472 -6.635 1.00 77.25 363 ALA A N 1
ATOM 2968 C CA . ALA A 1 363 ? -14.811 33.733 -5.644 1.00 77.25 363 ALA A CA 1
ATOM 2969 C C . ALA A 1 363 ? -13.380 33.465 -6.163 1.00 77.25 363 ALA A C 1
ATOM 2971 O O . ALA A 1 363 ? -12.416 34.016 -5.640 1.00 77.25 363 ALA A O 1
ATOM 2972 N N . ARG A 1 364 ? -13.217 32.594 -7.171 1.00 83.25 364 ARG A N 1
ATOM 2973 C CA . ARG A 1 364 ? -11.914 32.356 -7.816 1.00 83.25 364 ARG A CA 1
ATOM 2974 C C . ARG A 1 364 ? -11.584 33.429 -8.842 1.00 83.25 364 ARG A C 1
ATOM 2976 O O . ARG A 1 364 ? -10.440 33.858 -8.888 1.00 83.25 364 ARG A O 1
ATOM 2983 N N . GLU A 1 365 ? -12.576 33.856 -9.616 1.00 85.56 365 GLU A N 1
ATOM 2984 C CA . GLU A 1 365 ? -12.432 34.941 -10.590 1.00 85.56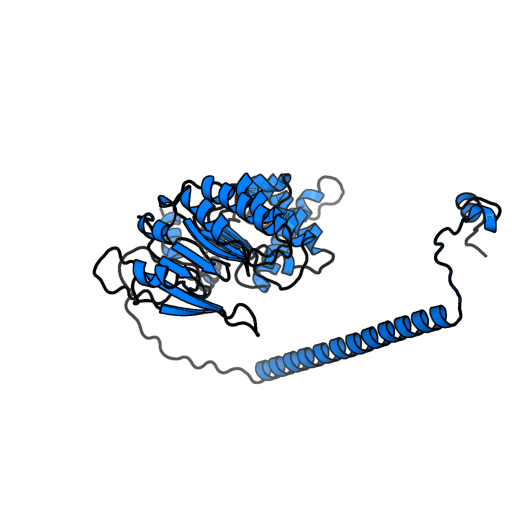 365 GLU A CA 1
ATOM 2985 C C . GLU A 1 365 ? -12.073 36.261 -9.872 1.00 85.56 365 GLU A C 1
ATOM 2987 O O . GLU A 1 365 ? -11.106 36.912 -10.258 1.00 85.56 365 GLU A O 1
ATOM 2992 N N . GLU A 1 366 ? -12.717 36.575 -8.739 1.00 83.19 366 GLU A N 1
ATOM 2993 C CA . GLU A 1 366 ? -12.363 37.734 -7.895 1.00 83.19 366 GLU A CA 1
ATOM 2994 C C . GLU A 1 366 ? -10.938 37.643 -7.313 1.00 83.19 366 GLU A C 1
ATOM 2996 O O . GLU A 1 366 ? -10.211 38.637 -7.251 1.00 83.19 366 GLU A O 1
ATOM 3001 N N . ALA A 1 367 ? -10.506 36.449 -6.892 1.00 82.75 367 ALA A N 1
ATOM 3002 C CA . ALA A 1 367 ? -9.159 36.249 -6.357 1.00 82.75 367 ALA A CA 1
ATOM 3003 C C . ALA A 1 367 ? -8.072 36.396 -7.437 1.00 82.75 367 ALA A C 1
ATOM 3005 O O . ALA A 1 367 ? -6.999 36.939 -7.161 1.00 82.75 367 ALA A O 1
ATOM 3006 N N . GLU A 1 368 ? -8.341 35.927 -8.658 1.00 88.38 368 GLU A N 1
ATOM 3007 C CA . GLU A 1 368 ? -7.444 36.088 -9.807 1.00 88.38 368 GLU A CA 1
ATOM 3008 C C . GLU A 1 368 ? -7.330 37.560 -10.229 1.00 88.38 368 GLU A C 1
ATOM 3010 O O . GLU A 1 368 ? -6.219 38.035 -10.478 1.00 88.38 368 GLU A O 1
ATOM 3015 N N . GLU A 1 369 ? -8.436 38.308 -10.218 1.00 88.44 369 GLU A N 1
ATOM 3016 C CA . GLU A 1 369 ? -8.440 39.743 -10.521 1.00 88.44 369 GLU A CA 1
ATOM 3017 C C . GLU A 1 369 ? -7.652 40.550 -9.473 1.00 88.44 369 GLU A C 1
ATOM 3019 O O . GLU A 1 369 ? -6.796 41.369 -9.825 1.00 88.44 369 GLU A O 1
ATOM 3024 N N . ALA A 1 370 ? -7.830 40.243 -8.183 1.00 84.31 370 ALA A N 1
ATOM 3025 C CA . ALA A 1 370 ? -7.067 40.870 -7.101 1.00 84.31 370 ALA A CA 1
ATOM 3026 C C . ALA A 1 370 ? -5.554 40.569 -7.182 1.00 84.31 370 ALA A C 1
ATOM 3028 O O . ALA A 1 370 ? -4.713 41.435 -6.908 1.00 84.31 370 ALA A O 1
ATOM 3029 N N . GLU A 1 371 ? -5.182 39.345 -7.563 1.00 87.06 371 GLU A N 1
ATOM 3030 C CA . GLU A 1 371 ? -3.791 38.932 -7.789 1.00 87.06 371 GLU A CA 1
ATOM 3031 C C . GLU A 1 371 ? -3.183 39.667 -8.998 1.00 87.06 371 GLU A C 1
ATOM 3033 O O . GLU A 1 371 ? -2.036 40.132 -8.945 1.00 87.06 371 GLU A O 1
ATOM 3038 N N . GLU A 1 372 ? -3.942 39.819 -10.085 1.00 88.56 372 GLU A N 1
ATOM 3039 C CA . GLU A 1 372 ? -3.490 40.543 -11.271 1.00 88.56 372 GLU A CA 1
ATOM 3040 C C . GLU A 1 372 ? -3.322 42.042 -10.992 1.00 88.56 372 GLU A C 1
ATOM 3042 O O . GLU A 1 372 ? -2.315 42.635 -11.399 1.00 88.56 372 GLU A O 1
ATOM 3047 N N . GLU A 1 373 ? -4.225 42.649 -10.221 1.00 86.69 373 GLU A N 1
ATOM 3048 C CA . GLU A 1 373 ? -4.091 44.045 -9.815 1.00 86.69 373 GLU A CA 1
ATOM 3049 C C . GLU A 1 373 ? -2.859 44.263 -8.923 1.00 86.69 373 GLU A C 1
ATOM 3051 O O . GLU A 1 373 ? -2.091 45.208 -9.136 1.00 86.69 373 GLU A O 1
ATOM 3056 N N . ARG A 1 374 ? -2.572 43.341 -7.992 1.00 80.31 374 ARG A N 1
ATOM 3057 C CA . ARG A 1 374 ? -1.319 43.366 -7.214 1.00 80.31 374 ARG A CA 1
ATOM 3058 C C . ARG A 1 374 ? -0.088 43.290 -8.113 1.00 80.31 374 ARG A C 1
ATOM 3060 O O . ARG A 1 374 ? 0.882 44.020 -7.886 1.00 80.31 374 ARG A O 1
ATOM 3067 N N . ARG A 1 375 ? -0.109 42.454 -9.156 1.00 83.56 375 ARG A N 1
ATOM 3068 C CA . ARG A 1 375 ? 0.992 42.371 -10.135 1.00 83.56 375 ARG A CA 1
ATOM 3069 C C . ARG A 1 375 ? 1.138 43.658 -10.939 1.00 83.56 375 ARG A C 1
ATOM 3071 O O . ARG A 1 375 ? 2.272 44.087 -11.157 1.00 83.56 375 ARG A O 1
ATOM 3078 N N . ARG A 1 376 ? 0.036 44.304 -11.333 1.00 83.19 376 ARG A N 1
ATOM 3079 C CA . ARG A 1 376 ? 0.071 45.618 -12.000 1.00 83.19 376 ARG A CA 1
ATOM 3080 C C . ARG A 1 376 ? 0.678 46.684 -11.092 1.00 83.19 376 ARG A C 1
ATOM 3082 O O . ARG A 1 376 ? 1.602 47.363 -11.527 1.00 83.19 376 ARG A O 1
ATOM 3089 N N . ARG A 1 377 ? 0.277 46.750 -9.817 1.00 76.19 377 ARG A N 1
ATOM 3090 C CA . ARG A 1 377 ? 0.864 47.682 -8.833 1.00 76.19 377 ARG A CA 1
ATOM 3091 C C . ARG A 1 377 ? 2.361 47.442 -8.618 1.00 76.19 377 ARG A C 1
ATOM 3093 O O . ARG A 1 377 ? 3.122 48.401 -8.572 1.00 76.19 377 ARG A O 1
ATOM 3100 N N . ARG A 1 378 ? 2.811 46.181 -8.558 1.00 75.81 378 ARG A N 1
ATOM 3101 C CA . ARG A 1 378 ? 4.249 45.844 -8.476 1.00 75.81 378 ARG A CA 1
ATOM 3102 C C . ARG A 1 378 ? 5.028 46.293 -9.716 1.00 75.81 378 ARG A C 1
ATOM 3104 O O . ARG A 1 378 ? 6.132 46.809 -9.585 1.00 75.81 378 ARG A O 1
ATOM 3111 N N . ARG A 1 379 ? 4.458 46.126 -10.915 1.00 79.75 379 ARG A N 1
ATOM 3112 C CA . ARG A 1 379 ? 5.073 46.593 -12.172 1.00 79.75 379 ARG A CA 1
ATOM 3113 C C . ARG A 1 379 ? 5.119 48.119 -12.260 1.00 79.75 379 ARG A C 1
ATOM 3115 O O . ARG A 1 379 ? 6.123 48.646 -12.719 1.00 79.75 379 ARG A O 1
ATOM 3122 N N . GLN A 1 380 ? 4.071 48.800 -11.798 1.00 75.62 380 GLN A N 1
ATOM 3123 C CA . GLN A 1 380 ? 4.010 50.262 -11.729 1.00 75.62 380 GLN A CA 1
ATOM 3124 C C . GLN A 1 380 ? 5.102 50.804 -10.793 1.00 75.62 380 GLN A C 1
ATOM 3126 O O . GLN A 1 380 ? 5.916 51.611 -11.218 1.00 75.62 380 GLN A O 1
ATOM 3131 N N . ARG A 1 381 ? 5.222 50.249 -9.577 1.00 66.81 381 ARG A N 1
ATOM 3132 C CA . ARG A 1 381 ? 6.263 50.634 -8.604 1.00 66.81 381 ARG A CA 1
ATOM 3133 C C . ARG A 1 381 ? 7.690 50.437 -9.128 1.00 66.81 381 ARG A C 1
ATOM 3135 O O . ARG A 1 381 ? 8.520 51.315 -8.937 1.00 66.81 381 ARG A O 1
ATOM 3142 N N . LYS A 1 382 ? 7.952 49.340 -9.854 1.00 68.06 382 LYS A N 1
ATOM 3143 C CA . LYS A 1 382 ? 9.244 49.118 -10.538 1.00 68.06 382 LYS A CA 1
ATOM 3144 C C . LYS A 1 382 ? 9.517 50.119 -11.662 1.00 68.06 382 LYS A C 1
ATOM 3146 O O . LYS A 1 382 ? 10.673 50.375 -11.976 1.00 68.06 382 LYS A O 1
ATOM 3151 N N . ARG A 1 383 ? 8.474 50.654 -12.299 1.00 69.62 383 ARG A N 1
ATOM 3152 C CA . ARG A 1 383 ? 8.597 51.642 -13.379 1.00 69.62 383 ARG A CA 1
ATOM 3153 C C . ARG A 1 383 ? 8.835 53.053 -12.845 1.00 69.62 383 ARG A C 1
ATOM 3155 O O . ARG A 1 383 ? 9.544 53.815 -13.487 1.00 69.62 383 ARG A O 1
ATOM 3162 N N . ASP A 1 384 ? 8.285 53.349 -11.671 1.00 70.25 384 ASP A N 1
ATOM 3163 C CA . ASP A 1 384 ? 8.393 54.649 -11.003 1.00 70.25 384 ASP A CA 1
ATOM 3164 C C . ASP A 1 384 ? 9.695 54.797 -10.182 1.00 70.25 384 ASP A C 1
ATOM 3166 O O . ASP A 1 384 ? 9.889 55.803 -9.509 1.00 70.25 384 ASP A O 1
ATOM 3170 N N . GLY A 1 385 ? 10.612 53.821 -10.256 1.00 55.06 385 GLY A N 1
ATOM 3171 C CA . GLY A 1 385 ? 11.974 53.936 -9.716 1.00 55.06 385 GLY A CA 1
ATOM 3172 C C . GLY A 1 385 ? 12.105 53.759 -8.200 1.00 55.06 385 GLY A C 1
ATOM 3173 O O . GLY A 1 385 ? 13.160 54.063 -7.651 1.00 55.06 385 GLY A O 1
ATOM 3174 N N . TYR A 1 386 ? 11.073 53.256 -7.520 1.00 48.69 386 TYR A N 1
ATOM 3175 C CA . TYR A 1 386 ? 11.163 52.908 -6.101 1.00 48.69 386 TYR A CA 1
ATOM 3176 C C . TYR A 1 386 ? 11.783 51.515 -5.948 1.00 48.69 386 TYR A C 1
ATOM 3178 O O . TYR A 1 386 ? 11.069 50.510 -5.937 1.00 48.69 386 TYR A O 1
ATOM 3186 N N . ASP A 1 387 ? 13.111 51.471 -5.867 1.00 52.03 387 ASP A N 1
ATOM 3187 C CA . ASP A 1 387 ? 13.880 50.277 -5.519 1.00 52.03 387 ASP A CA 1
ATOM 3188 C C . ASP A 1 387 ? 14.248 50.357 -4.030 1.00 52.03 387 ASP A C 1
ATOM 3190 O O . ASP A 1 387 ? 15.192 51.036 -3.638 1.00 52.03 387 ASP A O 1
ATOM 3194 N N . TYR A 1 388 ? 13.433 49.723 -3.190 1.00 49.47 388 TYR A N 1
ATOM 3195 C CA . TYR A 1 388 ? 13.804 49.371 -1.821 1.00 49.47 388 TYR A CA 1
ATOM 3196 C C . TYR A 1 388 ? 13.544 47.874 -1.663 1.00 49.47 388 TYR A C 1
ATOM 3198 O O . TYR A 1 388 ? 12.458 47.456 -1.265 1.00 49.47 388 TYR A O 1
ATOM 3206 N N . ASP A 1 389 ? 14.547 47.078 -2.020 1.00 54.00 389 ASP A N 1
ATOM 3207 C CA . ASP A 1 389 ? 14.793 45.787 -1.384 1.00 54.00 389 ASP A CA 1
ATOM 3208 C C . ASP A 1 389 ? 15.665 46.076 -0.147 1.00 54.00 389 ASP A C 1
ATOM 3210 O O . ASP A 1 389 ? 16.881 46.209 -0.251 1.00 54.00 389 ASP A O 1
ATOM 3214 N N . SER A 1 390 ? 15.030 46.263 1.014 1.00 45.88 390 SER A N 1
ATOM 3215 C CA . SER A 1 390 ? 15.685 46.294 2.328 1.00 45.88 390 SER A CA 1
ATOM 3216 C C . SER A 1 390 ? 14.634 46.048 3.413 1.00 45.88 390 SER A C 1
ATOM 3218 O O . SER A 1 390 ? 14.105 46.989 4.001 1.00 45.88 390 SER A O 1
ATOM 3220 N N . ASP A 1 391 ? 14.321 44.777 3.667 1.00 49.94 391 ASP A N 1
ATOM 3221 C CA . ASP A 1 391 ? 13.687 44.338 4.917 1.00 49.94 391 ASP A CA 1
ATOM 3222 C C . ASP A 1 391 ? 14.743 44.357 6.040 1.00 49.94 391 ASP A C 1
ATOM 3224 O O . ASP A 1 391 ? 15.168 43.312 6.513 1.00 49.94 391 ASP A O 1
ATOM 3228 N N . ASP A 1 392 ? 15.175 45.554 6.433 1.00 50.88 392 ASP A N 1
ATOM 3229 C CA . ASP A 1 392 ? 15.849 45.816 7.711 1.00 50.88 392 ASP A CA 1
ATOM 3230 C C . ASP A 1 392 ? 15.266 47.133 8.239 1.00 50.88 392 ASP A C 1
ATOM 3232 O O . ASP A 1 392 ? 15.791 48.226 8.028 1.00 50.88 392 ASP A O 1
ATOM 3236 N N . PHE A 1 393 ? 14.076 47.034 8.835 1.00 50.78 393 PHE A N 1
ATOM 3237 C CA . PHE A 1 393 ? 13.522 48.106 9.652 1.00 50.78 393 PHE A CA 1
ATOM 3238 C C . PHE A 1 393 ? 14.096 47.944 11.056 1.00 50.78 393 PHE A C 1
ATOM 3240 O O . PHE A 1 393 ? 13.642 47.090 11.818 1.00 50.78 393 PHE A O 1
ATOM 3247 N N . ASP A 1 394 ? 15.112 48.743 11.372 1.00 54.41 394 ASP A N 1
ATOM 3248 C CA . ASP A 1 394 ? 15.718 48.765 12.698 1.00 54.41 394 ASP A CA 1
ATOM 3249 C C . ASP A 1 394 ? 14.860 49.640 13.628 1.00 54.41 394 ASP A C 1
ATOM 3251 O O . ASP A 1 394 ? 14.911 50.873 13.609 1.00 54.41 394 ASP A O 1
ATOM 3255 N N . PHE A 1 395 ? 13.969 48.981 14.373 1.00 51.50 395 PHE A N 1
ATOM 3256 C CA . PHE A 1 395 ? 12.933 49.603 15.208 1.00 51.50 395 PHE A CA 1
ATOM 3257 C C . PHE A 1 395 ? 13.524 50.557 16.264 1.00 51.50 395 PHE A C 1
ATOM 3259 O O . PHE A 1 395 ? 12.923 51.589 16.577 1.00 51.50 395 PHE A O 1
ATOM 3266 N N . GLU A 1 396 ? 14.716 50.245 16.779 1.00 57.59 396 GLU A N 1
ATOM 3267 C CA . GLU A 1 396 ? 15.385 51.024 17.826 1.00 57.59 396 GLU A CA 1
ATOM 3268 C C . GLU A 1 396 ? 15.914 52.373 17.325 1.00 57.59 396 GLU A C 1
ATOM 3270 O O . GLU A 1 396 ? 15.862 53.356 18.064 1.00 57.59 396 GLU A O 1
ATOM 3275 N N . ASP A 1 397 ? 16.344 52.460 16.065 1.00 56.94 397 ASP A N 1
ATOM 3276 C CA . ASP A 1 397 ? 16.938 53.684 15.510 1.00 56.94 397 ASP A CA 1
ATOM 3277 C C . ASP A 1 397 ? 15.860 54.721 15.141 1.00 56.94 397 ASP A C 1
ATOM 3279 O O . ASP A 1 397 ? 16.067 55.932 15.243 1.00 56.94 397 ASP A O 1
ATOM 3283 N N . TYR A 1 398 ? 14.658 54.256 14.776 1.00 54.38 398 TYR A N 1
ATOM 3284 C CA . TYR A 1 398 ? 13.543 55.140 14.425 1.00 54.38 398 TYR A CA 1
ATOM 3285 C C . TYR A 1 398 ? 12.796 55.692 15.649 1.00 54.38 398 TYR A C 1
ATOM 3287 O O . TYR A 1 398 ? 12.376 56.851 15.644 1.00 54.38 398 TYR A O 1
ATOM 3295 N N . PHE A 1 399 ? 12.617 54.885 16.699 1.00 56.12 399 PHE A N 1
ATOM 3296 C CA . PHE A 1 399 ? 11.872 55.296 17.897 1.00 56.12 399 PHE A CA 1
ATOM 3297 C C . PHE A 1 399 ? 12.770 55.688 19.080 1.00 56.12 399 PHE A C 1
ATOM 3299 O O . PHE A 1 399 ? 12.268 56.245 20.058 1.00 56.12 399 PHE A O 1
ATOM 3306 N N . GLY A 1 400 ? 14.085 55.451 18.996 1.00 60.00 400 GLY A N 1
ATOM 3307 C CA . GLY A 1 400 ? 15.055 55.780 20.046 1.00 60.00 400 GLY A CA 1
ATOM 3308 C C . GLY A 1 400 ? 14.866 54.982 21.341 1.00 60.00 400 GLY A C 1
ATOM 3309 O O . GLY A 1 400 ? 15.343 55.402 22.395 1.00 60.00 400 GLY A O 1
ATOM 3310 N N . MET A 1 401 ? 14.120 53.877 21.284 1.00 66.38 401 MET A N 1
ATOM 3311 C CA . MET A 1 401 ? 13.770 53.021 22.417 1.00 66.38 401 MET A CA 1
ATOM 3312 C C . MET A 1 401 ? 13.434 51.607 21.932 1.00 66.38 401 MET A C 1
ATOM 3314 O O . MET A 1 401 ? 13.038 51.420 20.780 1.00 66.38 401 MET A O 1
ATOM 3318 N N . THR A 1 402 ? 13.595 50.617 22.809 1.00 71.69 402 THR A N 1
ATOM 3319 C CA . THR A 1 402 ? 13.393 49.202 22.466 1.00 71.69 402 THR A CA 1
ATOM 3320 C C . THR A 1 402 ? 11.906 48.838 22.375 1.00 71.69 402 THR A C 1
ATOM 3322 O O . THR A 1 402 ? 11.044 49.505 22.956 1.00 71.69 402 THR A O 1
ATOM 3325 N N . GLU A 1 403 ? 11.582 47.753 21.667 1.00 54.50 403 GLU A N 1
ATOM 3326 C CA . GLU A 1 403 ? 10.197 47.286 21.466 1.00 54.50 403 GLU A CA 1
ATOM 3327 C C . GLU A 1 403 ? 9.469 47.010 22.804 1.00 54.50 403 GLU A C 1
ATOM 3329 O O . GLU A 1 403 ? 8.286 47.320 22.961 1.00 54.50 403 GLU A O 1
ATOM 3334 N N . GLU A 1 404 ? 10.193 46.523 23.821 1.00 61.31 404 GLU A N 1
ATOM 3335 C CA . GLU A 1 404 ? 9.675 46.336 25.186 1.00 61.31 404 GLU A CA 1
ATOM 3336 C C . GLU A 1 404 ? 9.389 47.660 25.909 1.00 61.31 404 GLU A C 1
ATOM 3338 O O . GLU A 1 404 ? 8.443 47.746 26.695 1.00 61.31 404 GLU A O 1
ATOM 3343 N N . GLN A 1 405 ? 10.173 48.713 25.662 1.00 65.38 405 GLN A N 1
ATOM 3344 C CA . GLN A 1 405 ? 9.915 50.036 26.240 1.00 65.38 405 GLN A CA 1
ATOM 3345 C C . GLN A 1 405 ? 8.662 50.667 25.630 1.00 65.38 405 GLN A C 1
ATOM 3347 O O . GLN A 1 405 ? 7.865 51.261 26.355 1.00 65.38 405 GLN A O 1
ATOM 3352 N N . TRP A 1 406 ? 8.438 50.460 24.331 1.00 65.38 406 TRP A N 1
ATOM 3353 C CA . TRP A 1 406 ? 7.241 50.936 23.642 1.00 65.38 406 TRP A CA 1
ATOM 3354 C C . TRP A 1 406 ? 5.962 50.263 24.166 1.00 65.38 406 TRP A C 1
ATOM 3356 O O . TRP A 1 406 ? 4.988 50.949 24.479 1.00 65.38 406 TRP A O 1
ATOM 3366 N N . TYR A 1 407 ? 5.985 48.940 24.363 1.00 59.88 407 TYR A N 1
ATOM 3367 C CA . TYR A 1 407 ? 4.842 48.200 24.915 1.00 59.88 407 TYR A CA 1
ATOM 3368 C C . TYR A 1 407 ? 4.487 48.605 26.353 1.00 59.88 407 TYR A C 1
ATOM 3370 O O . TYR A 1 407 ? 3.317 48.566 26.725 1.00 59.88 407 TYR A O 1
ATOM 3378 N N . ASN A 1 408 ? 5.468 49.036 27.150 1.00 64.12 408 ASN A N 1
ATOM 3379 C CA . ASN A 1 408 ? 5.237 49.506 28.519 1.00 64.12 408 ASN A CA 1
ATOM 3380 C C . ASN A 1 408 ? 4.701 50.948 28.597 1.00 64.12 408 ASN A C 1
ATOM 3382 O O . ASN A 1 408 ? 4.175 51.343 29.636 1.00 64.12 408 ASN A O 1
ATOM 3386 N N . CYS A 1 409 ? 4.809 51.733 27.521 1.00 57.78 409 CYS A N 1
ATOM 3387 C CA . CYS A 1 409 ? 4.210 53.069 27.422 1.00 57.78 409 CYS A CA 1
ATOM 3388 C C . CYS A 1 409 ? 2.769 53.048 26.887 1.00 57.78 409 CYS A C 1
ATOM 3390 O O . CYS A 1 409 ? 2.124 54.095 26.840 1.00 57.78 409 CYS A O 1
ATOM 3392 N N . TYR A 1 410 ? 2.266 51.880 26.483 1.00 47.22 410 TYR A N 1
ATOM 3393 C CA . TYR A 1 410 ? 0.928 51.720 25.929 1.00 47.22 410 TYR A CA 1
ATOM 3394 C C . TYR A 1 410 ? -0.077 51.409 27.051 1.00 47.22 410 TYR A C 1
ATOM 3396 O O . TYR A 1 410 ? -0.283 50.249 27.409 1.00 47.22 410 TYR A O 1
ATOM 3404 N N . ASP A 1 411 ? -0.696 52.444 27.627 1.00 49.31 411 ASP A N 1
ATOM 3405 C CA . ASP A 1 411 ? -1.875 52.282 28.489 1.00 49.31 411 ASP A CA 1
ATOM 3406 C C . ASP A 1 411 ? -3.113 52.088 27.591 1.00 49.31 411 ASP A C 1
ATOM 3408 O O . ASP A 1 411 ? -3.447 52.993 26.827 1.00 49.31 411 ASP A O 1
ATOM 3412 N N . PRO A 1 412 ? -3.811 50.935 27.623 1.00 45.44 412 PRO A N 1
ATOM 3413 C CA . PRO A 1 412 ? -4.945 50.673 26.734 1.00 45.44 412 PRO A CA 1
ATOM 3414 C C . PRO A 1 412 ? -6.235 51.427 27.112 1.00 45.44 412 PRO A C 1
ATOM 3416 O O . PRO A 1 412 ? -7.306 51.063 26.620 1.00 45.44 412 PRO A O 1
ATOM 3419 N N . SER A 1 413 ? -6.163 52.404 28.020 1.00 45.97 413 SER A N 1
ATOM 3420 C CA . SER A 1 413 ? -7.324 53.080 28.613 1.00 45.97 413 SER A CA 1
ATOM 3421 C C . SER A 1 413 ? -7.674 54.449 28.011 1.00 45.97 413 SER A C 1
ATOM 3423 O O . SER A 1 413 ? -8.695 54.999 28.425 1.00 45.97 413 SER A O 1
ATOM 3425 N N . ASP A 1 414 ? -6.885 54.983 27.071 1.00 41.69 414 ASP A N 1
ATOM 3426 C CA . ASP A 1 414 ? -7.117 56.295 26.429 1.00 41.69 414 ASP A CA 1
ATOM 3427 C C . ASP A 1 414 ? -7.592 56.200 24.967 1.00 41.69 414 ASP A C 1
ATOM 3429 O O . ASP A 1 414 ? -6.962 55.470 24.161 1.00 41.69 414 ASP A O 1
#

Foldseek 3Di:
DVLVVLLVVVVVDDLVVLVVQCPPDDSSVVSSLLVNLQEQLDDDLVSNLVSLVLLVLVLVVVPPPDDDDDPPSDRDPDPSLQSYQADALQSQLVNDDPVCSQVSVLSSLVVCLVVLAAHAYYEYDAPVDPPCSSVVVCLPPSSLSNDLNYAEYYHEYEDQALSVLLSLLVRYARYAEDAYEYEHPDLVRLLVNLVSVLSNVLSYPAAHAYHYAYAARAVQSNVVSCLNPLQRYAEYAEHNYDQPPHDPVSPVVNPNHFKYKYFPDDVVVCVVQNPPWDWDWDPSDPPDTTIMIMGGDDPDPDPPPPVADPVGRPPDPDDDDDDDDDDDDDDDDDDDDDDPVVVVVVVVVVVVVVVVVVVVVVVVVVVVVVVVVVVVVVVVCVVVPPDDPDPPPPVCVVVVDDPVVVVVPDDVPD